Protein AF-A0A937WZ22-F1 (afdb_monomer)

Secondary structure (DSSP, 8-state):
------------S-EETTEETT-BGGGS-EEE-SSS-TTT-EEETT--SEETTEEEEEEEEEEETTEEEEEEEEEE-GGGHHHHHHHHHHHS--SSPPB-SSSSEEEEE-SSEEEEEE---STT-EEEEEEEE-S-SS-S--SS--------------SPP---EEEEEEPSS----SS---SHHHHHSPBPPPPEETTTTSSPPPSS-EEEEEEE-SSEEEEEEEEE-SS------STTS-GGGSS-EEEEEETT-SSSSEEEEEE-TT--EEEEEESS-TTTT--EETT---TT-EEEEEEES-TT--SS---EEEEEEEEEGGGHHHH-TT--SS--TT-EEEEEEEEEE--EE-SSSS-EEPTTPPPEEEESS--SSS-S--TTTSEEEEEEEEETTT---TTGGG--PPPPPPPPPSSPPPSEEEE-SEEEEES-SSS-TTT-S-EEEEE--EEEESSPPBHHHHHHHHHTT---TT--GGGG-HHHHSEEEEETTEEEEPTT-TTSBP-S--HHHHHHHHHHTT-BPPPHHHHHHHHHTTTT-SBTTBSSPP-TTT---TTTTSS---TT--GGGS-TT----SSSSSEEEEEEE--PPTTPPPPS-S----TT--S-PPPEEEES--TTS-GGG-STT--B---STTEE---EEE-

Mean predicted aligned error: 10.42 Å

Sequence (663 aa):
MSAEIDTSHTTAREGFRGVFWGTRQRDIPWQRSKAGFGAPCYLRADETYDVFGIHSRQIVYTFRNSVLYGVCIDYAEREHNAKLFRTLLQTYPPVGAIEHPTTYDRAWRTQDTSVWVRLAQERGASGTVYLWGRHRMFPEDARCPLYLALPPEKNTFLGPYTPRTCVCYRASGPIVVDGRLDEKAWRDANWTQLFEDHQAPYTPPPWKTTRVKMLYDDEYLYFGAELQEENVYGTLWERDCIIYMDNDFEIFLNPTADGVGYYEFEINPLNTGWDMFHETDYHRASALHSDYDVTGLRHAVQVQGTLNYHHDEDTGWTVEVAWPLRSLLERNPRVSLPVRRGDVWRVNFSRVQYLHIYDRLYPSKLPDSPCEDWVWQSTDTGDLHNPEMWGKVIFSDLVSGTVLDTQLEKGFPVWPAPPAPSERLADMVYFPPCSFVMGPDPTDALRSPAHRVELEGYWMDRYPVTVAEFAAFLNAGGSDEYYLTCMRLPERCGIVCEGPGVYRVVPGRENHPVVYVGFEAAAAYAQSLGNTLPTEAQWERAAHGLEGRAYPWGDAPIDPSYANYDFHYGGTTPVGSFPKGATPEGLFDMTGNVKEHTVSWFEPYPGGEPMIYLGMREPFIREPARFRVVRGGAWTKQPACMAAAYRDAHGSLNLGFRCVKSG

Nearest PDB structures (foldseek):
  4x8e-assembly2_B  TM=8.082E-01  e=7.523E-18  Mycolicibacterium thermoresistibile ATCC 19527
  7spq-assembly1_A-2  TM=8.082E-01  e=3.216E-17  Burkholderia glumae BGR1
  6vqp-assembly1_A  TM=7.357E-01  e=1.170E-16  Micromonospora echinospora
  6qki-assembly1_C  TM=6.790E-01  e=2.744E-12  Chloracidobacterium thermophilum B
  4jpq-assembly2_B  TM=7.714E-01  e=3.335E-09  Bacteroides uniformis ATCC 8492

Radius of gyration: 26.24 Å; Cα contacts (8 Å, |Δi|>4): 1580; chains: 1; bounding box: 62×68×75 Å

Structure (mmCIF, N/CA/C/O backbone):
data_AF-A0A937WZ22-F1
#
_entry.id   AF-A0A937WZ22-F1
#
loop_
_atom_site.group_PDB
_atom_site.id
_atom_site.type_symbol
_atom_site.label_atom_id
_atom_site.label_alt_id
_atom_site.label_comp_id
_atom_site.label_asym_id
_atom_site.label_entity_id
_atom_site.label_seq_id
_atom_site.pdbx_PDB_ins_code
_atom_site.Cartn_x
_atom_site.Cartn_y
_atom_site.Cartn_z
_atom_site.occupancy
_atom_site.B_iso_or_equiv
_atom_site.auth_seq_id
_atom_site.auth_comp_id
_atom_site.auth_asym_id
_atom_site.auth_atom_id
_atom_site.pdbx_PDB_model_num
ATOM 1 N N . MET A 1 1 ? -15.005 43.411 23.103 1.00 31.12 1 MET A N 1
ATOM 2 C CA . MET A 1 1 ? -13.581 43.346 23.481 1.00 31.12 1 MET A CA 1
ATOM 3 C C . MET A 1 1 ? -13.045 42.079 22.852 1.00 31.12 1 MET A C 1
ATOM 5 O O . MET A 1 1 ? -13.521 41.011 23.208 1.00 31.12 1 MET A O 1
ATOM 9 N N . SER A 1 2 ? -12.208 42.205 21.825 1.00 25.88 2 SER A N 1
ATOM 10 C CA . SER A 1 2 ? -11.534 41.073 21.190 1.00 25.88 2 SER A CA 1
ATOM 11 C C . SER A 1 2 ? -10.556 40.489 22.201 1.00 25.88 2 SER A C 1
ATOM 13 O O . SER A 1 2 ? -9.604 41.168 22.581 1.00 25.88 2 SER A O 1
ATOM 15 N N . ALA A 1 3 ? -10.814 39.277 22.681 1.00 28.66 3 ALA A N 1
ATOM 16 C CA . ALA A 1 3 ? -9.772 38.513 23.341 1.00 28.66 3 ALA A CA 1
ATOM 17 C C . ALA A 1 3 ? -8.725 38.202 22.265 1.00 28.66 3 ALA A C 1
ATOM 19 O O . ALA A 1 3 ? -9.023 37.493 21.304 1.00 28.66 3 ALA A O 1
ATOM 20 N N . GLU A 1 4 ? -7.543 38.807 22.373 1.00 25.33 4 GLU A N 1
ATOM 21 C CA . GLU A 1 4 ? -6.363 38.300 21.682 1.00 25.33 4 GLU A CA 1
ATOM 22 C C . GLU A 1 4 ? -6.201 36.844 22.121 1.00 25.33 4 GLU A C 1
ATOM 24 O O . GLU A 1 4 ? -6.056 36.554 23.309 1.00 25.33 4 GLU A O 1
ATOM 29 N N . ILE A 1 5 ? -6.336 35.921 21.170 1.00 32.41 5 ILE A N 1
ATOM 30 C CA . ILE A 1 5 ? -6.005 34.518 21.386 1.00 32.41 5 ILE A CA 1
ATOM 31 C C . ILE A 1 5 ? -4.491 34.500 21.570 1.00 32.41 5 ILE A C 1
ATOM 33 O O . ILE A 1 5 ? -3.753 34.775 20.626 1.00 32.41 5 ILE A O 1
ATOM 37 N N . ASP A 1 6 ? -4.042 34.243 22.793 1.00 33.25 6 ASP A N 1
ATOM 38 C CA . ASP A 1 6 ? -2.638 34.003 23.087 1.00 33.25 6 ASP A CA 1
ATOM 39 C C . ASP A 1 6 ? -2.180 32.769 22.294 1.00 33.25 6 ASP A C 1
ATOM 41 O O . ASP A 1 6 ? -2.559 31.637 22.588 1.00 33.25 6 ASP A O 1
ATOM 45 N N . THR A 1 7 ? -1.415 32.998 21.226 1.00 36.06 7 THR A N 1
ATOM 46 C CA . THR A 1 7 ? -0.823 31.944 20.393 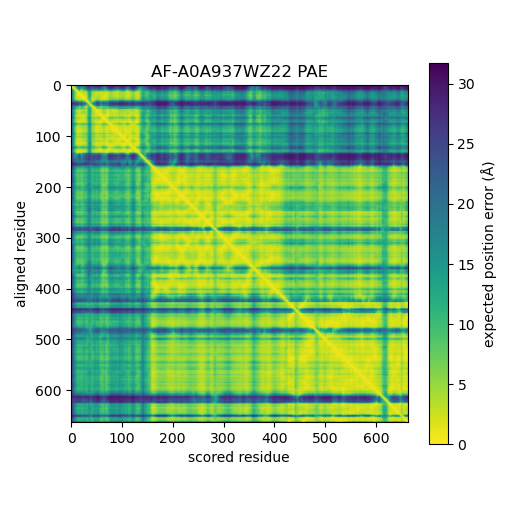1.00 36.06 7 THR A CA 1
ATOM 47 C C . THR A 1 7 ? 0.521 31.458 20.946 1.00 36.06 7 THR A C 1
ATOM 49 O O . THR A 1 7 ? 1.265 30.787 20.225 1.00 36.06 7 THR A O 1
ATOM 52 N N . SER A 1 8 ? 0.893 31.814 22.186 1.00 41.00 8 SER A N 1
ATOM 53 C CA . SER A 1 8 ? 2.107 31.312 22.838 1.00 41.00 8 SER A CA 1
ATOM 54 C C . SER A 1 8 ? 1.914 29.865 23.303 1.00 41.00 8 SER A C 1
ATOM 56 O O . SER A 1 8 ? 1.708 29.518 24.458 1.00 41.00 8 SER A O 1
ATOM 58 N N . HIS A 1 9 ? 1.969 28.970 22.331 1.00 49.56 9 HIS A N 1
ATOM 59 C CA . HIS A 1 9 ? 2.025 27.537 22.545 1.00 49.56 9 HIS A CA 1
ATOM 60 C C . HIS A 1 9 ? 3.274 27.167 23.375 1.00 49.56 9 HIS A C 1
ATOM 62 O O . HIS A 1 9 ? 4.405 27.381 22.936 1.00 49.56 9 HIS A O 1
ATOM 68 N N . THR A 1 10 ? 3.089 26.630 24.585 1.00 51.56 10 THR A N 1
ATOM 69 C CA . THR A 1 10 ? 4.176 26.293 25.521 1.00 51.56 10 THR A CA 1
ATOM 70 C C . THR A 1 10 ? 4.863 24.979 25.143 1.00 51.56 10 THR A C 1
ATOM 72 O O . THR A 1 10 ? 4.339 23.891 25.365 1.00 51.56 10 THR A O 1
ATOM 75 N N . THR A 1 11 ? 6.058 25.048 24.553 1.00 56.88 11 THR A N 1
ATOM 76 C CA . THR A 1 11 ? 6.872 23.852 24.271 1.00 56.88 11 THR A CA 1
ATOM 77 C C . THR A 1 11 ? 7.246 23.105 25.559 1.00 56.88 11 THR A C 1
ATOM 79 O O . THR A 1 11 ? 7.316 23.718 26.627 1.00 56.88 11 THR A O 1
ATOM 82 N N . ALA A 1 12 ? 7.534 21.799 25.469 1.00 65.44 12 ALA A N 1
ATOM 83 C CA . ALA A 1 12 ? 7.991 21.006 26.617 1.00 65.44 12 ALA A CA 1
ATOM 84 C C . ALA A 1 12 ? 9.228 21.625 27.303 1.00 65.44 12 ALA A C 1
ATOM 86 O O . ALA A 1 12 ? 9.957 22.409 26.695 1.00 65.44 12 ALA A O 1
ATOM 87 N N . ARG A 1 13 ? 9.503 21.266 28.566 1.00 74.06 13 ARG A N 1
ATOM 88 C CA . ARG A 1 13 ? 10.692 21.775 29.282 1.00 74.06 13 ARG A CA 1
ATOM 89 C C . ARG A 1 13 ? 11.962 21.014 28.914 1.00 74.06 13 ARG A C 1
ATOM 91 O O . ARG A 1 13 ? 13.062 21.522 29.120 1.00 74.06 13 ARG A O 1
ATOM 98 N N . GLU A 1 14 ? 11.814 19.815 28.361 1.00 83.00 14 GLU A N 1
ATOM 99 C CA . GLU A 1 14 ? 12.897 19.031 27.773 1.00 83.00 14 GLU A CA 1
ATOM 100 C C . GLU A 1 14 ? 12.777 18.941 26.245 1.00 83.00 14 GLU A C 1
ATOM 102 O O . GLU A 1 14 ? 11.752 19.250 25.636 1.00 83.00 14 GLU A O 1
ATOM 107 N N . GLY A 1 15 ? 13.864 18.518 25.608 1.00 84.44 15 GLY A N 1
ATOM 108 C CA . GLY A 1 15 ? 13.952 18.404 24.163 1.00 84.44 15 GLY A CA 1
ATOM 109 C C . GLY A 1 15 ? 15.276 17.808 23.724 1.00 84.44 15 GLY A C 1
ATOM 110 O O . GLY A 1 15 ? 16.004 17.211 24.522 1.00 84.44 15 GLY A O 1
ATOM 111 N N . PHE A 1 16 ? 15.628 18.017 22.461 1.00 88.12 16 PHE A N 1
ATOM 112 C CA . PHE A 1 16 ? 16.908 17.598 21.911 1.00 88.12 16 PHE A CA 1
ATOM 113 C C . PHE A 1 16 ? 17.740 18.806 21.481 1.00 88.12 16 PHE A C 1
ATOM 115 O O . PHE A 1 16 ? 17.356 19.589 20.608 1.00 88.12 16 PHE A O 1
ATOM 122 N N . ARG A 1 17 ? 18.917 18.950 22.107 1.00 87.06 17 ARG A N 1
ATOM 123 C CA . ARG A 1 17 ? 19.895 20.015 21.831 1.00 87.06 17 ARG A CA 1
ATOM 124 C C . ARG A 1 17 ? 19.259 21.418 21.777 1.00 87.06 17 ARG A C 1
ATOM 126 O O . ARG A 1 17 ? 19.362 22.107 20.767 1.00 87.06 17 ARG A O 1
ATOM 133 N N . GLY A 1 18 ? 18.548 21.809 22.832 1.00 82.75 18 GLY A N 1
ATOM 134 C CA . GLY A 1 18 ? 17.954 23.149 22.949 1.00 82.75 18 GLY A CA 1
ATOM 135 C C . GLY A 1 18 ? 16.719 23.411 22.080 1.00 82.75 18 GLY A C 1
ATOM 136 O O . GLY A 1 18 ? 16.197 24.517 22.119 1.00 82.75 18 GLY A O 1
ATOM 137 N N . VAL A 1 19 ? 16.235 22.414 21.330 1.00 84.06 19 VAL A N 1
ATOM 138 C CA . VAL A 1 19 ? 14.922 22.458 20.674 1.00 84.06 19 VAL A CA 1
ATOM 139 C C . VAL A 1 19 ? 13.979 21.572 21.467 1.00 84.06 19 VAL A C 1
ATOM 141 O O . VAL A 1 19 ? 14.226 20.375 21.619 1.00 84.06 19 VAL A O 1
ATOM 144 N N . PHE A 1 20 ? 12.919 22.174 21.986 1.00 84.31 20 PHE A N 1
ATOM 145 C CA . PHE A 1 20 ? 11.958 21.517 22.858 1.00 84.31 20 PHE A CA 1
ATOM 146 C C . PHE A 1 20 ? 10.963 20.673 22.066 1.00 84.31 20 PHE A C 1
ATOM 148 O O . PHE A 1 20 ? 10.652 20.979 20.907 1.00 84.31 20 PHE A O 1
ATOM 155 N N . TRP A 1 21 ? 10.439 19.622 22.695 1.00 77.12 21 TRP A N 1
ATOM 156 C CA . TRP A 1 21 ? 9.354 18.854 22.090 1.00 77.12 21 TRP A CA 1
ATOM 157 C C . TRP A 1 21 ? 8.153 19.765 21.845 1.00 77.12 21 TRP A C 1
ATOM 159 O O . TRP A 1 21 ? 7.817 20.613 22.677 1.00 77.12 21 TRP A O 1
ATOM 169 N N . GLY A 1 22 ? 7.556 19.622 20.667 1.00 68.12 22 GLY A N 1
ATOM 170 C CA . GLY A 1 22 ? 6.461 20.464 20.221 1.00 68.12 22 GLY A CA 1
ATOM 171 C C . GLY A 1 22 ? 6.845 21.731 19.454 1.00 68.12 22 GLY A C 1
ATOM 172 O O . GLY A 1 22 ? 5.976 22.470 18.993 1.00 68.12 22 GLY A O 1
ATOM 173 N N . THR A 1 23 ? 8.141 21.991 19.266 1.00 71.31 23 THR A N 1
ATOM 174 C CA . THR A 1 23 ? 8.594 23.111 18.428 1.00 71.31 23 THR A CA 1
ATOM 175 C C . THR A 1 23 ? 8.156 22.891 16.977 1.00 71.31 23 THR A C 1
ATOM 177 O O . THR A 1 23 ? 8.364 21.802 16.426 1.00 71.31 23 THR A O 1
ATOM 180 N N . ARG A 1 24 ? 7.581 23.914 16.324 1.00 67.12 24 ARG A N 1
ATOM 181 C CA . ARG A 1 24 ? 7.226 23.800 14.904 1.00 67.12 24 ARG A CA 1
ATOM 182 C C . ARG A 1 24 ? 8.492 23.744 14.047 1.00 67.12 24 ARG A C 1
ATOM 184 O O . ARG A 1 24 ? 9.431 24.500 14.260 1.00 67.12 24 ARG A O 1
ATOM 191 N N . GLN A 1 25 ? 8.489 22.903 13.020 1.00 65.88 25 GLN A N 1
ATOM 192 C CA . GLN A 1 25 ? 9.563 22.712 12.055 1.00 65.88 25 GLN A CA 1
ATOM 193 C C . GLN A 1 25 ? 10.023 24.054 11.492 1.00 65.88 25 GLN A C 1
ATOM 195 O O . GLN A 1 25 ? 11.211 24.319 11.496 1.00 65.88 25 GLN A O 1
ATOM 200 N N . ARG A 1 26 ? 9.113 24.943 11.082 1.00 65.62 26 ARG A N 1
ATOM 201 C CA . ARG A 1 26 ? 9.484 26.269 10.552 1.00 65.62 26 ARG A CA 1
ATOM 202 C C . ARG A 1 26 ? 10.249 27.164 11.544 1.00 65.62 26 ARG A C 1
ATOM 204 O O . ARG A 1 26 ? 10.946 28.068 11.101 1.00 65.62 26 ARG A O 1
ATOM 211 N N . ASP A 1 27 ? 10.106 26.911 12.845 1.00 72.88 27 ASP A N 1
ATOM 212 C CA . ASP A 1 27 ? 10.706 27.697 13.929 1.00 72.88 27 ASP A CA 1
ATOM 213 C C . ASP A 1 27 ? 12.042 27.090 14.408 1.00 72.88 27 ASP A C 1
ATOM 215 O O . ASP A 1 27 ? 12.754 27.684 15.217 1.00 72.88 27 ASP A O 1
ATOM 219 N N . ILE A 1 28 ? 12.418 25.911 13.896 1.00 75.75 28 ILE A N 1
ATOM 220 C CA . ILE A 1 28 ? 13.729 25.304 14.138 1.00 75.75 28 ILE A CA 1
ATOM 221 C C . ILE A 1 28 ? 14.769 26.022 13.265 1.00 75.75 28 ILE A C 1
ATOM 223 O O . ILE A 1 28 ? 14.512 26.267 12.084 1.00 75.75 28 ILE A O 1
ATOM 227 N N . PRO A 1 29 ? 15.959 26.356 13.806 1.00 76.94 29 PRO A N 1
ATOM 228 C CA . PRO A 1 29 ? 16.995 27.070 13.070 1.00 76.94 29 PRO A CA 1
ATOM 229 C C . PRO A 1 29 ? 17.648 26.143 12.047 1.00 76.94 29 PRO A C 1
ATOM 231 O O . PRO A 1 29 ? 18.701 25.557 12.281 1.00 76.94 29 PRO A O 1
ATOM 234 N N . TRP A 1 30 ? 17.002 25.978 10.909 1.00 73.88 30 TRP A N 1
ATOM 235 C CA . TRP A 1 30 ? 17.493 25.161 9.822 1.00 73.88 30 TRP A CA 1
ATOM 236 C C . TRP A 1 30 ? 18.553 25.877 8.976 1.00 73.88 30 TRP A C 1
ATOM 238 O O . TRP A 1 30 ? 18.448 27.066 8.682 1.00 73.88 30 TRP A O 1
ATOM 248 N N . GLN A 1 31 ? 19.542 25.129 8.500 1.00 61.72 31 GLN A N 1
ATOM 249 C CA . GLN A 1 31 ? 20.474 25.509 7.448 1.00 61.72 31 GLN A CA 1
ATOM 250 C C . GLN A 1 31 ? 20.145 24.748 6.169 1.00 61.72 31 GLN A C 1
ATOM 252 O O . GLN A 1 31 ? 20.011 23.525 6.150 1.00 61.72 31 GLN A O 1
ATOM 257 N N . ARG A 1 32 ? 20.048 25.484 5.060 1.00 48.16 32 ARG A N 1
ATOM 258 C CA . ARG A 1 32 ? 19.898 24.887 3.735 1.00 48.16 32 ARG A CA 1
ATOM 259 C C . ARG A 1 32 ? 21.224 24.239 3.339 1.00 48.16 32 ARG A C 1
ATOM 261 O O . ARG A 1 32 ? 22.164 24.940 2.964 1.00 48.16 32 ARG A O 1
ATOM 268 N N . SER A 1 33 ? 21.298 22.915 3.413 1.00 45.88 33 SER A N 1
ATOM 269 C CA . SER A 1 33 ? 22.428 22.176 2.859 1.00 45.88 33 SER A CA 1
ATOM 270 C C . SER A 1 33 ? 22.375 22.225 1.330 1.00 45.88 33 SER A C 1
ATOM 272 O O . SER A 1 33 ? 21.331 21.979 0.734 1.00 45.88 33 SER A O 1
ATOM 274 N N . LYS A 1 34 ? 23.500 22.547 0.681 1.00 40.50 34 LYS A N 1
ATOM 275 C CA . LYS A 1 34 ? 23.703 22.314 -0.765 1.00 40.50 34 LYS A CA 1
ATOM 276 C C . LYS A 1 34 ? 24.287 20.922 -1.051 1.00 40.50 34 LYS A C 1
ATOM 278 O O . LYS A 1 34 ? 24.604 20.623 -2.194 1.00 40.50 34 LYS A O 1
ATOM 283 N N . ALA A 1 35 ? 24.476 20.108 -0.013 1.00 38.03 35 ALA A N 1
ATOM 284 C CA . ALA A 1 35 ? 25.214 18.852 -0.058 1.00 38.03 35 ALA A CA 1
ATOM 285 C C . ALA A 1 35 ? 24.321 17.617 0.184 1.00 38.03 35 ALA A C 1
ATOM 287 O O . ALA A 1 35 ? 24.827 16.573 0.576 1.00 38.03 35 ALA A O 1
ATOM 288 N N . GLY A 1 36 ? 23.003 17.691 -0.014 1.00 32.91 36 GLY A N 1
ATOM 289 C CA . GLY A 1 36 ? 22.141 16.529 0.210 1.00 32.91 36 GLY A CA 1
ATOM 290 C C . GLY A 1 36 ? 20.688 16.709 -0.221 1.00 32.91 36 GLY A C 1
ATOM 291 O O . GLY A 1 36 ? 20.222 17.831 -0.388 1.00 32.91 36 GLY A O 1
ATOM 292 N N . PHE A 1 37 ? 20.050 15.553 -0.396 1.00 30.86 37 PHE A N 1
ATOM 293 C CA . PHE A 1 37 ? 18.751 15.204 -0.979 1.00 30.86 37 PHE A CA 1
ATOM 294 C C . PHE A 1 37 ? 17.491 16.031 -0.685 1.00 30.86 37 PHE A C 1
ATOM 296 O O . PHE A 1 37 ? 17.415 16.784 0.277 1.00 30.86 37 PHE A O 1
ATOM 303 N N . GLY A 1 38 ? 16.500 15.761 -1.543 1.00 32.53 38 GLY A N 1
ATOM 304 C CA . GLY A 1 38 ? 15.150 16.298 -1.704 1.00 32.53 38 GLY A CA 1
ATOM 305 C C . GLY A 1 38 ? 14.210 16.473 -0.522 1.00 32.53 38 GLY A C 1
ATOM 306 O O . GLY A 1 38 ? 14.280 15.766 0.479 1.00 32.53 38 GLY A O 1
ATOM 307 N N . ALA A 1 39 ? 13.293 17.435 -0.711 1.00 28.62 39 ALA A N 1
ATOM 308 C CA . ALA A 1 39 ? 12.898 18.465 0.262 1.00 28.62 39 ALA A CA 1
ATOM 309 C C . ALA A 1 39 ? 14.134 19.255 0.729 1.00 28.62 39 ALA A C 1
ATOM 311 O O . ALA A 1 39 ? 15.240 18.740 0.644 1.00 28.62 39 ALA A O 1
ATOM 312 N N . PRO A 1 40 ? 14.052 20.515 1.184 1.00 31.92 40 PRO A N 1
ATOM 313 C CA . PRO A 1 40 ? 15.188 21.078 1.897 1.00 31.92 40 PRO A CA 1
ATOM 314 C C . PRO A 1 40 ? 15.532 20.111 3.042 1.00 31.92 40 PRO A C 1
ATOM 316 O O . PRO A 1 40 ? 14.836 20.083 4.056 1.00 31.92 40 PRO A O 1
ATOM 319 N N . CYS A 1 41 ? 16.580 19.290 2.867 1.00 39.62 41 CYS A N 1
ATOM 320 C CA . CYS A 1 41 ? 17.321 18.666 3.951 1.00 39.62 41 CYS A CA 1
ATOM 321 C C . CYS A 1 41 ? 17.939 19.829 4.704 1.00 39.62 41 CYS A C 1
ATOM 323 O O . CYS A 1 41 ? 19.075 20.262 4.499 1.00 39.62 41 CYS A O 1
ATOM 325 N N . TYR A 1 42 ? 17.073 20.436 5.488 1.00 45.38 42 TYR A N 1
ATOM 326 C CA . TYR A 1 42 ? 17.405 21.366 6.501 1.00 45.38 42 TYR A CA 1
ATOM 327 C C . TYR A 1 42 ? 18.253 20.579 7.496 1.00 45.38 42 TYR A C 1
ATOM 329 O O . TYR A 1 42 ? 17.734 19.791 8.280 1.00 45.38 42 TYR A O 1
ATOM 337 N N . LEU A 1 43 ? 19.570 20.740 7.409 1.00 54.50 43 LEU A N 1
ATOM 338 C CA . LEU A 1 43 ? 20.426 20.373 8.525 1.00 54.50 43 LEU A CA 1
ATOM 339 C C . LEU A 1 43 ? 20.152 21.394 9.614 1.00 54.50 43 LEU A C 1
ATOM 341 O O . LEU A 1 43 ? 19.906 22.567 9.316 1.00 54.50 43 LEU A O 1
ATOM 345 N N . ARG A 1 44 ? 20.152 20.996 10.877 1.00 66.50 44 ARG A N 1
ATOM 346 C CA . ARG A 1 44 ? 20.015 22.004 11.930 1.00 66.50 44 ARG A CA 1
ATOM 347 C C . ARG A 1 44 ? 21.259 22.894 11.921 1.00 66.50 44 ARG A C 1
ATOM 349 O O . ARG A 1 44 ? 22.360 22.427 11.654 1.00 66.50 44 ARG A O 1
ATOM 356 N N . ALA A 1 45 ? 21.105 24.188 12.186 1.00 63.59 45 ALA A N 1
ATOM 357 C CA . ALA A 1 45 ? 22.192 25.155 12.033 1.00 63.59 45 ALA A CA 1
ATOM 358 C C . ALA A 1 45 ? 23.422 24.878 12.917 1.00 63.59 45 ALA A C 1
ATOM 360 O O . ALA A 1 45 ? 24.510 25.392 12.668 1.00 63.59 45 ALA A O 1
ATOM 361 N N . ASP A 1 46 ? 23.236 24.073 13.952 1.00 66.69 46 ASP A N 1
ATOM 362 C CA . ASP A 1 46 ? 24.230 23.636 14.920 1.00 66.69 46 ASP A CA 1
ATOM 363 C C . ASP A 1 46 ? 24.458 22.112 14.875 1.00 66.69 46 ASP A C 1
ATOM 365 O O . ASP A 1 46 ? 24.918 21.514 15.850 1.00 66.69 46 ASP A O 1
ATOM 369 N N . GLU A 1 47 ? 24.105 21.460 13.764 1.00 69.88 47 GLU A N 1
ATOM 370 C CA . GLU A 1 47 ? 24.166 20.010 13.627 1.00 69.88 47 GLU A CA 1
ATOM 371 C C . GLU A 1 47 ? 25.610 19.508 13.538 1.00 69.88 47 GLU A C 1
ATOM 373 O O . GLU A 1 47 ? 26.238 19.458 12.483 1.00 69.88 47 GLU A O 1
ATOM 378 N N . THR A 1 48 ? 26.140 19.101 14.688 1.00 77.00 48 THR A N 1
ATOM 379 C CA . THR A 1 48 ? 27.299 18.212 14.766 1.00 77.00 48 THR A CA 1
ATOM 380 C C . THR A 1 48 ? 26.809 16.765 14.801 1.00 77.00 48 THR A C 1
ATOM 382 O O . THR A 1 48 ? 25.766 16.477 15.386 1.00 77.00 48 THR A O 1
ATOM 385 N N . TYR A 1 49 ? 27.556 15.818 14.239 1.00 77.12 49 TYR A N 1
ATOM 386 C CA . TYR A 1 49 ? 27.250 14.393 14.433 1.00 77.12 49 TYR A CA 1
ATOM 387 C C . TYR A 1 49 ? 27.716 13.892 15.809 1.00 77.12 49 TYR A C 1
ATOM 389 O O . TYR A 1 49 ? 27.389 12.779 16.204 1.00 77.12 49 TYR A O 1
ATOM 397 N N . ASP A 1 50 ? 28.411 14.716 16.595 1.00 85.56 50 ASP A N 1
ATOM 398 C CA . ASP A 1 50 ? 28.826 14.365 17.951 1.00 85.56 50 ASP A CA 1
ATOM 399 C C . ASP A 1 50 ? 27.697 14.613 18.965 1.00 85.56 50 ASP A C 1
ATOM 401 O O . ASP A 1 50 ? 27.379 15.743 19.349 1.00 85.56 50 ASP A O 1
ATOM 405 N N . VAL A 1 51 ? 27.077 13.530 19.418 1.00 85.44 51 VAL A N 1
ATOM 406 C CA . VAL A 1 51 ? 25.949 13.497 20.359 1.00 85.44 51 VAL A CA 1
ATOM 407 C C . VAL A 1 51 ? 26.307 12.612 21.537 1.00 85.44 51 VAL A C 1
ATOM 409 O O . VAL A 1 51 ? 26.916 11.562 21.373 1.00 85.44 51 VAL A O 1
ATOM 412 N N . PHE A 1 52 ? 25.958 13.033 22.752 1.00 90.25 52 PHE A N 1
ATOM 413 C CA . PHE A 1 52 ? 26.209 12.249 23.972 1.00 90.25 52 PHE A CA 1
ATOM 414 C C . PHE A 1 52 ? 27.670 11.784 24.135 1.00 90.25 52 PHE A C 1
ATOM 416 O O . PHE A 1 52 ? 27.960 10.724 24.688 1.00 90.25 52 PHE A O 1
ATOM 423 N N . GLY A 1 53 ? 28.609 12.595 23.635 1.00 84.25 53 GLY A N 1
ATOM 424 C CA . GLY A 1 53 ? 30.040 12.314 23.680 1.00 84.25 53 GLY A CA 1
ATOM 425 C C . GLY A 1 53 ? 30.516 11.235 22.703 1.00 84.25 53 GLY A C 1
ATOM 426 O O . GLY A 1 53 ? 31.628 10.736 22.886 1.00 84.25 53 GLY A O 1
ATOM 427 N N . ILE A 1 54 ? 29.719 10.859 21.706 1.00 85.94 54 ILE A N 1
ATOM 428 C CA . ILE A 1 54 ? 30.081 9.894 20.663 1.00 85.94 54 ILE A CA 1
ATOM 429 C C . ILE A 1 54 ? 29.733 10.449 19.281 1.00 85.94 54 ILE A C 1
ATOM 431 O O . ILE A 1 54 ? 28.857 11.302 19.161 1.00 85.94 54 ILE A O 1
ATOM 435 N N . HIS A 1 55 ? 30.391 9.939 18.244 1.00 83.19 55 HIS A N 1
ATOM 436 C CA . HIS A 1 55 ? 30.060 10.284 16.867 1.00 83.19 55 HIS A CA 1
ATOM 437 C C . HIS A 1 55 ? 28.887 9.424 16.377 1.00 83.19 55 HIS A C 1
ATOM 439 O O . HIS A 1 55 ? 28.969 8.191 16.367 1.00 83.19 55 HIS A O 1
ATOM 445 N N . SER A 1 56 ? 27.784 10.064 16.002 1.00 78.06 56 SER A N 1
ATOM 446 C CA . SER A 1 56 ? 26.641 9.416 15.357 1.00 78.06 56 SER A CA 1
ATOM 447 C C . SER A 1 56 ? 26.918 9.180 13.875 1.00 78.06 56 SER A C 1
ATOM 449 O O . SER A 1 56 ? 27.611 9.956 13.227 1.00 78.06 56 SER A O 1
ATOM 451 N N . ARG A 1 57 ? 26.369 8.090 13.338 1.00 69.25 57 ARG A N 1
ATOM 452 C CA . ARG A 1 57 ? 26.305 7.832 11.894 1.00 69.25 57 ARG A CA 1
ATOM 453 C C . ARG A 1 57 ? 25.186 8.639 11.245 1.00 69.25 57 ARG A C 1
ATOM 455 O O . ARG A 1 57 ? 25.335 9.101 10.123 1.00 69.25 57 ARG A O 1
ATOM 462 N N . GLN A 1 58 ? 24.065 8.781 11.950 1.00 68.19 58 GLN A N 1
ATOM 463 C CA . GLN A 1 58 ? 22.873 9.443 11.442 1.00 68.19 58 GLN A CA 1
ATOM 464 C C . GLN A 1 58 ? 22.057 10.023 12.596 1.00 68.19 58 GLN A C 1
ATOM 466 O O . GLN A 1 58 ? 21.950 9.405 13.658 1.00 68.19 58 GLN A O 1
ATOM 471 N N . ILE A 1 59 ? 21.452 11.186 12.359 1.00 71.25 59 ILE A N 1
ATOM 472 C CA . ILE A 1 59 ? 20.425 11.782 13.213 1.00 71.25 59 ILE A CA 1
ATOM 473 C C . ILE A 1 59 ? 19.182 11.973 12.345 1.00 71.25 59 ILE A C 1
ATOM 475 O O . ILE A 1 59 ? 19.255 12.537 11.256 1.00 71.25 59 ILE A O 1
ATOM 479 N N . VAL A 1 60 ? 18.040 11.475 12.807 1.00 67.06 60 VAL A N 1
ATOM 480 C CA . VAL A 1 60 ? 16.751 11.619 12.128 1.00 67.06 60 VAL A CA 1
ATOM 481 C C . VAL A 1 60 ? 15.802 12.339 13.064 1.00 67.06 60 VAL A C 1
ATOM 483 O O . VAL A 1 60 ? 15.480 11.844 14.142 1.00 67.06 60 VAL A O 1
ATOM 486 N N . TYR A 1 61 ? 15.353 13.514 12.641 1.00 69.62 61 TYR A N 1
ATOM 487 C CA . TYR A 1 61 ? 14.298 14.256 13.312 1.00 69.62 61 TYR A CA 1
ATOM 488 C C . TYR A 1 61 ? 12.945 13.789 12.790 1.00 69.62 61 TYR A C 1
ATOM 490 O O . TYR A 1 61 ? 12.750 13.655 11.580 1.00 69.62 61 TYR A O 1
ATOM 498 N N . THR A 1 62 ? 12.013 13.568 13.707 1.00 63.62 62 THR A N 1
ATOM 499 C CA . THR A 1 62 ? 10.682 13.059 13.391 1.00 63.62 62 THR A CA 1
ATOM 500 C C . THR A 1 62 ? 9.657 14.155 13.658 1.00 63.62 62 THR A C 1
ATOM 502 O O . THR A 1 62 ? 9.604 14.715 14.761 1.00 63.62 62 THR A O 1
ATOM 505 N N . PHE A 1 63 ? 8.898 14.497 12.615 1.00 60.81 63 PHE A N 1
ATOM 506 C CA . PHE A 1 63 ? 7.945 15.605 12.598 1.00 60.81 63 PHE A CA 1
ATOM 507 C C . PHE A 1 63 ? 6.539 15.119 12.275 1.00 60.81 63 PHE A C 1
ATOM 509 O O . PHE A 1 63 ? 6.382 14.279 11.393 1.00 60.81 63 PHE A O 1
ATOM 516 N N . ARG A 1 64 ? 5.519 15.656 12.961 1.00 56.38 64 ARG A N 1
ATOM 517 C CA . ARG A 1 64 ? 4.093 15.403 12.669 1.00 56.38 64 ARG A CA 1
ATOM 518 C C . ARG A 1 64 ? 3.458 16.729 12.318 1.00 56.38 64 ARG A C 1
ATOM 520 O O . ARG A 1 64 ? 3.514 17.635 13.139 1.00 56.38 64 ARG A O 1
ATOM 527 N N . ASN A 1 65 ? 2.947 16.879 11.100 1.00 51.28 65 ASN A N 1
ATOM 528 C CA . ASN A 1 65 ? 2.429 18.141 10.545 1.00 51.28 65 ASN A CA 1
ATOM 529 C C . ASN A 1 65 ? 3.273 19.357 10.947 1.00 51.28 65 ASN A C 1
ATOM 531 O O . ASN A 1 65 ? 2.783 20.355 11.469 1.00 51.28 65 ASN A O 1
ATOM 535 N N . SER A 1 66 ? 4.581 19.256 10.694 1.00 54.53 66 SER A N 1
ATOM 536 C CA . SER A 1 66 ? 5.570 20.279 11.038 1.00 54.53 66 SER A CA 1
ATOM 537 C C . SER A 1 66 ? 5.786 20.495 12.541 1.00 54.53 66 SER A C 1
ATOM 539 O O . SER A 1 66 ? 6.161 21.593 12.922 1.00 54.53 66 SER A O 1
ATOM 541 N N . VAL A 1 67 ? 5.587 19.507 13.413 1.00 59.62 67 VAL A N 1
ATOM 542 C CA . VAL A 1 67 ? 5.861 19.600 14.861 1.00 59.62 67 VAL A CA 1
ATOM 543 C C . VAL A 1 67 ? 6.879 18.544 15.268 1.00 59.62 67 VAL A C 1
ATOM 545 O O . VAL A 1 67 ? 6.690 17.370 14.966 1.00 59.62 67 VAL A O 1
ATOM 548 N N . LEU A 1 68 ? 7.950 18.941 15.960 1.00 69.81 68 LEU A N 1
ATOM 549 C CA . LEU A 1 68 ? 8.982 18.015 16.429 1.00 69.81 68 LEU A CA 1
ATOM 550 C C . LEU A 1 68 ? 8.474 17.151 17.589 1.00 69.81 68 LEU A C 1
ATOM 552 O O . LEU A 1 68 ? 8.159 17.680 18.656 1.00 69.81 68 LEU A O 1
ATOM 556 N N . TYR A 1 69 ? 8.509 15.830 17.423 1.00 69.38 69 TYR A N 1
ATOM 557 C CA . TYR A 1 69 ? 8.116 14.886 18.476 1.00 69.38 69 TYR A CA 1
ATOM 558 C C . TYR A 1 69 ? 9.164 13.817 18.773 1.00 69.38 69 TYR A C 1
ATOM 560 O O . TYR A 1 69 ? 9.050 13.119 19.779 1.00 69.38 69 TYR A O 1
ATOM 568 N N . GLY A 1 70 ? 10.195 13.673 17.941 1.00 75.19 70 GLY A N 1
ATOM 569 C CA . GLY A 1 70 ? 11.220 12.688 18.232 1.00 75.19 70 GLY A CA 1
ATOM 570 C C . GLY A 1 70 ? 12.511 12.833 17.470 1.00 75.19 70 GLY A C 1
ATOM 571 O O . GLY A 1 70 ? 12.595 13.525 16.455 1.00 75.19 70 GLY A O 1
ATOM 572 N N . VAL A 1 71 ? 13.525 12.154 17.988 1.00 76.31 71 VAL A N 1
ATOM 573 C CA . VAL A 1 71 ? 14.854 12.078 17.396 1.00 76.31 71 VAL A CA 1
ATOM 574 C C . VAL A 1 71 ? 15.367 10.645 17.501 1.00 76.31 71 VAL A C 1
ATOM 576 O O . VAL A 1 71 ? 15.418 10.074 18.590 1.00 76.31 71 VAL A O 1
ATOM 579 N N . CYS A 1 72 ? 15.772 10.084 16.365 1.00 74.81 72 CYS A N 1
ATOM 580 C CA . CYS A 1 72 ? 16.497 8.823 16.268 1.00 74.81 72 CYS A CA 1
ATOM 581 C C . CYS A 1 72 ? 17.970 9.108 15.979 1.00 74.81 72 CYS A C 1
ATOM 583 O O . CYS A 1 72 ? 18.295 9.928 15.124 1.00 74.81 72 CYS A O 1
ATOM 585 N N . ILE A 1 73 ? 18.864 8.424 16.681 1.00 79.44 73 ILE A N 1
ATOM 586 C CA . ILE A 1 73 ? 20.308 8.599 16.555 1.00 79.44 73 ILE A CA 1
ATOM 587 C C . ILE A 1 73 ? 20.939 7.228 16.408 1.00 79.44 73 ILE A C 1
ATOM 589 O O . ILE A 1 73 ? 20.888 6.419 17.335 1.00 79.44 73 ILE A O 1
ATOM 593 N N . ASP A 1 74 ? 21.593 6.999 15.278 1.00 74.56 74 ASP A N 1
ATOM 594 C CA . ASP A 1 74 ? 22.405 5.810 15.071 1.00 74.56 74 ASP A CA 1
ATOM 595 C C . ASP A 1 74 ? 23.859 6.103 15.380 1.00 74.56 74 ASP A C 1
ATOM 597 O O . ASP A 1 74 ? 24.400 7.137 14.996 1.00 74.56 74 ASP A O 1
ATOM 601 N N . TYR A 1 75 ? 24.521 5.167 16.043 1.00 81.88 75 TYR A N 1
ATOM 602 C CA . TYR A 1 75 ? 25.938 5.265 16.353 1.00 81.88 75 TYR A CA 1
ATOM 603 C C . TYR A 1 75 ? 26.647 3.945 16.088 1.00 81.88 75 TYR A C 1
ATOM 605 O O . TYR A 1 75 ? 26.016 2.896 15.961 1.00 81.88 75 TYR A O 1
ATOM 613 N N . ALA A 1 76 ? 27.970 4.005 15.976 1.00 78.19 76 ALA A N 1
ATOM 614 C CA . ALA A 1 76 ? 28.816 2.846 15.740 1.00 78.19 76 ALA A CA 1
ATOM 615 C C . ALA A 1 76 ? 29.542 2.406 17.015 1.00 78.19 76 ALA A C 1
ATOM 617 O O . ALA A 1 76 ? 29.868 3.237 17.865 1.00 78.19 76 ALA A O 1
ATOM 618 N N . GLU A 1 77 ? 29.899 1.120 17.042 1.00 79.56 77 GLU A N 1
ATOM 619 C CA . GLU A 1 77 ? 30.862 0.504 17.965 1.00 79.56 77 GLU A CA 1
ATOM 620 C C . GLU A 1 77 ? 30.334 0.242 19.383 1.00 79.56 77 GLU A C 1
ATOM 622 O O . GLU A 1 77 ? 29.933 1.135 20.132 1.00 79.56 77 GLU A O 1
ATOM 627 N N . ARG A 1 78 ? 30.402 -1.029 19.793 1.00 82.69 78 ARG A N 1
ATOM 628 C CA . ARG A 1 78 ? 29.995 -1.499 21.123 1.00 82.69 78 ARG A CA 1
ATOM 629 C C . ARG A 1 78 ? 30.758 -0.812 22.254 1.00 82.69 78 ARG A C 1
ATOM 631 O O . ARG A 1 78 ? 30.211 -0.624 23.340 1.00 82.69 78 ARG A O 1
ATOM 638 N N . GLU A 1 79 ? 32.006 -0.434 22.018 1.00 84.50 79 GLU A N 1
ATOM 639 C CA . GLU A 1 79 ? 32.882 0.248 22.966 1.00 84.50 79 GLU A CA 1
ATOM 640 C C . GLU A 1 79 ? 32.291 1.593 23.431 1.00 84.50 79 GLU A C 1
ATOM 642 O O . GLU A 1 79 ? 32.515 2.017 24.568 1.00 84.50 79 GLU A O 1
ATOM 647 N N . HIS A 1 80 ? 31.455 2.223 22.601 1.00 86.62 80 HIS A N 1
ATOM 648 C CA . HIS A 1 80 ? 30.777 3.476 22.917 1.00 86.62 80 HIS A CA 1
ATOM 649 C C . HIS A 1 80 ? 29.532 3.315 23.798 1.00 86.62 80 HIS A C 1
ATOM 651 O O . HIS A 1 80 ? 29.131 4.284 24.447 1.00 86.62 80 HIS A O 1
ATOM 657 N N . ASN A 1 81 ? 28.964 2.106 23.908 1.00 90.06 81 ASN A N 1
ATOM 658 C CA . ASN A 1 81 ? 27.724 1.837 24.649 1.00 90.06 81 ASN A CA 1
ATOM 659 C C . ASN A 1 81 ? 27.754 2.384 26.083 1.00 90.06 81 ASN A C 1
ATOM 661 O O . ASN A 1 81 ? 26.816 3.043 26.523 1.00 90.06 81 ASN A O 1
ATOM 665 N N . ALA A 1 82 ? 28.839 2.130 26.820 1.00 89.56 82 ALA A N 1
ATOM 666 C CA . ALA A 1 82 ? 28.941 2.531 28.223 1.00 89.56 82 ALA A CA 1
ATOM 667 C C . ALA A 1 82 ? 29.032 4.056 28.395 1.00 89.56 82 ALA A C 1
ATOM 669 O O . ALA A 1 82 ? 28.482 4.606 29.350 1.00 89.56 82 ALA A O 1
ATOM 670 N N . LYS A 1 83 ? 29.729 4.737 27.476 1.00 90.56 83 LYS A N 1
ATOM 671 C CA . LYS A 1 83 ? 29.863 6.198 27.481 1.00 90.56 83 LYS A CA 1
ATOM 672 C C . LYS A 1 83 ? 28.530 6.851 27.129 1.00 90.56 83 LYS A C 1
ATOM 674 O O . LYS A 1 83 ? 28.045 7.665 27.907 1.00 90.56 83 LYS A O 1
ATOM 679 N N . LEU A 1 84 ? 27.926 6.414 26.025 1.00 91.62 84 LEU A N 1
ATOM 680 C CA . LEU A 1 84 ? 26.617 6.861 25.563 1.00 91.62 84 LEU A CA 1
ATOM 681 C C . LEU A 1 84 ? 25.562 6.728 26.656 1.00 91.62 84 LEU A C 1
ATOM 683 O O . LEU A 1 84 ? 24.917 7.706 27.013 1.00 91.62 84 LEU A O 1
ATOM 687 N N . PHE A 1 85 ? 25.417 5.525 27.217 1.00 90.81 85 PHE A N 1
ATOM 688 C CA . PHE A 1 85 ? 24.397 5.245 28.220 1.00 90.81 85 PHE A CA 1
ATOM 689 C C . PHE A 1 85 ? 24.585 6.101 29.478 1.00 90.81 85 PHE A C 1
ATOM 691 O O . PHE A 1 85 ? 23.620 6.647 30.007 1.00 90.81 85 PHE A O 1
ATOM 698 N N . ARG A 1 86 ? 25.834 6.302 29.923 1.00 92.50 86 ARG A N 1
ATOM 699 C CA . ARG A 1 86 ? 26.141 7.200 31.046 1.00 92.50 86 ARG A CA 1
ATOM 700 C C . ARG A 1 86 ? 25.734 8.641 30.748 1.00 92.50 86 ARG A C 1
ATOM 702 O O . ARG A 1 86 ? 25.134 9.282 31.604 1.00 92.50 86 ARG A O 1
ATOM 709 N N . THR A 1 87 ? 26.065 9.153 29.565 1.00 94.31 87 THR A N 1
ATOM 710 C CA . THR A 1 87 ? 25.723 10.527 29.186 1.00 94.31 87 THR A CA 1
ATOM 711 C C . THR A 1 87 ? 24.217 10.698 29.007 1.00 94.31 87 THR A C 1
ATOM 713 O O . THR A 1 87 ? 23.674 11.693 29.472 1.00 94.31 87 THR A O 1
ATOM 716 N N . LEU A 1 88 ? 23.521 9.708 28.444 1.00 93.94 88 LEU A N 1
ATOM 717 C CA . LEU A 1 88 ? 22.062 9.718 28.342 1.00 93.94 88 LEU A CA 1
ATOM 718 C C . LEU A 1 88 ? 21.385 9.770 29.710 1.00 93.94 88 LEU A C 1
ATOM 720 O O . LEU A 1 88 ? 20.488 10.580 29.884 1.00 93.94 88 LEU A O 1
ATOM 724 N N . LEU A 1 89 ? 21.838 8.990 30.694 1.00 94.44 89 LEU A N 1
ATOM 725 C CA . LEU A 1 89 ? 21.288 9.055 32.055 1.00 94.44 89 LEU A CA 1
ATOM 726 C C . LEU A 1 89 ? 21.539 10.403 32.745 1.00 94.44 89 LEU A C 1
ATOM 728 O O . LEU A 1 89 ? 20.773 10.794 33.620 1.00 94.44 89 LEU A O 1
ATOM 732 N N . GLN A 1 90 ? 22.605 11.112 32.366 1.00 93.88 90 GLN A N 1
ATOM 733 C CA . GLN A 1 90 ? 22.879 12.464 32.860 1.00 93.88 90 GLN A CA 1
ATOM 734 C C . GLN A 1 90 ? 22.021 13.518 32.154 1.00 93.88 90 GLN A C 1
ATOM 736 O O . GLN A 1 90 ? 21.582 14.467 32.794 1.00 93.88 90 GLN A O 1
ATOM 741 N N . THR A 1 91 ? 21.809 13.375 30.842 1.00 92.69 91 THR A N 1
ATOM 742 C CA . THR A 1 91 ? 21.019 14.326 30.042 1.00 92.69 91 THR A CA 1
ATOM 743 C C . THR A 1 91 ? 19.513 14.136 30.237 1.00 92.69 91 THR A C 1
ATOM 745 O O . THR A 1 91 ? 18.783 15.117 30.290 1.00 92.69 91 THR A O 1
ATOM 748 N N . TYR A 1 92 ? 19.063 12.891 30.384 1.00 92.12 92 TYR A N 1
ATOM 749 C CA . TYR A 1 92 ? 17.667 12.484 30.529 1.00 92.12 92 TYR A CA 1
ATOM 750 C C . TYR A 1 92 ? 17.521 11.590 31.772 1.00 92.12 92 TYR A C 1
ATOM 752 O O . TYR A 1 92 ? 17.464 10.365 31.647 1.00 92.12 92 TYR A O 1
ATOM 760 N N . PRO A 1 93 ? 17.515 12.156 32.989 1.00 92.62 93 PRO A N 1
ATOM 761 C CA . PRO A 1 93 ? 17.474 11.371 34.220 1.00 92.62 93 PRO A CA 1
ATOM 762 C C . PRO A 1 93 ? 16.117 10.662 34.405 1.00 92.62 93 PRO A C 1
ATOM 764 O O . PRO A 1 93 ? 15.068 11.289 34.240 1.00 92.62 93 PRO A O 1
ATOM 767 N N . PRO A 1 94 ? 16.097 9.365 34.766 1.00 90.44 94 PRO A N 1
ATOM 768 C CA . PRO A 1 94 ? 14.855 8.611 34.894 1.00 90.44 94 PRO A CA 1
ATOM 769 C C . PRO A 1 94 ? 14.008 9.057 36.098 1.00 90.44 94 PRO A C 1
ATOM 771 O O . PRO A 1 94 ? 14.521 9.231 37.200 1.00 90.44 94 PRO A O 1
ATOM 774 N N . VAL A 1 95 ? 12.689 9.151 35.903 1.00 87.00 95 VAL A N 1
ATOM 775 C CA . VAL A 1 95 ? 11.668 9.382 36.953 1.00 87.00 95 VAL A CA 1
ATOM 776 C C . VAL A 1 95 ? 11.165 8.047 37.555 1.00 87.00 95 VAL A C 1
ATOM 778 O O . VAL A 1 95 ? 10.303 8.022 38.428 1.00 87.00 95 VAL A O 1
ATOM 781 N N . GLY A 1 96 ? 11.731 6.910 37.133 1.00 83.38 96 GLY A N 1
ATOM 782 C CA . GLY A 1 96 ? 11.378 5.567 37.605 1.00 83.38 96 GLY A CA 1
ATOM 783 C C . GLY A 1 96 ? 12.467 4.527 37.329 1.00 83.38 96 GLY A C 1
ATOM 784 O O . GLY A 1 96 ? 13.629 4.868 37.111 1.00 83.38 96 GLY A O 1
ATOM 785 N N . ALA A 1 97 ? 12.099 3.244 37.347 1.00 85.19 97 ALA A N 1
ATOM 786 C CA . ALA A 1 97 ? 13.024 2.165 37.007 1.00 85.19 97 ALA A CA 1
ATOM 787 C C . ALA A 1 97 ? 13.391 2.192 35.514 1.00 85.19 97 ALA A C 1
ATOM 789 O O . ALA A 1 97 ? 12.575 2.553 34.667 1.00 85.19 97 ALA A O 1
ATOM 790 N N . ILE A 1 98 ? 14.620 1.778 35.204 1.00 89.06 98 ILE A N 1
ATOM 791 C CA . ILE A 1 98 ? 15.036 1.509 33.827 1.00 89.06 98 ILE A CA 1
ATOM 792 C C . ILE A 1 98 ? 14.532 0.112 33.466 1.00 89.06 98 ILE A C 1
ATOM 794 O O . ILE A 1 98 ? 14.834 -0.867 34.148 1.00 89.06 98 ILE A O 1
ATOM 798 N N . GLU A 1 99 ? 13.753 0.032 32.400 1.00 84.06 99 GLU A N 1
ATOM 799 C CA . GLU A 1 99 ? 13.232 -1.200 31.833 1.00 84.06 99 GLU A CA 1
ATOM 800 C C . GLU A 1 99 ? 14.284 -1.855 30.924 1.00 84.06 99 GLU A C 1
ATOM 802 O O . GLU A 1 99 ? 15.090 -1.186 30.265 1.00 84.06 99 GLU A O 1
ATOM 807 N N . HIS A 1 100 ? 14.256 -3.187 30.865 1.00 85.62 100 HIS A N 1
ATOM 808 C CA . HIS A 1 100 ? 15.160 -4.007 30.057 1.00 85.62 100 HIS A CA 1
ATOM 809 C C . HIS A 1 100 ? 14.346 -4.963 29.173 1.00 85.62 100 HIS A C 1
ATOM 811 O O . HIS A 1 100 ? 14.272 -6.151 29.488 1.00 85.62 100 HIS A O 1
ATOM 817 N N . PRO A 1 101 ? 13.700 -4.465 28.098 1.00 72.31 101 PRO A N 1
ATOM 818 C CA . PRO A 1 101 ? 12.817 -5.288 27.266 1.00 72.31 101 PRO A CA 1
ATOM 819 C C . PRO A 1 101 ? 13.531 -6.503 26.663 1.00 72.31 101 PRO A C 1
ATOM 821 O O . PRO A 1 101 ? 12.958 -7.582 26.544 1.00 72.31 101 PRO A O 1
ATOM 824 N N . THR A 1 102 ? 14.810 -6.333 26.326 1.00 79.88 102 THR A N 1
ATOM 825 C CA . THR A 1 102 ? 15.696 -7.393 25.844 1.00 79.88 102 THR A CA 1
ATOM 826 C C . THR A 1 102 ? 17.073 -7.267 26.499 1.00 79.88 102 THR A C 1
ATOM 828 O O . THR A 1 102 ? 17.378 -6.297 27.201 1.00 79.88 102 THR A O 1
ATOM 831 N N . THR A 1 103 ? 17.965 -8.223 26.227 1.00 83.62 103 THR A N 1
ATOM 832 C CA . THR A 1 103 ? 19.367 -8.179 26.673 1.00 83.62 103 THR A CA 1
ATOM 833 C C . THR A 1 103 ? 20.078 -6.882 26.254 1.00 83.62 103 THR A C 1
ATOM 835 O O . THR A 1 103 ? 20.885 -6.338 27.021 1.00 83.62 103 THR A O 1
ATOM 838 N N . TYR A 1 104 ? 19.751 -6.351 25.072 1.00 84.31 104 TYR A N 1
ATOM 839 C CA . TYR A 1 104 ? 20.431 -5.207 24.456 1.00 84.31 104 TYR A CA 1
ATOM 840 C C . TYR A 1 104 ? 19.648 -3.900 24.530 1.00 84.31 104 TYR A C 1
ATOM 842 O O . TYR A 1 104 ? 20.232 -2.850 24.273 1.00 84.31 104 TYR A O 1
ATOM 850 N N . ASP A 1 105 ? 18.381 -3.948 24.932 1.00 84.50 105 ASP A N 1
ATOM 851 C CA . ASP A 1 105 ? 17.530 -2.766 24.972 1.00 84.50 105 ASP A CA 1
ATOM 852 C C . ASP A 1 105 ? 17.420 -2.207 26.395 1.00 84.50 105 ASP A C 1
ATOM 854 O O . ASP A 1 105 ? 17.394 -2.937 27.392 1.00 84.50 105 ASP A O 1
ATOM 858 N N . ARG A 1 106 ? 17.404 -0.881 26.497 1.00 87.62 106 ARG A N 1
ATOM 859 C CA . ARG A 1 106 ? 17.178 -0.122 27.730 1.00 87.62 106 ARG A CA 1
ATOM 860 C C . ARG A 1 106 ? 16.100 0.903 27.450 1.00 87.62 106 ARG A C 1
ATOM 862 O O . ARG A 1 106 ? 16.190 1.597 26.443 1.00 87.62 106 ARG A O 1
ATOM 869 N N . ALA A 1 107 ? 15.130 1.036 28.340 1.00 85.94 107 ALA A N 1
ATOM 870 C CA . ALA A 1 107 ? 14.085 2.039 28.198 1.00 85.94 107 ALA A CA 1
ATOM 871 C C . ALA A 1 107 ? 13.807 2.719 29.534 1.00 85.94 107 ALA A C 1
ATOM 873 O O . ALA A 1 107 ? 13.832 2.078 30.580 1.00 85.94 107 ALA A O 1
ATOM 874 N N . TRP A 1 108 ? 13.576 4.024 29.523 1.00 87.12 108 TRP A N 1
ATOM 875 C CA . TRP A 1 108 ? 13.146 4.758 30.709 1.00 87.12 108 TRP A CA 1
ATOM 876 C C . TRP A 1 108 ? 12.439 6.048 30.312 1.00 87.12 108 TRP A C 1
ATOM 878 O O . TRP A 1 108 ? 12.313 6.388 29.135 1.00 87.12 108 TRP A O 1
ATOM 888 N N . ARG A 1 109 ? 11.949 6.769 31.319 1.00 82.12 109 ARG A N 1
ATOM 889 C CA . ARG A 1 109 ? 11.149 7.975 31.130 1.00 82.12 109 ARG A CA 1
ATOM 890 C C . ARG A 1 109 ? 11.661 9.091 32.022 1.00 82.12 109 ARG A C 1
ATOM 892 O O . ARG A 1 109 ? 11.991 8.836 33.180 1.00 82.12 109 ARG A O 1
ATOM 899 N N . THR A 1 110 ? 11.687 10.303 31.495 1.00 83.56 110 THR A N 1
ATOM 900 C CA . THR A 1 110 ? 11.833 11.549 32.255 1.00 83.56 110 THR A CA 1
ATOM 901 C C . THR A 1 110 ? 10.452 12.189 32.447 1.00 83.56 110 THR A C 1
ATOM 903 O O . THR A 1 110 ? 9.429 11.552 32.171 1.00 83.56 110 THR A O 1
ATOM 906 N N . GLN A 1 111 ? 10.395 13.444 32.902 1.00 75.94 111 GLN A N 1
ATOM 907 C CA . GLN A 1 111 ? 9.138 14.191 32.954 1.00 75.94 111 GLN A CA 1
ATOM 908 C C . GLN A 1 111 ? 8.518 14.334 31.552 1.00 75.94 111 GLN A C 1
ATOM 910 O O . GLN A 1 111 ? 7.344 14.019 31.369 1.00 75.94 111 GLN A O 1
ATOM 915 N N . ASP A 1 112 ? 9.336 14.704 30.562 1.00 75.12 112 ASP A N 1
ATOM 916 C CA . ASP A 1 112 ? 8.879 15.146 29.237 1.00 75.12 112 ASP A CA 1
ATOM 917 C C . ASP A 1 112 ? 9.427 14.304 28.070 1.00 75.12 112 ASP A C 1
ATOM 919 O O . ASP A 1 112 ? 9.039 14.537 26.928 1.00 75.12 112 ASP A O 1
ATOM 923 N N . THR A 1 113 ? 10.299 13.321 28.320 1.00 81.88 113 THR A N 1
ATOM 924 C CA . THR A 1 113 ? 10.980 12.517 27.288 1.00 81.88 113 THR A CA 1
ATOM 925 C C . THR A 1 113 ? 10.913 11.019 27.602 1.00 81.88 113 THR A C 1
ATOM 927 O O . THR A 1 113 ? 11.225 10.580 28.710 1.00 81.88 113 THR A O 1
ATOM 930 N N . SER A 1 114 ? 10.531 10.205 26.621 1.00 80.06 114 SER A N 1
ATOM 931 C CA . SER A 1 114 ? 10.717 8.752 26.647 1.00 80.06 114 SER A CA 1
ATOM 932 C C . SER A 1 114 ? 12.028 8.424 25.939 1.00 80.06 114 SER A C 1
ATOM 934 O O . SER A 1 114 ? 12.257 8.869 24.814 1.00 80.06 114 SER A O 1
ATOM 936 N N . VAL A 1 115 ? 12.898 7.664 26.603 1.00 84.62 115 VAL A N 1
ATOM 937 C CA . VAL A 1 115 ? 14.212 7.288 26.076 1.00 84.62 115 VAL A CA 1
ATOM 938 C C . VAL A 1 115 ? 14.263 5.787 25.875 1.00 84.62 115 VAL A C 1
ATOM 940 O O . VAL A 1 115 ? 13.961 5.017 26.787 1.00 84.62 115 VAL A O 1
ATOM 943 N N . TRP A 1 116 ? 14.705 5.375 24.694 1.00 84.31 116 TRP A N 1
ATOM 944 C CA . TRP A 1 116 ? 14.996 3.984 24.391 1.00 84.31 116 TRP A CA 1
ATOM 945 C C . TRP A 1 116 ? 16.367 3.870 23.744 1.00 84.31 116 TRP A C 1
ATOM 947 O O . TRP A 1 116 ? 16.748 4.686 22.907 1.00 84.31 116 TRP A O 1
ATOM 957 N N . VAL A 1 117 ? 17.120 2.851 24.133 1.00 88.00 117 VAL A N 1
ATOM 958 C CA . VAL A 1 117 ? 18.477 2.615 23.656 1.00 88.00 117 VAL A CA 1
ATOM 959 C C . VAL A 1 117 ? 18.630 1.148 23.302 1.00 88.00 117 VAL A C 1
ATOM 961 O O . VAL A 1 117 ? 18.551 0.298 24.187 1.00 88.00 117 VAL A O 1
ATOM 964 N N . ARG A 1 118 ? 18.944 0.869 22.037 1.00 86.50 118 ARG A N 1
ATOM 965 C CA . ARG A 1 118 ? 19.471 -0.417 21.581 1.00 86.50 118 ARG A CA 1
ATOM 966 C C . ARG A 1 118 ? 20.975 -0.342 21.512 1.00 86.50 118 ARG A C 1
ATOM 968 O O . ARG A 1 118 ? 21.547 0.404 20.720 1.00 86.50 118 ARG A O 1
ATOM 975 N N . LEU A 1 119 ? 21.614 -1.131 22.359 1.00 87.25 119 LEU A N 1
ATOM 976 C CA . LEU A 1 119 ? 23.061 -1.190 22.450 1.00 87.25 119 LEU A CA 1
ATOM 977 C C . LEU A 1 119 ? 23.649 -1.908 21.228 1.00 87.25 119 LEU A C 1
ATOM 979 O O . LEU A 1 119 ? 23.162 -2.966 20.830 1.00 87.25 119 LEU A O 1
ATOM 983 N N . ALA A 1 120 ? 24.746 -1.378 20.678 1.00 84.12 120 ALA A N 1
ATOM 984 C CA . ALA A 1 120 ? 25.505 -2.061 19.632 1.00 84.12 120 ALA A CA 1
ATOM 985 C C . ALA A 1 120 ? 26.009 -3.418 20.158 1.00 84.12 120 ALA A C 1
ATOM 987 O O . ALA A 1 120 ? 26.652 -3.482 21.212 1.00 84.12 120 ALA A O 1
ATOM 988 N N . GLN A 1 121 ? 25.694 -4.503 19.448 1.00 82.75 121 GLN A N 1
ATOM 989 C CA . GLN A 1 121 ? 25.920 -5.868 19.944 1.00 82.75 121 GLN A CA 1
ATOM 990 C C . GLN A 1 121 ? 27.385 -6.311 19.820 1.00 82.75 121 GLN A C 1
ATOM 992 O O . GLN A 1 121 ? 27.919 -6.992 20.702 1.00 82.75 121 GLN A O 1
ATOM 997 N N . GLU A 1 122 ? 28.054 -5.873 18.755 1.00 78.50 122 GLU A N 1
ATOM 998 C CA . GLU A 1 122 ? 29.434 -6.215 18.419 1.00 78.50 122 GLU A CA 1
ATOM 999 C C . GLU A 1 122 ? 30.181 -5.030 17.795 1.00 78.50 122 GLU A C 1
ATOM 1001 O O . GLU A 1 122 ? 29.614 -3.968 17.526 1.00 78.50 122 GLU A O 1
ATOM 1006 N N . ARG A 1 123 ? 31.493 -5.185 17.616 1.00 70.94 123 ARG A N 1
ATOM 1007 C CA . ARG A 1 123 ? 32.338 -4.139 17.040 1.00 70.94 123 ARG A CA 1
ATOM 1008 C C . ARG A 1 123 ? 31.976 -3.947 15.565 1.00 70.94 123 ARG A C 1
ATOM 1010 O O . ARG A 1 123 ? 31.942 -4.910 14.811 1.00 70.94 123 ARG A O 1
ATOM 1017 N N . GLY A 1 124 ? 31.698 -2.708 15.163 1.00 65.31 124 GLY A N 1
ATOM 1018 C CA . GLY A 1 124 ? 31.223 -2.368 13.815 1.00 65.31 124 GLY A CA 1
ATOM 1019 C C . GLY A 1 124 ? 29.696 -2.370 13.651 1.00 65.31 124 GLY A C 1
ATOM 1020 O O . GLY A 1 124 ? 29.192 -1.633 12.794 1.00 65.31 124 GLY A O 1
ATOM 1021 N N . ALA A 1 125 ? 28.960 -3.091 14.509 1.00 69.38 125 ALA A N 1
ATOM 1022 C CA . ALA A 1 125 ? 27.502 -3.024 14.557 1.00 69.38 125 ALA A CA 1
ATOM 1023 C C . ALA A 1 125 ? 27.023 -1.644 15.033 1.00 69.38 125 ALA A C 1
ATOM 1025 O O . ALA A 1 125 ? 27.710 -0.948 15.791 1.00 69.38 125 ALA A O 1
ATOM 1026 N N . SER A 1 126 ? 25.834 -1.256 14.574 1.00 73.44 126 SER A N 1
ATOM 1027 C CA . SER A 1 126 ? 25.179 -0.026 15.009 1.00 73.44 126 SER A CA 1
ATOM 1028 C C . SER A 1 126 ? 24.365 -0.244 16.278 1.00 73.44 126 SER A C 1
ATOM 1030 O O . SER A 1 126 ? 23.723 -1.280 16.444 1.00 73.44 126 SER A O 1
ATOM 1032 N N . GLY A 1 127 ? 24.382 0.751 17.159 1.00 81.75 127 GLY A N 1
ATOM 1033 C CA . GLY A 1 127 ? 23.356 0.933 18.180 1.00 81.75 127 GLY A CA 1
ATOM 1034 C C . GLY A 1 127 ? 22.461 2.113 17.811 1.00 81.75 127 GLY A C 1
ATOM 1035 O O . GLY A 1 127 ? 22.816 2.915 16.942 1.00 81.75 127 GLY A O 1
ATOM 1036 N N . THR A 1 128 ? 21.320 2.227 18.485 1.00 83.31 128 THR A N 1
ATOM 1037 C CA . THR A 1 128 ? 20.322 3.266 18.206 1.00 83.31 128 THR A CA 1
ATOM 1038 C C . THR A 1 128 ? 19.777 3.855 19.499 1.00 83.31 128 THR A C 1
ATOM 1040 O O . THR A 1 128 ? 19.492 3.128 20.450 1.00 83.31 128 THR A O 1
ATOM 1043 N N . VAL A 1 129 ? 19.607 5.173 19.527 1.00 85.88 129 VAL A N 1
ATOM 1044 C CA . VAL A 1 129 ? 18.895 5.904 20.578 1.00 85.88 129 VAL A CA 1
ATOM 1045 C C . VAL A 1 129 ? 17.640 6.513 19.976 1.00 85.88 129 VAL A C 1
ATOM 1047 O O . VAL A 1 129 ? 17.726 7.195 18.959 1.00 85.88 129 VAL A O 1
ATOM 1050 N N . TYR A 1 130 ? 16.506 6.325 20.638 1.00 82.00 130 TYR A N 1
ATOM 1051 C CA . TYR A 1 130 ? 15.285 7.072 20.373 1.00 82.00 130 TYR A CA 1
ATOM 1052 C C . TYR A 1 130 ? 14.954 7.970 21.553 1.00 82.00 130 TYR A C 1
ATOM 1054 O O . TYR A 1 130 ? 14.979 7.540 22.709 1.00 82.00 130 TYR A O 1
ATOM 1062 N N . LEU A 1 131 ? 14.619 9.213 21.232 1.00 82.50 131 LEU A N 1
ATOM 1063 C CA . LEU A 1 131 ? 14.115 10.213 22.158 1.00 82.50 131 LEU A CA 1
ATOM 1064 C C . LEU A 1 131 ? 12.753 10.658 21.643 1.00 82.50 131 LEU A C 1
ATOM 1066 O O . LEU A 1 131 ? 12.676 11.187 20.537 1.00 82.50 131 LEU A O 1
ATOM 1070 N N . TRP A 1 132 ? 11.705 10.449 22.432 1.00 76.94 132 TRP A N 1
ATOM 1071 C CA . TRP A 1 132 ? 10.338 10.830 22.083 1.00 76.94 132 TRP A CA 1
ATOM 1072 C C . TRP A 1 132 ? 9.807 11.849 23.082 1.00 76.94 132 TRP A C 1
ATOM 1074 O O . TRP A 1 132 ? 9.906 11.637 24.291 1.00 76.94 132 TRP A O 1
ATOM 1084 N N . GLY A 1 133 ? 9.224 12.938 22.591 1.00 72.19 133 GLY A N 1
ATOM 1085 C CA . GLY A 1 133 ? 8.519 13.894 23.431 1.00 72.19 133 GLY A CA 1
ATOM 1086 C C . GLY A 1 133 ? 7.261 13.273 24.028 1.00 72.19 133 GLY A C 1
ATOM 1087 O O . GLY A 1 133 ? 6.420 12.751 23.308 1.00 72.19 133 GLY A O 1
ATOM 1088 N N . ARG A 1 134 ? 7.127 13.330 25.354 1.00 60.34 134 ARG A N 1
ATOM 1089 C CA . ARG A 1 134 ? 5.948 12.853 26.098 1.00 60.34 134 ARG A CA 1
ATOM 1090 C C . ARG A 1 134 ? 4.851 13.898 26.184 1.00 60.34 134 ARG A C 1
ATOM 1092 O O . ARG A 1 134 ? 3.703 13.553 26.457 1.00 60.34 134 ARG A O 1
ATOM 1099 N N . HIS A 1 135 ? 5.225 15.167 26.046 1.00 53.59 135 HIS A N 1
ATOM 1100 C CA . HIS A 1 135 ? 4.309 16.263 26.281 1.00 53.59 135 HIS A CA 1
ATOM 1101 C C . HIS A 1 135 ? 3.276 16.301 25.153 1.00 53.59 135 HIS A C 1
ATOM 1103 O O . HIS A 1 135 ? 3.625 16.441 23.979 1.00 53.59 135 HIS A O 1
ATOM 1109 N N . ARG A 1 136 ? 1.998 16.188 25.546 1.00 51.94 136 ARG A N 1
ATOM 1110 C CA . ARG A 1 136 ? 0.850 16.627 24.747 1.00 51.94 136 ARG A CA 1
ATOM 1111 C C . ARG A 1 136 ? 1.223 17.988 24.178 1.00 51.94 136 ARG A C 1
ATOM 1113 O O . ARG A 1 136 ? 1.722 18.826 24.927 1.00 51.94 136 ARG A O 1
ATOM 1120 N N . MET A 1 137 ? 1.011 18.245 22.902 1.00 44.22 137 MET A N 1
ATOM 1121 C CA . MET A 1 137 ? 1.059 19.620 22.416 1.00 44.22 137 MET A CA 1
ATOM 1122 C C . MET A 1 137 ? -0.099 20.408 23.074 1.00 44.22 137 MET A C 1
ATOM 1124 O O . MET A 1 137 ? -1.130 20.589 22.450 1.00 44.22 137 MET A O 1
ATOM 1128 N N . PHE A 1 138 ? 0.107 20.845 24.333 1.00 45.62 138 PHE A N 1
ATOM 1129 C CA . PHE A 1 138 ? -0.665 21.744 25.226 1.00 45.62 138 PHE A CA 1
ATOM 1130 C C . PHE A 1 138 ? -1.949 21.173 25.900 1.00 45.62 138 PHE A C 1
ATOM 1132 O O . PHE A 1 138 ? -2.692 20.448 25.250 1.00 45.62 138 PHE A O 1
ATOM 1139 N N . PRO A 1 139 ? -2.325 21.560 27.147 1.00 40.25 139 PRO A N 1
ATOM 1140 C CA . PRO A 1 139 ? -1.523 21.684 28.377 1.00 40.25 139 PRO A CA 1
ATOM 1141 C C . PRO A 1 139 ? -2.184 21.068 29.660 1.00 40.25 139 PRO A C 1
ATOM 1143 O O . PRO A 1 139 ? -3.349 20.690 29.690 1.00 40.25 139 PRO A O 1
ATOM 1146 N N . GLU A 1 140 ? -1.370 20.961 30.719 1.00 37.00 140 GLU A N 1
ATOM 1147 C CA . GLU A 1 140 ? -1.661 20.957 32.178 1.00 37.00 140 GLU A CA 1
ATOM 1148 C C . GLU A 1 140 ? -2.489 19.852 32.889 1.00 37.00 140 GLU A C 1
ATOM 1150 O O . GLU A 1 140 ? -2.156 19.570 34.040 1.00 37.00 140 GLU A O 1
ATOM 1155 N N . ASP A 1 141 ? -3.413 19.113 32.258 1.00 36.78 141 ASP A N 1
ATOM 1156 C CA . ASP A 1 141 ? -4.301 18.170 33.002 1.00 36.78 141 ASP A CA 1
ATOM 1157 C C . ASP A 1 141 ? -4.062 16.657 32.783 1.00 36.78 141 ASP A C 1
ATOM 1159 O O . ASP A 1 141 ? -4.824 15.799 33.238 1.00 36.78 141 ASP A O 1
ATOM 1163 N N . ALA A 1 142 ? -2.972 16.266 32.122 1.00 36.94 142 ALA A N 1
ATOM 1164 C CA . ALA A 1 142 ? -2.674 14.853 31.873 1.00 36.94 142 ALA A CA 1
ATOM 1165 C C . ALA A 1 142 ? -2.148 14.133 33.134 1.00 36.94 142 ALA A C 1
ATOM 1167 O O . ALA A 1 142 ? -0.938 14.032 33.336 1.00 36.94 142 ALA A O 1
ATOM 1168 N N . ARG A 1 143 ? -3.032 13.581 33.978 1.00 36.84 143 ARG A N 1
ATOM 1169 C CA . ARG A 1 143 ? -2.626 12.773 35.152 1.00 36.84 143 ARG A CA 1
ATOM 1170 C C . ARG A 1 143 ? -1.830 11.510 34.789 1.00 36.84 143 ARG A C 1
ATOM 1172 O O . ARG A 1 143 ? -1.133 10.980 35.654 1.00 36.84 143 ARG A O 1
ATOM 1179 N N . CYS A 1 144 ? -1.886 11.054 33.532 1.00 35.97 144 CYS A N 1
ATOM 1180 C CA . CYS A 1 144 ? -1.086 9.941 33.030 1.00 35.97 144 CYS A CA 1
ATOM 1181 C C . CYS A 1 144 ? -0.411 10.268 31.673 1.00 35.97 144 CYS A C 1
ATOM 1183 O O . CYS A 1 144 ? -1.088 10.647 30.716 1.00 35.97 144 CYS A O 1
ATOM 1185 N N . PRO A 1 145 ? 0.922 10.139 31.559 1.00 36.34 145 PRO A N 1
ATOM 1186 C CA . PRO A 1 145 ? 1.668 10.370 30.317 1.00 36.34 145 PRO A CA 1
ATOM 1187 C C . PRO A 1 145 ? 1.602 9.169 29.350 1.00 36.34 145 PRO A C 1
ATOM 1189 O O . PRO A 1 145 ? 2.029 8.072 29.710 1.00 36.34 145 PRO A O 1
ATOM 1192 N N . LEU A 1 146 ? 1.145 9.388 28.110 1.00 43.66 146 LEU A N 1
ATOM 1193 C CA . LEU A 1 146 ? 0.716 8.314 27.193 1.00 43.66 146 LEU A CA 1
ATOM 1194 C C . LEU A 1 146 ? 1.671 7.935 26.048 1.00 43.66 146 LEU A C 1
ATOM 1196 O O . LEU A 1 146 ? 1.362 7.013 25.309 1.00 43.66 146 LEU A O 1
ATOM 1200 N N . TYR A 1 147 ? 2.883 8.489 25.939 1.00 43.81 147 TYR A N 1
ATOM 1201 C CA . TYR A 1 147 ? 3.920 7.802 25.147 1.00 43.81 147 TYR A CA 1
ATOM 1202 C C . TYR A 1 147 ? 4.532 6.664 25.975 1.00 43.81 147 TYR A C 1
ATOM 1204 O O . TYR A 1 147 ? 5.599 6.804 26.581 1.00 43.81 147 TYR A O 1
ATOM 1212 N N . LEU A 1 148 ? 3.792 5.555 26.048 1.00 39.00 148 LEU A N 1
ATOM 1213 C CA . LEU A 1 148 ? 4.237 4.265 26.591 1.00 39.00 148 LEU A CA 1
ATOM 1214 C C . LEU A 1 148 ? 4.662 3.283 25.507 1.00 39.00 148 LEU A C 1
ATOM 1216 O O . LEU A 1 148 ? 5.172 2.208 25.821 1.00 39.00 148 LEU A O 1
ATOM 1220 N N . ALA A 1 149 ? 4.463 3.637 24.245 1.00 39.41 149 ALA A N 1
ATOM 1221 C CA . ALA A 1 149 ? 4.874 2.780 23.168 1.00 39.41 149 ALA A CA 1
ATOM 1222 C C . ALA A 1 149 ? 6.405 2.712 23.137 1.00 39.41 149 ALA A C 1
ATOM 1224 O O . ALA A 1 149 ? 7.098 3.729 23.015 1.00 39.41 149 ALA A O 1
ATOM 1225 N N . LEU A 1 150 ? 6.931 1.491 23.263 1.00 41.19 150 LEU A N 1
ATOM 1226 C CA . LEU A 1 150 ? 8.267 1.181 22.776 1.00 41.19 150 LEU A CA 1
ATOM 1227 C C . LEU A 1 150 ? 8.357 1.790 21.367 1.00 41.19 150 LEU A C 1
ATOM 1229 O O . LEU A 1 150 ? 7.399 1.616 20.605 1.00 41.19 150 LEU A O 1
ATOM 1233 N N . PRO A 1 151 ? 9.449 2.485 20.981 1.00 40.06 151 PRO A N 1
ATOM 1234 C CA . PRO A 1 151 ? 9.691 2.634 19.555 1.00 40.06 151 PRO A CA 1
ATOM 1235 C C . PRO A 1 151 ? 9.517 1.241 18.955 1.00 40.06 151 PRO A C 1
ATOM 1237 O O . PRO A 1 151 ? 9.922 0.269 19.621 1.00 40.06 151 PRO A O 1
ATOM 1240 N N . PRO A 1 152 ? 8.905 1.120 17.760 1.00 40.47 152 PRO A N 1
ATOM 1241 C CA . PRO A 1 152 ? 8.921 -0.162 17.087 1.00 40.47 152 PRO A CA 1
ATOM 1242 C C . PRO A 1 152 ? 10.368 -0.619 17.181 1.00 40.47 152 PRO A C 1
ATOM 1244 O O . PRO A 1 152 ? 11.284 0.214 17.048 1.00 40.47 152 PRO A O 1
ATOM 1247 N N . GLU A 1 153 ? 10.609 -1.896 17.493 1.00 37.12 153 GLU A N 1
ATOM 1248 C CA . GLU A 1 153 ? 11.948 -2.397 17.239 1.00 37.12 153 GLU A CA 1
ATOM 1249 C C . GLU A 1 153 ? 12.315 -1.855 15.861 1.00 37.12 153 GLU A C 1
ATOM 1251 O O . GLU A 1 153 ? 11.476 -1.866 14.951 1.00 37.12 153 GLU A O 1
ATOM 1256 N N . LYS A 1 154 ? 13.526 -1.311 15.711 1.00 36.75 154 LYS A N 1
ATOM 1257 C CA . LYS A 1 154 ? 14.134 -1.272 14.388 1.00 36.75 154 LYS A CA 1
ATOM 1258 C C . LYS A 1 154 ? 14.185 -2.740 13.988 1.00 36.75 154 LYS A C 1
ATOM 1260 O O . LYS A 1 154 ? 15.157 -3.426 14.287 1.00 36.75 154 LYS A O 1
ATOM 1265 N N . ASN A 1 155 ? 13.064 -3.255 13.509 1.00 38.34 155 ASN A N 1
ATOM 1266 C CA . ASN A 1 155 ? 12.918 -4.571 12.986 1.00 38.34 155 ASN A CA 1
ATOM 1267 C C . ASN A 1 155 ? 13.207 -4.325 11.528 1.00 38.34 155 ASN A C 1
ATOM 1269 O O . ASN A 1 155 ? 12.399 -3.760 10.804 1.00 38.34 155 ASN A O 1
ATOM 1273 N N . THR A 1 156 ? 14.463 -4.502 11.124 1.00 40.16 156 THR A N 1
ATOM 1274 C CA . THR A 1 156 ? 15.033 -5.841 10.866 1.00 40.16 156 THR A CA 1
ATOM 1275 C C . THR A 1 156 ? 14.228 -6.630 9.838 1.00 40.16 156 THR A C 1
ATOM 1277 O O . THR A 1 156 ? 14.560 -7.778 9.559 1.00 40.16 156 THR A O 1
ATOM 1280 N N . PHE A 1 157 ? 13.263 -6.013 9.152 1.00 43.22 157 PHE A N 1
ATOM 1281 C CA . PHE A 1 157 ? 12.742 -6.549 7.906 1.00 43.22 157 PHE A CA 1
ATOM 1282 C C . PHE A 1 157 ? 13.726 -6.252 6.766 1.00 43.22 157 PHE A C 1
ATOM 1284 O O . PHE A 1 157 ? 13.405 -5.611 5.778 1.00 43.22 157 PHE A O 1
ATOM 1291 N N . LEU A 1 158 ? 14.940 -6.800 6.898 1.00 47.59 158 LEU A N 1
ATOM 1292 C CA . LEU A 1 158 ? 15.686 -7.296 5.738 1.00 47.59 158 LEU A CA 1
ATOM 1293 C C . LEU A 1 158 ? 14.978 -8.523 5.127 1.00 47.59 158 LEU A C 1
ATOM 1295 O O . LEU A 1 158 ? 15.389 -9.020 4.083 1.00 47.59 158 LEU A O 1
ATOM 1299 N N . GLY A 1 159 ? 13.948 -9.041 5.809 1.00 55.03 159 GLY A N 1
ATOM 1300 C CA . GLY A 1 159 ? 13.088 -10.108 5.333 1.00 55.03 159 GLY A CA 1
ATOM 1301 C C . GLY A 1 159 ? 11.921 -9.611 4.468 1.00 55.03 159 GLY A C 1
ATOM 1302 O O . GLY A 1 159 ? 11.568 -8.433 4.512 1.00 55.03 159 GLY A O 1
ATOM 1303 N N . PRO A 1 160 ? 11.294 -10.521 3.710 1.00 67.44 160 PRO A N 1
ATOM 1304 C CA . PRO A 1 160 ? 10.154 -10.213 2.859 1.00 67.44 160 PRO A CA 1
ATOM 1305 C C . PRO A 1 160 ? 8.983 -9.607 3.646 1.00 67.44 160 PRO A C 1
ATOM 1307 O O . PRO A 1 160 ? 8.547 -10.155 4.659 1.00 67.44 160 PRO A O 1
ATOM 1310 N N . TYR A 1 161 ? 8.455 -8.489 3.162 1.00 76.88 161 TYR A N 1
ATOM 1311 C CA . TYR A 1 161 ? 7.273 -7.827 3.696 1.00 76.88 161 TYR A CA 1
ATOM 1312 C C . TYR A 1 161 ? 5.994 -8.594 3.343 1.00 76.88 161 TYR A C 1
ATOM 1314 O O . TYR A 1 161 ? 5.792 -9.007 2.203 1.00 76.88 161 TYR A O 1
ATOM 1322 N N . THR A 1 162 ? 5.094 -8.734 4.314 1.00 80.00 162 THR A N 1
ATOM 1323 C CA . THR A 1 162 ? 3.765 -9.324 4.115 1.00 80.00 162 THR A CA 1
ATOM 1324 C C . THR A 1 162 ? 2.688 -8.382 4.628 1.00 80.00 162 THR A C 1
ATOM 1326 O O . THR A 1 162 ? 2.797 -7.917 5.764 1.00 80.00 162 THR A O 1
ATOM 1329 N N . PRO A 1 163 ? 1.633 -8.115 3.840 1.00 87.12 163 PRO A N 1
ATOM 1330 C CA . PRO A 1 163 ? 0.444 -7.460 4.361 1.00 87.12 163 PRO A CA 1
ATOM 1331 C C . PRO A 1 163 ? -0.160 -8.282 5.502 1.00 87.12 163 PRO A C 1
ATOM 1333 O O . PRO A 1 163 ? -0.197 -9.519 5.431 1.00 87.12 163 PRO A O 1
ATOM 1336 N N . ARG A 1 164 ? -0.675 -7.610 6.538 1.00 90.94 164 ARG A N 1
ATOM 1337 C CA . ARG A 1 164 ? -1.429 -8.279 7.603 1.00 90.94 164 ARG A CA 1
ATOM 1338 C C . ARG A 1 164 ? -2.581 -9.070 6.993 1.00 90.94 164 ARG A C 1
ATOM 1340 O O . ARG A 1 164 ? -3.223 -8.647 6.031 1.00 90.94 164 ARG A O 1
ATOM 1347 N N . THR A 1 165 ? -2.813 -10.252 7.547 1.00 91.81 165 THR A N 1
ATOM 1348 C CA . THR A 1 165 ? -3.867 -11.166 7.108 1.00 91.81 165 THR A CA 1
ATOM 1349 C C . THR A 1 165 ? -4.805 -11.448 8.274 1.00 91.81 165 THR A C 1
ATOM 1351 O O . THR A 1 165 ? -4.351 -11.575 9.413 1.00 91.81 165 THR A O 1
ATOM 1354 N N . CYS A 1 166 ? -6.101 -11.551 7.991 1.00 93.38 166 CYS A N 1
ATOM 1355 C CA . CYS A 1 166 ? -7.119 -11.970 8.948 1.00 93.38 166 CYS A CA 1
ATOM 1356 C C . CYS A 1 166 ? -8.087 -12.957 8.285 1.00 93.38 166 CYS A C 1
ATOM 1358 O O . CYS A 1 166 ? -8.439 -12.786 7.117 1.00 93.38 166 CYS A O 1
ATOM 1360 N N . VAL A 1 167 ? -8.526 -13.980 9.019 1.00 96.81 167 VAL A N 1
ATOM 1361 C CA . VAL A 1 167 ? -9.585 -14.886 8.564 1.00 96.81 167 VAL A CA 1
ATOM 1362 C C . VAL A 1 167 ? -10.929 -14.400 9.107 1.00 96.81 167 VAL A C 1
ATOM 1364 O O . VAL A 1 167 ? -11.117 -14.316 10.320 1.00 96.81 167 VAL A O 1
ATOM 1367 N N . CYS A 1 168 ? -11.865 -14.084 8.212 1.00 97.94 168 CYS A N 1
ATOM 1368 C CA . CYS A 1 168 ? -13.232 -13.705 8.557 1.00 97.94 168 CYS A CA 1
ATOM 1369 C C . CYS A 1 168 ? -14.120 -14.955 8.580 1.00 97.94 168 CYS A C 1
ATOM 1371 O O . CYS A 1 168 ? -14.267 -15.649 7.571 1.00 97.94 168 CYS A O 1
ATOM 1373 N N . TYR A 1 169 ? -14.686 -15.257 9.746 1.00 98.56 169 TYR A N 1
ATOM 1374 C CA . TYR A 1 169 ? -15.501 -16.448 9.987 1.00 98.56 169 TYR A CA 1
ATOM 1375 C C . TYR A 1 169 ? -16.991 -16.135 9.903 1.00 98.56 169 TYR A C 1
ATOM 1377 O O . TYR A 1 169 ? -17.419 -14.989 10.064 1.00 98.56 169 TYR A O 1
ATOM 1385 N N . ARG A 1 170 ? -17.803 -17.181 9.736 1.00 98.44 170 ARG A N 1
ATOM 1386 C CA . ARG A 1 170 ? -19.252 -17.039 9.853 1.00 98.44 170 ARG A CA 1
ATOM 1387 C C . ARG A 1 170 ? -19.653 -16.694 11.285 1.00 98.44 170 ARG A C 1
ATOM 1389 O O . ARG A 1 170 ? -19.111 -17.266 12.237 1.00 98.44 170 ARG A O 1
ATOM 1396 N N . ALA A 1 171 ? -20.617 -15.790 11.444 1.00 98.31 171 ALA A N 1
ATOM 1397 C CA . ALA A 1 171 ? -21.156 -15.431 12.752 1.00 98.31 171 ALA A CA 1
ATOM 1398 C C . ALA A 1 171 ? -21.734 -16.668 13.470 1.00 98.31 171 ALA A C 1
ATOM 1400 O O . ALA A 1 171 ? -22.420 -17.495 12.869 1.00 98.31 171 ALA A O 1
ATOM 1401 N N . SER A 1 172 ? -21.452 -16.811 14.770 1.00 97.94 172 SER A N 1
ATOM 1402 C CA . SER A 1 172 ? -21.891 -17.968 15.572 1.00 97.94 172 SER A CA 1
ATOM 1403 C C . SER A 1 172 ? -23.301 -17.834 16.157 1.00 97.94 172 SER A C 1
ATOM 1405 O O . SER A 1 172 ? -23.782 -18.735 16.851 1.00 97.94 172 SER A O 1
ATOM 1407 N N . GLY A 1 173 ? -23.958 -16.711 15.879 1.00 96.50 173 GLY A N 1
ATOM 1408 C CA . GLY A 1 173 ? -25.295 -16.349 16.321 1.00 96.50 173 GLY A CA 1
ATOM 1409 C C . GLY A 1 173 ? -25.682 -14.965 15.786 1.00 96.50 173 GLY A C 1
ATOM 1410 O O . GLY A 1 173 ? -24.873 -14.340 15.099 1.00 96.50 173 GLY A O 1
ATOM 1411 N N . PRO A 1 174 ? -26.900 -14.490 16.090 1.00 96.38 174 PRO A N 1
ATOM 1412 C CA . PRO A 1 174 ? -27.345 -13.160 15.687 1.00 96.38 174 PRO A CA 1
ATOM 1413 C C . PRO A 1 174 ? -26.512 -12.062 16.362 1.00 96.38 174 PRO A C 1
ATOM 1415 O O . PRO A 1 174 ? -26.058 -12.236 17.495 1.00 96.38 174 PRO A O 1
ATOM 1418 N N . ILE A 1 175 ? -26.371 -10.936 15.665 1.00 97.94 175 ILE A N 1
ATOM 1419 C CA . ILE A 1 175 ? -25.734 -9.703 16.145 1.00 97.94 175 ILE A CA 1
ATOM 1420 C C . ILE A 1 175 ? -26.802 -8.608 16.167 1.00 97.94 175 ILE A C 1
ATOM 1422 O O . ILE A 1 175 ? -27.519 -8.425 15.174 1.00 97.94 175 ILE A O 1
ATOM 1426 N N . VAL A 1 176 ? -26.937 -7.910 17.295 1.00 97.69 176 VAL A N 1
ATOM 1427 C CA . VAL A 1 176 ? -27.839 -6.768 17.438 1.00 97.69 176 VAL A CA 1
ATOM 1428 C C . VAL A 1 176 ? -26.978 -5.518 17.421 1.00 97.69 176 VAL A C 1
ATOM 1430 O O . VAL A 1 176 ? -26.274 -5.256 18.373 1.00 97.69 176 VAL A O 1
ATOM 1433 N N . VAL A 1 177 ? -27.067 -4.731 16.349 1.00 98.44 177 VAL A N 1
ATOM 1434 C CA . VAL A 1 177 ? -26.257 -3.514 16.194 1.00 98.44 177 VAL A CA 1
ATOM 1435 C C . VAL A 1 177 ? -26.729 -2.444 17.188 1.00 98.44 177 VAL A C 1
ATOM 1437 O O . VAL A 1 177 ? -27.638 -1.670 16.881 1.00 98.44 177 VAL A O 1
ATOM 1440 N N . ASP A 1 178 ? -26.156 -2.437 18.390 1.00 98.12 178 ASP A N 1
ATOM 1441 C CA . ASP A 1 178 ? -26.468 -1.514 19.491 1.00 98.12 178 ASP A CA 1
ATOM 1442 C C . ASP A 1 178 ? -25.224 -0.798 20.056 1.00 98.12 178 ASP A C 1
ATOM 1444 O O . ASP A 1 178 ? -25.329 0.026 20.969 1.00 98.12 178 ASP A O 1
ATOM 1448 N N . GLY A 1 179 ? -24.064 -1.069 19.460 1.00 97.62 179 GLY A N 1
ATOM 1449 C CA . GLY A 1 179 ? -22.764 -0.508 19.783 1.00 97.62 179 GLY A CA 1
ATOM 1450 C C . GLY A 1 179 ? -22.000 -1.351 20.798 1.00 97.62 179 GLY A C 1
ATOM 1451 O O . GLY A 1 179 ? -20.891 -0.964 21.163 1.00 97.62 179 GLY A O 1
ATOM 1452 N N . ARG A 1 180 ? -22.548 -2.470 21.289 1.00 97.62 180 ARG A N 1
ATOM 1453 C CA . ARG A 1 180 ? -21.916 -3.334 22.295 1.00 97.62 180 ARG A CA 1
ATOM 1454 C C . ARG A 1 180 ? -21.342 -4.583 21.643 1.00 97.62 180 ARG A C 1
ATOM 1456 O O . ARG A 1 180 ? -21.899 -5.159 20.731 1.00 97.62 180 ARG A O 1
ATOM 1463 N N . LEU A 1 181 ? -20.201 -5.038 22.154 1.00 97.69 181 LEU A N 1
ATOM 1464 C CA . LEU A 1 181 ? -19.516 -6.230 21.643 1.00 97.69 181 LEU A CA 1
ATOM 1465 C C . LEU A 1 181 ? -19.667 -7.424 22.601 1.00 97.69 181 LEU A C 1
ATOM 1467 O O . LEU A 1 181 ? -18.685 -8.110 22.907 1.00 97.69 181 LEU A O 1
ATOM 1471 N N . ASP A 1 182 ? -20.871 -7.642 23.140 1.00 96.69 182 ASP A N 1
ATOM 1472 C CA . ASP A 1 182 ? -21.121 -8.577 24.250 1.00 96.69 182 ASP A CA 1
ATOM 1473 C C . ASP A 1 182 ? -21.865 -9.869 23.850 1.00 96.69 182 ASP A C 1
ATOM 1475 O O . ASP A 1 182 ? -21.870 -10.869 24.596 1.00 96.69 182 ASP A O 1
ATOM 1479 N N . GLU A 1 183 ? -22.402 -9.924 22.633 1.00 97.75 183 GLU A N 1
ATOM 1480 C CA . GLU A 1 183 ? -23.042 -11.111 22.096 1.00 97.75 183 GLU A CA 1
ATOM 1481 C C . GLU A 1 183 ? -22.064 -12.275 21.982 1.00 97.75 183 GLU A C 1
ATOM 1483 O O . GLU A 1 183 ? -20.839 -12.139 21.916 1.00 97.75 183 GLU A O 1
ATOM 1488 N N . LYS A 1 184 ? -22.628 -13.485 21.943 1.00 96.88 184 LYS A N 1
ATOM 1489 C CA . LYS A 1 184 ? -21.838 -14.701 21.746 1.00 96.88 184 LYS A CA 1
ATOM 1490 C C . LYS A 1 184 ? -21.006 -14.623 20.458 1.00 96.88 184 LYS A C 1
ATOM 1492 O O . LYS A 1 184 ? -19.841 -15.002 20.488 1.00 96.88 184 LYS A O 1
ATOM 1497 N N . ALA A 1 185 ? -21.585 -14.107 19.370 1.00 98.06 185 ALA A N 1
ATOM 1498 C CA . ALA A 1 185 ? -20.893 -13.957 18.091 1.00 98.06 185 ALA A CA 1
ATOM 1499 C C . ALA A 1 185 ? -19.622 -13.109 18.236 1.00 98.06 185 ALA A C 1
ATOM 1501 O O . ALA A 1 185 ? -18.541 -13.563 17.855 1.00 98.06 185 ALA A O 1
ATOM 1502 N N . TRP A 1 186 ? -19.715 -11.944 18.887 1.00 98.38 186 TRP A N 1
ATOM 1503 C CA . TRP A 1 186 ? -18.545 -11.114 19.155 1.00 98.38 186 TRP A CA 1
ATOM 1504 C C . TRP A 1 186 ? -17.558 -11.771 20.100 1.00 98.38 186 TRP A C 1
ATOM 1506 O O . TRP A 1 186 ? -16.361 -11.735 19.830 1.00 98.38 186 TRP A O 1
ATOM 1516 N N . ARG A 1 187 ? -18.010 -12.412 21.180 1.00 97.25 187 ARG A N 1
ATOM 1517 C CA . ARG A 1 187 ? -17.112 -13.117 22.111 1.00 97.25 187 ARG A CA 1
ATOM 1518 C C . ARG A 1 187 ? -16.317 -14.245 21.454 1.00 97.25 187 ARG A C 1
ATOM 1520 O O . ARG A 1 187 ? -15.173 -14.457 21.843 1.00 97.25 187 ARG A O 1
ATOM 1527 N N . ASP A 1 188 ? -16.897 -14.913 20.464 1.00 97.44 188 ASP A N 1
ATOM 1528 C CA . ASP A 1 188 ? -16.246 -15.985 19.710 1.00 97.44 188 ASP A CA 1
ATOM 1529 C C . ASP A 1 188 ? -15.265 -15.469 18.644 1.00 97.44 188 ASP A C 1
ATOM 1531 O O . ASP A 1 188 ? -14.340 -16.185 18.263 1.00 97.44 188 ASP A O 1
ATOM 1535 N N . ALA A 1 189 ? -15.474 -14.251 18.137 1.00 97.12 189 ALA A N 1
ATOM 1536 C CA . ALA A 1 189 ? -14.646 -13.654 17.096 1.00 97.12 189 ALA A CA 1
ATOM 1537 C C . ALA A 1 189 ? -13.267 -13.207 17.601 1.00 97.12 189 ALA A C 1
ATOM 1539 O O . ALA A 1 189 ? -13.123 -12.590 18.663 1.00 97.12 189 ALA A O 1
ATOM 1540 N N . ASN A 1 190 ? -12.253 -13.477 16.777 1.00 94.44 190 ASN A N 1
ATOM 1541 C CA . ASN A 1 190 ? -10.877 -13.066 17.017 1.00 94.44 190 ASN A CA 1
ATOM 1542 C C . ASN A 1 190 ? -10.697 -11.566 16.759 1.00 94.44 190 ASN A C 1
ATOM 1544 O O . ASN A 1 190 ? -11.273 -11.006 15.827 1.00 94.44 190 ASN A O 1
ATOM 1548 N N . TRP A 1 191 ? -9.854 -10.935 17.571 1.00 96.38 191 TRP A N 1
ATOM 1549 C CA . TRP A 1 191 ? -9.387 -9.574 17.326 1.00 96.38 191 TRP A CA 1
ATOM 1550 C C . TRP A 1 191 ? -8.321 -9.550 16.229 1.00 96.38 191 TRP A C 1
ATOM 1552 O O . TRP A 1 191 ? -7.470 -10.440 16.162 1.00 96.38 191 TRP A O 1
ATOM 1562 N N . THR A 1 192 ? -8.309 -8.484 15.432 1.00 95.88 192 THR A N 1
ATOM 1563 C CA . THR A 1 192 ? -7.138 -8.096 14.644 1.00 95.88 192 THR A CA 1
ATOM 1564 C C . THR A 1 192 ? -5.953 -7.758 15.554 1.00 95.88 192 THR A C 1
ATOM 1566 O O . THR A 1 192 ? -6.092 -7.533 16.761 1.00 95.88 192 THR A O 1
ATOM 1569 N N . GLN A 1 193 ? -4.763 -7.646 14.962 1.00 92.12 193 GLN A N 1
ATOM 1570 C CA . GLN A 1 193 ? -3.656 -6.929 15.590 1.00 92.12 193 GLN A CA 1
ATOM 1571 C C . GLN A 1 193 ? -4.063 -5.474 15.895 1.00 92.12 193 GLN A C 1
ATOM 1573 O O . GLN A 1 193 ? -4.949 -4.915 15.240 1.00 92.12 193 GLN A O 1
ATOM 1578 N N . LEU A 1 194 ? -3.390 -4.865 16.876 1.00 91.88 194 LEU A N 1
ATOM 1579 C CA . LEU A 1 194 ? -3.554 -3.446 17.197 1.00 91.88 194 LEU A CA 1
ATOM 1580 C C . LEU A 1 194 ? -3.168 -2.568 16.008 1.00 91.88 194 LEU A C 1
ATOM 1582 O O . LEU A 1 194 ? -2.275 -2.926 15.230 1.00 91.88 194 LEU A O 1
ATOM 1586 N N . PHE A 1 195 ? -3.816 -1.413 15.901 1.00 92.44 195 PHE A N 1
ATOM 1587 C CA . PHE A 1 195 ? -3.480 -0.432 14.878 1.00 92.44 195 PHE A CA 1
ATOM 1588 C C . PHE A 1 195 ? -2.041 0.058 15.052 1.00 92.44 195 PHE A C 1
ATOM 1590 O O . PHE A 1 195 ? -1.493 0.098 16.156 1.00 92.44 195 PHE A O 1
ATOM 1597 N N . GLU A 1 196 ? -1.427 0.399 13.932 1.00 84.44 196 GLU A N 1
ATOM 1598 C CA . GLU A 1 196 ? -0.137 1.061 13.830 1.00 84.44 196 GLU A CA 1
ATOM 1599 C C . GLU A 1 196 ? -0.330 2.426 13.175 1.00 84.44 196 GLU A C 1
ATOM 1601 O O . GLU A 1 196 ? -1.376 2.706 12.603 1.00 84.44 196 GLU A O 1
ATOM 1606 N N . ASP A 1 197 ? 0.650 3.308 13.273 1.00 83.25 197 ASP A N 1
ATOM 1607 C CA . ASP A 1 197 ? 0.574 4.571 12.551 1.00 83.25 197 ASP A CA 1
ATOM 1608 C C . ASP A 1 197 ? 0.673 4.293 11.039 1.00 83.25 197 ASP A C 1
ATOM 1610 O O . ASP A 1 197 ? 1.389 3.386 10.609 1.00 83.25 197 ASP A O 1
ATOM 1614 N N . HIS A 1 198 ? -0.059 5.039 10.217 1.00 79.69 198 HIS A N 1
ATOM 1615 C CA . HIS A 1 198 ? -0.093 4.832 8.765 1.00 79.69 198 HIS A CA 1
ATOM 1616 C C . HIS A 1 198 ? 1.261 5.012 8.055 1.00 79.69 198 HIS A C 1
ATOM 1618 O O . HIS A 1 198 ? 1.444 4.559 6.923 1.00 79.69 198 HIS A O 1
ATOM 1624 N N . GLN A 1 199 ? 2.226 5.644 8.728 1.00 75.00 199 GLN A N 1
ATOM 1625 C CA . GLN A 1 199 ? 3.618 5.770 8.300 1.00 75.00 199 GLN A CA 1
ATOM 1626 C C . GLN A 1 199 ? 4.544 4.809 9.061 1.00 75.00 199 GLN A C 1
ATOM 1628 O O . GLN A 1 199 ? 5.765 4.973 9.048 1.00 75.00 199 GLN A O 1
ATOM 1633 N N . ALA A 1 200 ? 4.020 3.793 9.746 1.00 73.50 200 ALA A N 1
ATOM 1634 C CA . ALA A 1 200 ? 4.857 2.786 10.379 1.00 73.50 200 ALA A CA 1
ATOM 1635 C C . ALA A 1 200 ? 5.728 2.074 9.318 1.00 73.50 200 ALA A C 1
ATOM 1637 O O . ALA A 1 200 ? 5.263 1.835 8.198 1.00 73.50 200 ALA A O 1
ATOM 1638 N N . PRO A 1 201 ? 6.984 1.713 9.649 1.00 63.38 201 PRO A N 1
ATOM 1639 C CA . PRO A 1 201 ? 7.593 1.754 10.985 1.00 63.38 201 PRO A CA 1
ATOM 1640 C C . PRO A 1 201 ? 8.348 3.060 11.309 1.00 63.38 201 PRO A C 1
ATOM 1642 O O . PRO A 1 201 ? 9.104 3.098 12.278 1.00 63.38 201 PRO A O 1
ATOM 1645 N N . TYR A 1 202 ? 8.214 4.117 10.501 1.00 58.19 202 TYR A N 1
ATOM 1646 C CA . TYR A 1 202 ? 8.990 5.357 10.670 1.00 58.19 202 TYR A CA 1
ATOM 1647 C C . TYR A 1 202 ? 8.472 6.262 11.784 1.00 58.19 202 TYR A C 1
ATOM 1649 O O . TYR A 1 202 ? 9.151 7.207 12.194 1.00 58.19 202 TYR A O 1
ATOM 1657 N N . THR A 1 203 ? 7.264 5.981 12.246 1.00 63.88 203 THR A N 1
ATOM 1658 C CA . THR A 1 203 ? 6.545 6.739 13.253 1.00 63.88 203 THR A CA 1
ATOM 1659 C C . THR A 1 203 ? 6.370 5.900 14.523 1.00 63.88 203 THR A C 1
ATOM 1661 O O . THR A 1 203 ? 6.371 4.663 14.473 1.00 63.88 203 THR A O 1
ATOM 1664 N N . PRO A 1 204 ? 6.278 6.546 15.698 1.00 62.78 204 PRO A N 1
ATOM 1665 C CA . PRO A 1 204 ? 5.943 5.869 16.940 1.00 62.78 204 PRO A CA 1
ATOM 1666 C C . PRO A 1 204 ? 4.625 5.103 16.807 1.00 62.78 204 PRO A C 1
ATOM 1668 O O . PRO A 1 204 ? 3.736 5.550 16.080 1.00 62.78 204 PRO A O 1
ATOM 1671 N N . PRO A 1 205 ? 4.454 3.988 17.534 1.00 68.38 205 PRO A N 1
ATOM 1672 C CA . PRO A 1 205 ? 3.174 3.305 17.558 1.00 68.38 205 PRO A CA 1
ATOM 1673 C C . PRO A 1 205 ? 2.092 4.222 18.143 1.00 68.38 205 PRO A C 1
ATOM 1675 O O . PRO A 1 205 ? 2.410 5.090 18.968 1.00 68.38 205 PRO A O 1
ATOM 1678 N N . PRO A 1 206 ? 0.821 3.982 17.788 1.00 76.62 206 PRO A N 1
ATOM 1679 C CA . PRO A 1 206 ? -0.317 4.628 18.417 1.00 76.62 206 PRO A CA 1
ATOM 1680 C C . PRO A 1 206 ? -0.226 4.566 19.937 1.00 76.62 206 PRO A C 1
ATOM 1682 O O . PRO A 1 206 ? 0.084 3.528 20.528 1.00 76.62 206 PRO A O 1
ATOM 1685 N N . TRP A 1 207 ? -0.501 5.694 20.582 1.00 69.06 207 TRP A N 1
ATOM 1686 C CA . TRP A 1 207 ? -0.484 5.789 22.038 1.00 69.06 207 TRP A CA 1
ATOM 1687 C C . TRP A 1 207 ? -1.806 5.354 22.671 1.00 69.06 207 TRP A C 1
ATOM 1689 O O . TRP A 1 207 ? -1.861 5.157 23.881 1.00 69.06 207 TRP A O 1
ATOM 1699 N N . LYS A 1 208 ? -2.847 5.134 21.864 1.00 79.81 208 LYS A N 1
ATOM 1700 C CA . LYS A 1 208 ? -4.069 4.454 22.287 1.00 79.81 208 LYS A CA 1
ATOM 1701 C C . LYS A 1 208 ? -4.264 3.203 21.459 1.00 79.81 208 LYS A C 1
ATOM 1703 O O . LYS A 1 208 ? -3.930 3.149 20.276 1.00 79.81 208 LYS A O 1
ATOM 1708 N N . THR A 1 209 ? -4.835 2.196 22.095 1.00 87.75 209 THR A N 1
ATOM 1709 C CA . THR A 1 209 ? -5.139 0.945 21.415 1.00 87.75 209 THR A CA 1
ATOM 1710 C C . THR A 1 209 ? -6.413 1.070 20.587 1.00 87.75 209 THR A C 1
ATOM 1712 O O . THR A 1 209 ? -7.390 1.693 20.999 1.00 87.75 209 THR A O 1
ATOM 1715 N N . THR A 1 210 ? -6.373 0.489 19.390 1.00 95.50 210 THR A N 1
ATOM 1716 C CA . THR A 1 210 ? -7.539 0.296 18.524 1.00 95.50 210 THR A CA 1
ATOM 1717 C C . THR A 1 210 ? -7.428 -1.074 17.865 1.00 95.50 210 THR A C 1
ATOM 1719 O O . THR A 1 210 ? -6.327 -1.479 17.472 1.00 95.50 210 THR A O 1
ATOM 1722 N N . ARG A 1 211 ? -8.536 -1.814 17.799 1.00 97.06 211 ARG A N 1
ATOM 1723 C CA . ARG A 1 211 ? -8.615 -3.157 17.199 1.00 97.06 211 ARG A CA 1
ATOM 1724 C C . ARG A 1 211 ? -10.033 -3.475 16.737 1.00 97.06 211 ARG A C 1
ATOM 1726 O O . ARG A 1 211 ? -10.992 -2.906 17.249 1.00 97.06 211 ARG A O 1
ATOM 1733 N N . VAL A 1 212 ? -10.152 -4.414 15.799 1.00 98.75 212 VAL A N 1
ATOM 1734 C CA . VAL A 1 212 ? -11.413 -4.742 15.120 1.00 98.75 212 VAL A CA 1
ATOM 1735 C C . VAL A 1 212 ? -11.680 -6.249 15.156 1.00 98.75 212 VAL A C 1
ATOM 1737 O O . VAL A 1 212 ? -10.755 -7.061 15.198 1.00 98.75 212 VAL A O 1
ATOM 1740 N N . LYS A 1 213 ? -12.954 -6.634 15.151 1.00 98.50 213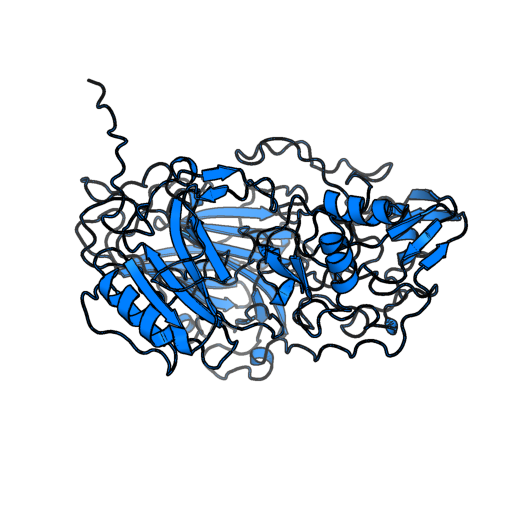 LYS A N 1
ATOM 1741 C CA . LYS A 1 213 ? -13.466 -7.979 14.873 1.00 98.50 213 LYS A CA 1
ATOM 1742 C C . LYS A 1 213 ? -14.236 -7.961 13.566 1.00 98.50 213 LYS A C 1
ATOM 1744 O O . LYS A 1 213 ? -14.942 -6.997 13.281 1.00 98.50 213 LYS A O 1
ATOM 1749 N N . MET A 1 214 ? -14.138 -9.051 12.814 1.00 98.62 214 MET A N 1
ATOM 1750 C CA . MET A 1 214 ? -14.863 -9.241 11.560 1.00 98.62 214 MET A CA 1
ATOM 1751 C C . MET A 1 214 ? -15.601 -10.575 11.576 1.00 98.62 214 MET A C 1
ATOM 1753 O O . MET A 1 214 ? -15.032 -11.601 11.954 1.00 98.62 214 MET A O 1
ATOM 1757 N N . LEU A 1 215 ? -16.861 -10.551 11.155 1.00 98.69 215 LEU A N 1
ATOM 1758 C CA . LEU A 1 215 ? -17.711 -11.725 10.965 1.00 98.69 215 LEU A CA 1
ATOM 1759 C C . LEU A 1 215 ? -18.580 -11.523 9.730 1.00 98.69 215 LEU A C 1
ATOM 1761 O O . LEU A 1 215 ? -18.788 -10.393 9.308 1.00 98.69 215 LEU A O 1
ATOM 1765 N N . TYR A 1 216 ? -19.144 -12.588 9.176 1.00 98.69 216 TYR A N 1
ATOM 1766 C CA . TYR A 1 216 ? -20.139 -12.455 8.110 1.00 98.69 216 TYR A CA 1
ATOM 1767 C C . TYR A 1 216 ? -21.240 -13.510 8.208 1.00 98.69 216 TYR A C 1
ATOM 1769 O O . TYR A 1 216 ? -21.086 -14.547 8.863 1.00 98.69 216 TYR A O 1
ATOM 1777 N N . ASP A 1 217 ? -22.358 -13.252 7.546 1.00 98.19 217 ASP A N 1
ATOM 1778 C CA . ASP A 1 217 ? -23.374 -14.252 7.245 1.00 98.19 217 ASP A CA 1
ATOM 1779 C C . ASP A 1 217 ? -23.836 -14.156 5.778 1.00 98.19 217 ASP A C 1
ATOM 1781 O O . ASP A 1 217 ? -23.073 -13.728 4.913 1.00 98.19 217 ASP A O 1
ATOM 1785 N N . ASP A 1 218 ? -25.036 -14.649 5.457 1.00 97.56 218 ASP A N 1
ATOM 1786 C CA . ASP A 1 218 ? -25.539 -14.646 4.077 1.00 97.56 218 ASP A CA 1
ATOM 1787 C C . ASP A 1 218 ? -26.045 -13.265 3.630 1.00 97.56 218 ASP A C 1
ATOM 1789 O O . ASP A 1 218 ? -26.239 -13.039 2.433 1.00 97.56 218 ASP A O 1
ATOM 1793 N N . GLU A 1 219 ? -26.267 -12.347 4.570 1.00 98.00 219 GLU A N 1
ATOM 1794 C CA . GLU A 1 219 ? -26.864 -11.036 4.333 1.00 98.00 219 GLU A CA 1
ATOM 1795 C C . GLU A 1 219 ? -25.886 -9.892 4.611 1.00 98.00 219 GLU A C 1
ATOM 1797 O O . GLU A 1 219 ? -25.874 -8.914 3.859 1.00 98.00 219 GLU A O 1
ATOM 1802 N N . TYR A 1 220 ? -25.047 -10.015 5.642 1.00 98.69 220 TYR A N 1
ATOM 1803 C CA . TYR A 1 220 ? -24.212 -8.932 6.148 1.00 98.69 220 TYR A CA 1
ATOM 1804 C C . TYR A 1 220 ? -22.747 -9.338 6.330 1.00 98.69 220 TYR A C 1
ATOM 1806 O O . TYR A 1 220 ? -22.410 -10.459 6.715 1.00 98.69 220 TYR A O 1
ATOM 1814 N N . LEU A 1 221 ? -21.875 -8.357 6.119 1.00 98.62 221 LEU A N 1
ATOM 1815 C CA . LEU A 1 221 ? -20.535 -8.306 6.684 1.00 98.62 221 LEU A CA 1
ATOM 1816 C C . LEU A 1 221 ? -20.582 -7.449 7.955 1.00 98.62 221 LEU A C 1
ATOM 1818 O O . LEU A 1 221 ? -21.142 -6.356 7.944 1.00 98.62 221 LEU A O 1
ATOM 1822 N N . TYR A 1 222 ? -20.009 -7.942 9.044 1.00 98.81 222 TYR A N 1
ATOM 1823 C CA . TYR A 1 222 ? -20.056 -7.314 10.358 1.00 98.81 222 TYR A CA 1
ATOM 1824 C C . TYR A 1 222 ? -18.677 -6.845 10.805 1.00 98.81 222 TYR A C 1
ATOM 1826 O O . TYR A 1 222 ? -17.700 -7.594 10.709 1.00 98.81 222 TYR A O 1
ATOM 1834 N N . PHE A 1 223 ? -18.631 -5.649 11.387 1.00 98.81 223 PHE A N 1
ATOM 1835 C CA . PHE A 1 223 ? -17.446 -5.069 12.008 1.00 98.81 223 PHE A CA 1
ATOM 1836 C C . PHE A 1 223 ? -17.755 -4.655 13.442 1.00 98.81 223 PHE A C 1
ATOM 1838 O O . PHE A 1 223 ? -18.773 -4.016 13.693 1.00 98.81 223 PHE A O 1
ATOM 1845 N N . GLY A 1 224 ? -16.872 -5.020 14.367 1.00 98.69 224 GLY A N 1
ATOM 1846 C CA . GLY A 1 224 ? -16.930 -4.598 15.763 1.00 98.69 224 GLY A CA 1
ATOM 1847 C C . GLY A 1 224 ? -15.594 -3.996 16.173 1.00 98.69 224 GLY A C 1
ATOM 1848 O O . GLY A 1 224 ? -14.599 -4.718 16.195 1.00 98.69 224 GLY A O 1
ATOM 1849 N N . ALA A 1 225 ? -15.541 -2.703 16.473 1.00 98.69 225 ALA A N 1
ATOM 1850 C CA . ALA A 1 225 ? -14.304 -2.008 16.821 1.00 98.69 225 ALA A CA 1
ATOM 1851 C C . ALA A 1 225 ? -14.290 -1.568 18.285 1.00 98.69 225 ALA A C 1
ATOM 1853 O O . ALA A 1 225 ? -15.316 -1.181 18.842 1.00 98.69 225 ALA A O 1
ATOM 1854 N N . GLU A 1 226 ? -13.109 -1.615 18.895 1.00 98.38 226 GLU A N 1
ATOM 1855 C CA . GLU A 1 226 ? -12.840 -1.088 20.232 1.00 98.38 226 GLU A CA 1
ATOM 1856 C C . GLU A 1 226 ? -11.743 -0.031 20.126 1.00 98.38 226 GLU A C 1
ATOM 1858 O O . GLU A 1 226 ? -10.641 -0.320 19.644 1.00 98.38 226 GLU A O 1
ATOM 1863 N N . LEU A 1 227 ? -12.062 1.184 20.572 1.00 96.69 227 LEU A N 1
ATOM 1864 C CA . LEU A 1 227 ? -11.183 2.343 20.545 1.00 96.69 227 LEU A CA 1
ATOM 1865 C C . LEU A 1 227 ? -10.979 2.829 21.979 1.00 96.69 227 LEU A C 1
ATOM 1867 O O . LEU A 1 227 ? -11.884 3.407 22.580 1.00 96.69 227 LEU A O 1
ATOM 1871 N N . GLN A 1 228 ? -9.780 2.628 22.529 1.00 92.06 228 GLN A N 1
ATOM 1872 C CA . GLN A 1 228 ? -9.418 3.218 23.819 1.00 92.06 228 GLN A CA 1
ATOM 1873 C C . GLN A 1 228 ? -9.432 4.743 23.691 1.00 92.06 228 GLN A C 1
ATOM 1875 O O . GLN A 1 228 ? -8.840 5.284 22.754 1.00 92.06 228 GLN A O 1
ATOM 1880 N N . GLU A 1 229 ? -10.069 5.435 24.629 1.00 87.69 229 GLU A N 1
ATOM 1881 C CA . GLU A 1 229 ? -10.108 6.896 24.689 1.00 87.69 229 GLU A CA 1
ATOM 1882 C C . GLU A 1 229 ? -10.496 7.338 26.103 1.00 87.69 229 GLU A C 1
ATOM 1884 O O . GLU A 1 229 ? -11.552 6.964 26.598 1.00 87.69 229 GLU A O 1
ATOM 1889 N N . GLU A 1 230 ? -9.631 8.116 26.751 1.00 83.69 230 GLU A N 1
ATOM 1890 C CA . GLU A 1 230 ? -9.858 8.629 28.104 1.00 83.69 230 GLU A CA 1
ATOM 1891 C C . GLU A 1 230 ? -10.742 9.884 28.127 1.00 83.69 230 GLU A C 1
ATOM 1893 O O . GLU A 1 230 ? -11.184 10.293 29.196 1.00 83.69 230 GLU A O 1
ATOM 1898 N N . ASN A 1 231 ? -10.942 10.532 26.973 1.00 82.06 231 ASN A N 1
ATOM 1899 C CA . ASN A 1 231 ? -11.834 11.682 26.807 1.00 82.06 231 ASN A CA 1
ATOM 1900 C C . ASN A 1 231 ? -12.529 11.592 25.443 1.00 82.06 231 ASN A C 1
ATOM 1902 O O . ASN A 1 231 ? -11.997 12.050 24.425 1.00 82.06 231 ASN A O 1
ATOM 1906 N N . VAL A 1 232 ? -13.699 10.962 25.399 1.00 87.81 232 VAL A N 1
ATOM 1907 C CA . VAL A 1 232 ? -14.415 10.736 24.144 1.00 87.81 232 VAL A CA 1
ATOM 1908 C C . VAL A 1 232 ? -15.019 12.052 23.664 1.00 87.81 232 VAL A C 1
ATOM 1910 O O . VAL A 1 232 ? -15.762 12.724 24.382 1.00 87.81 232 VAL A O 1
ATOM 1913 N N . TYR A 1 233 ? -14.695 12.425 22.427 1.00 86.62 233 TYR A N 1
ATOM 1914 C CA . TYR A 1 233 ? -15.050 13.713 21.840 1.00 86.62 233 TYR A CA 1
ATOM 1915 C C . TYR A 1 233 ? -15.703 13.546 20.469 1.00 86.62 233 TYR A C 1
ATOM 1917 O O . TYR A 1 233 ? -15.194 12.805 19.631 1.00 86.62 233 TYR A O 1
ATOM 1925 N N . GLY A 1 234 ? -16.792 14.277 20.237 1.00 89.62 234 GLY A N 1
ATOM 1926 C CA . GLY A 1 234 ? -17.457 14.373 18.940 1.00 89.62 234 GLY A CA 1
ATOM 1927 C C . GLY A 1 234 ? -18.425 15.553 18.892 1.00 89.62 234 GLY A C 1
ATOM 1928 O O . GLY A 1 234 ? -19.183 15.790 19.832 1.00 89.62 234 GLY A O 1
ATOM 1929 N N . THR A 1 235 ? -18.411 16.313 17.805 1.00 90.19 235 THR A N 1
ATOM 1930 C CA . THR A 1 235 ? -19.221 17.522 17.602 1.00 90.19 235 THR A CA 1
ATOM 1931 C C . THR A 1 235 ? -20.057 17.497 16.329 1.00 90.19 235 THR A C 1
ATOM 1933 O O . THR A 1 235 ? -21.001 18.281 16.206 1.00 90.19 235 THR A O 1
ATOM 1936 N N . LEU A 1 236 ? -19.744 16.595 15.404 1.00 90.50 236 LEU A N 1
ATOM 1937 C CA . LEU A 1 236 ? -20.399 16.458 14.116 1.00 90.50 236 LEU A CA 1
ATOM 1938 C C . LEU A 1 236 ? -21.609 15.529 14.233 1.00 90.50 236 LEU A C 1
ATOM 1940 O O . LEU A 1 236 ? -21.489 14.352 14.568 1.00 90.50 236 LEU A O 1
ATOM 1944 N N . TRP A 1 237 ? -22.797 16.073 13.991 1.00 91.75 237 TRP A N 1
ATOM 1945 C CA . TRP A 1 237 ? -24.079 15.375 14.162 1.00 91.75 237 TRP A CA 1
ATOM 1946 C C . TRP A 1 237 ? -24.899 15.285 12.868 1.00 91.75 237 TRP A C 1
ATOM 1948 O O . TRP A 1 237 ? -25.922 14.604 12.834 1.00 91.75 237 TRP A O 1
ATOM 1958 N N . GLU A 1 238 ? -24.479 15.986 11.813 1.00 91.19 238 GLU A N 1
ATOM 1959 C CA . GLU A 1 238 ? -25.127 15.947 10.503 1.00 91.19 238 GLU A CA 1
ATOM 1960 C C . GLU A 1 238 ? -24.541 14.791 9.685 1.00 91.19 238 GLU A C 1
ATOM 1962 O O . GLU A 1 238 ? -23.324 14.681 9.549 1.00 91.19 238 GLU A O 1
ATOM 1967 N N . ARG A 1 239 ? -25.407 13.907 9.177 1.00 90.44 239 ARG A N 1
ATOM 1968 C CA . ARG A 1 239 ? -25.002 12.808 8.290 1.00 90.44 239 ARG A CA 1
ATOM 1969 C C . ARG A 1 239 ? -24.317 13.376 7.040 1.00 90.44 239 ARG A C 1
ATOM 1971 O O . ARG A 1 239 ? -24.717 14.436 6.566 1.00 90.44 239 ARG A O 1
ATOM 1978 N N . ASP A 1 240 ? -23.311 12.665 6.536 1.00 83.44 240 ASP A N 1
ATOM 1979 C CA . ASP A 1 240 ? -22.554 13.014 5.323 1.00 83.44 240 ASP A CA 1
ATOM 1980 C C . ASP A 1 240 ? -21.795 14.351 5.405 1.00 83.44 240 ASP A C 1
ATOM 1982 O O . ASP A 1 240 ? -21.489 14.990 4.395 1.00 83.44 240 ASP A O 1
ATOM 1986 N N . CYS A 1 241 ? -21.478 14.798 6.624 1.00 84.81 241 CYS A N 1
ATOM 1987 C CA . CYS A 1 241 ? -20.459 15.821 6.826 1.00 84.81 241 CYS A CA 1
ATOM 1988 C C . CYS A 1 241 ? -19.057 15.191 6.852 1.00 84.81 241 CYS A C 1
ATOM 1990 O O . CYS A 1 241 ? -18.910 13.979 6.946 1.00 84.81 241 CYS A O 1
ATOM 1992 N N . ILE A 1 242 ? -18.020 16.025 6.784 1.00 83.62 242 ILE A N 1
ATOM 1993 C CA . ILE A 1 242 ? -16.620 15.589 6.814 1.00 83.62 242 ILE A CA 1
ATOM 1994 C C . ILE A 1 242 ? -16.276 15.083 8.229 1.00 83.62 242 ILE A C 1
ATOM 1996 O O . ILE A 1 242 ? -15.889 15.882 9.090 1.00 83.62 242 ILE A O 1
ATOM 2000 N N . ILE A 1 243 ? -16.487 13.784 8.476 1.00 87.62 243 ILE A N 1
ATOM 2001 C CA . ILE A 1 243 ? -16.476 13.155 9.807 1.00 87.62 243 ILE A CA 1
ATOM 2002 C C . ILE A 1 243 ? -15.088 13.172 10.444 1.00 87.62 243 ILE A C 1
ATOM 2004 O O . ILE A 1 243 ? -14.995 13.496 11.634 1.00 87.62 243 ILE A O 1
ATOM 2008 N N . TYR A 1 244 ? -14.027 12.987 9.657 1.00 80.19 244 TYR A N 1
ATOM 2009 C CA . TYR A 1 244 ? -12.645 13.064 10.131 1.00 80.19 244 TYR A CA 1
ATOM 2010 C C . TYR A 1 244 ? -12.224 14.406 10.738 1.00 80.19 244 TYR A C 1
ATOM 2012 O O . TYR A 1 244 ? -11.069 14.606 11.092 1.00 80.19 244 TYR A O 1
ATOM 2020 N N . MET A 1 245 ? -13.111 15.392 10.877 1.00 82.81 245 MET A N 1
ATOM 2021 C CA . MET A 1 245 ? -12.825 16.590 11.667 1.00 82.81 245 MET A CA 1
ATOM 2022 C C . MET A 1 245 ? -13.073 16.411 13.175 1.00 82.81 245 MET A C 1
ATOM 2024 O O . MET A 1 245 ? -12.596 17.265 13.939 1.00 82.81 245 MET A O 1
ATOM 2028 N N . ASP A 1 246 ? -13.736 15.327 13.586 1.00 86.81 246 ASP A N 1
ATOM 2029 C CA . ASP A 1 246 ? -13.791 14.790 14.954 1.00 86.81 246 ASP A CA 1
ATOM 2030 C C . ASP A 1 246 ? -12.764 13.648 15.144 1.00 86.81 246 ASP A C 1
ATOM 2032 O O . ASP A 1 246 ? -11.988 13.345 14.244 1.00 86.81 246 ASP A O 1
ATOM 2036 N N . ASN A 1 247 ? -12.738 13.009 16.322 1.00 87.12 247 ASN A N 1
ATOM 2037 C CA . ASN A 1 247 ? -12.207 11.646 16.394 1.00 87.12 247 ASN A CA 1
ATOM 2038 C C . ASN A 1 247 ? -13.153 10.723 15.620 1.00 87.12 247 ASN A C 1
ATOM 2040 O O . ASN A 1 247 ? -14.369 10.799 15.819 1.00 87.12 247 ASN A O 1
ATOM 2044 N N . ASP A 1 248 ? -12.605 9.823 14.818 1.00 92.94 248 ASP A N 1
ATOM 2045 C CA . ASP A 1 248 ? -13.397 8.929 13.983 1.00 92.94 248 ASP A CA 1
ATOM 2046 C C . ASP A 1 248 ? -12.897 7.478 14.035 1.00 92.94 248 ASP A C 1
ATOM 2048 O O . ASP A 1 248 ? -11.892 7.125 14.668 1.00 92.94 248 ASP A O 1
ATOM 2052 N N . PHE A 1 249 ? -13.668 6.627 13.377 1.00 97.75 249 PHE A N 1
ATOM 2053 C CA . PHE A 1 249 ? -13.287 5.293 12.977 1.00 97.75 249 PHE A CA 1
ATOM 2054 C C . PHE A 1 249 ? -13.723 5.088 11.530 1.00 97.75 249 PHE A C 1
ATOM 2056 O O . PHE A 1 249 ? -14.867 5.381 11.183 1.00 97.75 249 PHE A O 1
ATOM 2063 N N . GLU A 1 250 ? -12.841 4.532 10.709 1.00 97.69 250 GLU A N 1
ATOM 2064 C CA . GLU A 1 250 ? -13.075 4.367 9.278 1.00 97.69 250 GLU A CA 1
ATOM 2065 C C . GLU A 1 250 ? -12.948 2.897 8.860 1.00 97.69 250 GLU A C 1
ATOM 2067 O O . GLU A 1 250 ? -12.090 2.151 9.352 1.00 97.69 250 GLU A O 1
ATOM 2072 N N . ILE A 1 251 ? -13.789 2.474 7.916 1.00 98.31 251 ILE A N 1
ATOM 2073 C CA . ILE A 1 251 ? -13.777 1.143 7.303 1.00 98.31 251 ILE A CA 1
ATOM 2074 C C . ILE A 1 251 ? -13.540 1.287 5.804 1.00 98.31 251 ILE A C 1
ATOM 2076 O O . ILE A 1 251 ? -14.346 1.893 5.107 1.00 98.31 251 ILE A O 1
ATOM 2080 N N . PHE A 1 252 ? -12.501 0.624 5.297 1.00 96.88 252 PHE A N 1
ATOM 2081 C CA . PHE A 1 252 ? -12.148 0.608 3.881 1.00 96.88 252 PHE A CA 1
ATOM 2082 C C . PHE A 1 252 ? -12.298 -0.790 3.286 1.00 96.88 252 PHE A C 1
ATOM 2084 O O . PHE A 1 252 ? -11.657 -1.734 3.758 1.00 96.88 252 PHE A O 1
ATOM 2091 N N . LEU A 1 253 ? -13.086 -0.937 2.216 1.00 96.56 253 LEU A N 1
ATOM 2092 C CA . LEU A 1 253 ? -13.353 -2.229 1.573 1.00 96.56 253 LEU A CA 1
ATOM 2093 C C . LEU A 1 253 ? -13.064 -2.188 0.073 1.00 96.56 253 LEU A C 1
ATOM 2095 O O . LEU A 1 253 ? -13.719 -1.470 -0.675 1.00 96.56 253 LEU A O 1
ATOM 2099 N N . ASN A 1 254 ? -12.171 -3.053 -0.406 1.00 94.50 254 ASN A N 1
ATOM 2100 C CA . ASN A 1 254 ? -12.022 -3.364 -1.828 1.00 94.50 254 ASN A CA 1
ATOM 2101 C C . ASN A 1 254 ? -12.298 -4.865 -2.067 1.00 94.50 254 ASN A C 1
ATOM 2103 O O . ASN A 1 254 ? -11.373 -5.687 -2.028 1.00 94.50 254 ASN A O 1
ATOM 2107 N N . PRO A 1 255 ? -13.574 -5.243 -2.305 1.00 95.19 255 PRO A N 1
ATOM 2108 C CA . PRO A 1 255 ? -13.987 -6.646 -2.409 1.00 95.19 255 PRO A CA 1
ATOM 2109 C C . PRO A 1 255 ? -13.456 -7.371 -3.651 1.00 95.19 255 PRO A C 1
ATOM 2111 O O . PRO A 1 255 ? -13.342 -8.593 -3.661 1.00 95.19 255 PRO A O 1
ATOM 2114 N N . THR A 1 256 ? -13.130 -6.629 -4.712 1.00 91.31 256 THR A N 1
ATOM 2115 C CA . THR A 1 256 ? -12.523 -7.164 -5.942 1.00 91.31 256 THR A CA 1
ATOM 2116 C C . THR A 1 256 ? -11.021 -7.411 -5.804 1.00 91.31 256 THR A C 1
ATOM 2118 O O . THR A 1 256 ? -10.446 -8.087 -6.655 1.00 91.31 256 THR A O 1
ATOM 2121 N N . ALA A 1 257 ? -10.394 -6.883 -4.743 1.00 89.19 257 ALA A N 1
ATOM 2122 C CA . ALA A 1 257 ? -8.966 -6.996 -4.455 1.00 89.19 257 ALA A CA 1
ATOM 2123 C C . ALA A 1 257 ? -8.061 -6.613 -5.643 1.00 89.19 257 ALA A C 1
ATOM 2125 O O . ALA A 1 257 ? -7.025 -7.232 -5.873 1.00 89.19 257 ALA A O 1
ATOM 2126 N N . ASP A 1 258 ? -8.446 -5.591 -6.403 1.00 82.12 258 ASP A N 1
ATOM 2127 C CA . ASP A 1 258 ? -7.761 -5.130 -7.615 1.00 82.12 258 ASP A CA 1
ATOM 2128 C C . ASP A 1 258 ? -7.305 -3.666 -7.545 1.00 82.12 258 ASP A C 1
ATOM 2130 O O . ASP A 1 258 ? -6.711 -3.156 -8.495 1.00 82.12 258 ASP A O 1
ATOM 2134 N N . GLY A 1 259 ? -7.549 -3.002 -6.414 1.00 80.12 259 GLY A N 1
ATOM 2135 C CA . GLY A 1 259 ? -7.083 -1.645 -6.159 1.00 80.12 259 GLY A CA 1
ATOM 2136 C C . GLY A 1 259 ? -8.023 -0.531 -6.619 1.00 80.12 259 GLY A C 1
ATOM 2137 O O . GLY A 1 259 ? -7.681 0.630 -6.434 1.00 80.12 259 GLY A O 1
ATOM 2138 N N . VAL A 1 260 ? -9.180 -0.851 -7.212 1.00 79.06 260 VAL A N 1
ATOM 2139 C CA . VAL A 1 260 ? -10.130 0.133 -7.767 1.00 79.06 260 VAL A CA 1
ATOM 2140 C C . VAL A 1 260 ? -11.576 -0.222 -7.414 1.00 79.06 260 VAL A C 1
ATOM 2142 O O . VAL A 1 260 ? -11.896 -1.396 -7.221 1.00 79.06 260 VAL A O 1
ATOM 2145 N N . GLY A 1 261 ? -12.484 0.757 -7.371 1.00 84.12 261 GLY A N 1
ATOM 2146 C CA . GLY A 1 261 ? -13.885 0.504 -7.022 1.00 84.12 261 GLY A CA 1
ATOM 2147 C C . GLY A 1 261 ? -14.038 0.072 -5.564 1.00 84.12 261 GLY A C 1
ATOM 2148 O O . GLY A 1 261 ? -14.537 -1.028 -5.302 1.00 84.12 261 GLY A O 1
ATOM 2149 N N . TYR A 1 262 ? -13.532 0.882 -4.634 1.00 90.38 262 TYR A N 1
ATOM 2150 C CA . TYR A 1 262 ? -13.539 0.590 -3.201 1.00 90.38 262 TYR A CA 1
ATOM 2151 C C . TYR A 1 262 ? -14.534 1.473 -2.439 1.00 90.38 262 TYR A C 1
ATOM 2153 O O . TYR A 1 262 ? -14.968 2.516 -2.922 1.00 90.38 262 TYR A O 1
ATOM 2161 N N . TYR A 1 263 ? -14.912 1.011 -1.255 1.00 94.69 263 TYR A N 1
ATOM 2162 C CA . TYR A 1 263 ? -15.893 1.630 -0.372 1.00 94.69 263 TYR A CA 1
ATOM 2163 C C . TYR A 1 263 ? -15.206 2.164 0.868 1.00 94.69 263 TYR A C 1
ATOM 2165 O O . TYR A 1 263 ? -14.242 1.558 1.346 1.00 94.69 263 TYR A O 1
ATOM 2173 N N . GLU A 1 264 ? -15.759 3.240 1.398 1.00 93.88 264 GLU A N 1
ATOM 2174 C CA . GLU A 1 264 ? -15.315 3.858 2.633 1.00 93.88 264 GLU A CA 1
ATOM 2175 C C . GLU A 1 264 ? -16.527 4.235 3.485 1.00 93.88 264 GLU A C 1
ATOM 2177 O O . GLU A 1 264 ? -17.578 4.602 2.958 1.00 93.88 264 GLU A O 1
ATOM 2182 N N . PHE A 1 265 ? -16.400 4.063 4.796 1.00 96.56 265 PHE A N 1
ATOM 2183 C CA . PHE A 1 265 ? -17.395 4.480 5.775 1.00 96.56 265 PHE A CA 1
ATOM 2184 C C . PHE A 1 265 ? -16.689 5.016 7.012 1.00 96.56 265 PHE A C 1
ATOM 2186 O O . PHE A 1 265 ? -15.959 4.269 7.665 1.00 96.56 265 PHE A O 1
ATOM 2193 N N . GLU A 1 266 ? -16.946 6.275 7.336 1.00 96.06 266 GLU A N 1
ATOM 2194 C CA . GLU A 1 266 ? -16.470 6.952 8.535 1.00 96.06 266 GLU A CA 1
ATOM 2195 C C . GLU A 1 266 ? -17.599 7.044 9.565 1.00 96.06 266 GLU A C 1
ATOM 2197 O O . GLU A 1 266 ? -18.772 7.232 9.224 1.00 96.06 266 GLU A O 1
ATOM 2202 N N . ILE A 1 267 ? -17.253 6.944 10.847 1.00 97.38 267 ILE A N 1
ATOM 2203 C CA . ILE A 1 267 ? -18.192 7.126 11.950 1.00 97.38 267 ILE A CA 1
ATOM 2204 C C . ILE A 1 267 ? -17.514 7.752 13.166 1.00 97.38 267 ILE A C 1
ATOM 2206 O O . ILE A 1 267 ? -16.427 7.341 13.565 1.00 97.38 267 ILE A O 1
ATOM 2210 N N . ASN A 1 268 ? -18.172 8.723 13.801 1.00 96.19 268 ASN A N 1
ATOM 2211 C CA . ASN A 1 268 ? -17.671 9.360 15.023 1.00 96.19 268 ASN A CA 1
ATOM 2212 C C . ASN A 1 268 ? -18.376 8.838 16.300 1.00 96.19 268 ASN A C 1
ATOM 2214 O O . ASN A 1 268 ? -19.368 8.103 16.222 1.00 96.19 268 ASN A O 1
ATOM 2218 N N . PRO A 1 269 ? -17.946 9.266 17.505 1.00 95.62 269 PRO A N 1
ATOM 2219 C CA . PRO A 1 269 ? -18.575 8.864 18.764 1.00 95.62 269 PRO A CA 1
ATOM 2220 C C . PRO A 1 269 ? -20.052 9.253 18.947 1.00 95.62 269 PRO A C 1
ATOM 2222 O O . PRO A 1 269 ? -20.708 8.736 19.852 1.00 95.62 269 PRO A O 1
ATOM 2225 N N . LEU A 1 270 ? -20.586 10.159 18.119 1.00 96.12 270 LEU A N 1
ATOM 2226 C CA . LEU A 1 270 ? -22.006 10.537 18.107 1.00 96.12 270 LEU A CA 1
ATOM 2227 C C . LEU A 1 270 ? -22.875 9.559 17.302 1.00 96.12 270 LEU A C 1
ATOM 2229 O O . LEU A 1 270 ? -24.087 9.760 17.228 1.00 96.12 270 LEU A O 1
ATOM 2233 N N . ASN A 1 271 ? -22.281 8.502 16.732 1.00 96.94 271 ASN A N 1
ATOM 2234 C CA . ASN A 1 271 ? -22.924 7.610 15.766 1.00 96.94 271 ASN A CA 1
ATOM 2235 C C . ASN A 1 271 ? -23.336 8.340 14.472 1.00 96.94 271 ASN A C 1
ATOM 2237 O O . ASN A 1 271 ? -24.294 7.938 13.811 1.00 96.94 271 ASN A O 1
ATOM 2241 N N . THR A 1 272 ? -22.638 9.422 14.121 1.00 96.56 272 THR A N 1
ATOM 2242 C CA . THR A 1 272 ? -22.819 10.129 12.850 1.00 96.56 272 THR A CA 1
ATOM 2243 C C . THR A 1 272 ? -21.931 9.468 11.811 1.00 96.56 272 THR A C 1
ATOM 2245 O O . THR A 1 272 ? -20.729 9.347 12.036 1.00 96.56 272 THR A O 1
ATOM 2248 N N . GLY A 1 273 ? -22.527 9.013 10.709 1.00 94.12 273 GLY A N 1
ATOM 2249 C CA . GLY A 1 273 ? -21.822 8.311 9.640 1.00 94.12 273 GLY A CA 1
ATOM 2250 C C . GLY A 1 273 ? -21.695 9.138 8.363 1.00 94.12 273 GLY A C 1
ATOM 2251 O O . GLY A 1 273 ? -22.560 9.977 8.087 1.00 94.12 273 GLY A O 1
ATOM 2252 N N . TRP A 1 274 ? -20.651 8.844 7.594 1.00 92.81 274 TRP A N 1
ATOM 2253 C CA . TRP A 1 274 ? -20.451 9.296 6.219 1.00 92.81 274 TRP A CA 1
ATOM 2254 C C . TRP A 1 274 ? -19.926 8.126 5.392 1.00 92.81 274 TRP A C 1
ATOM 2256 O O . TRP A 1 274 ? -18.937 7.498 5.764 1.00 92.81 274 TRP A O 1
ATOM 2266 N N . ASP A 1 275 ? -20.600 7.795 4.298 1.00 91.25 275 ASP A N 1
ATOM 2267 C CA . ASP A 1 275 ? -20.195 6.719 3.403 1.00 91.25 275 ASP A CA 1
ATOM 2268 C C . ASP A 1 275 ? -19.914 7.221 1.995 1.00 91.25 275 ASP A C 1
ATOM 2270 O O . ASP A 1 275 ? -20.466 8.204 1.506 1.00 91.25 275 ASP A O 1
ATOM 2274 N N . MET A 1 276 ? -18.958 6.552 1.364 1.00 90.69 276 MET A N 1
ATOM 2275 C CA . MET A 1 276 ? -18.326 7.020 0.148 1.00 90.69 276 MET A CA 1
ATOM 2276 C C . MET A 1 276 ? -17.974 5.843 -0.755 1.00 90.69 276 MET A C 1
ATOM 2278 O O . MET A 1 276 ? -17.724 4.713 -0.316 1.00 90.69 276 MET A O 1
ATOM 2282 N N . PHE A 1 277 ? -17.939 6.117 -2.057 1.00 89.06 277 PHE A N 1
ATOM 2283 C CA . PHE A 1 277 ? -17.443 5.179 -3.054 1.00 89.06 277 PHE A CA 1
ATOM 2284 C C . PHE A 1 277 ? -16.360 5.823 -3.913 1.00 89.06 277 PHE A C 1
ATOM 2286 O O . PHE A 1 277 ? -16.521 6.932 -4.420 1.00 89.06 277 PHE A O 1
ATOM 2293 N N . HIS A 1 278 ? -15.280 5.080 -4.127 1.00 82.69 278 HIS A N 1
ATOM 2294 C CA . HIS A 1 278 ? -14.155 5.478 -4.958 1.00 82.69 278 HIS A CA 1
ATOM 2295 C C . HIS A 1 278 ? -14.096 4.599 -6.197 1.00 82.69 278 HIS A C 1
ATOM 2297 O O . HIS A 1 278 ? -13.775 3.411 -6.132 1.00 82.69 278 HIS A O 1
ATOM 2303 N N . GLU A 1 279 ? -14.411 5.190 -7.346 1.00 72.69 279 GLU A N 1
ATOM 2304 C CA . GLU A 1 279 ? -14.493 4.465 -8.616 1.00 72.69 279 GLU A CA 1
ATOM 2305 C C . GLU A 1 279 ? -13.120 3.997 -9.121 1.00 72.69 279 GLU A C 1
ATOM 2307 O O . GLU A 1 279 ? -12.971 2.865 -9.590 1.00 72.69 279 GLU A O 1
ATOM 2312 N N . THR A 1 280 ? -12.096 4.834 -8.966 1.00 64.62 280 THR A N 1
ATOM 2313 C CA . THR A 1 280 ? -10.695 4.507 -9.265 1.00 64.62 280 THR A CA 1
ATOM 2314 C C . THR A 1 280 ? -9.873 4.483 -7.980 1.00 64.62 280 THR A C 1
ATOM 2316 O O . THR A 1 280 ? -10.397 4.748 -6.900 1.00 64.62 280 THR A O 1
ATOM 2319 N N . ASP A 1 281 ? -8.575 4.176 -8.070 1.00 58.53 281 ASP A N 1
ATOM 2320 C CA . ASP A 1 281 ? -7.699 4.490 -6.939 1.00 58.53 281 ASP A CA 1
ATOM 2321 C C . ASP A 1 281 ? -7.716 6.017 -6.686 1.00 58.53 281 ASP A C 1
ATOM 2323 O O . ASP A 1 281 ? -7.957 6.808 -7.612 1.00 58.53 281 ASP A O 1
ATOM 2327 N N . TYR A 1 282 ? -7.534 6.419 -5.424 1.00 47.50 282 TYR A N 1
ATOM 2328 C CA . TYR A 1 282 ? -7.712 7.799 -4.954 1.00 47.50 282 TYR A CA 1
ATOM 2329 C C . TYR A 1 282 ? -6.909 8.822 -5.776 1.00 47.50 282 TYR A C 1
ATOM 2331 O O . TYR A 1 282 ? -7.370 9.926 -6.066 1.00 47.50 282 TYR A O 1
ATOM 2339 N N . HIS A 1 283 ? -5.728 8.419 -6.249 1.00 51.94 283 HIS A N 1
ATOM 2340 C CA . HIS A 1 283 ? -4.764 9.294 -6.921 1.00 51.94 283 HIS A CA 1
ATOM 2341 C C . HIS A 1 283 ? -4.810 9.230 -8.454 1.00 51.94 283 HIS A C 1
ATOM 2343 O O . HIS A 1 283 ? -4.198 10.070 -9.116 1.00 51.94 283 HIS A O 1
ATOM 2349 N N . ARG A 1 284 ? -5.562 8.300 -9.055 1.00 49.72 284 ARG A N 1
ATOM 2350 C CA . ARG A 1 284 ? -5.864 8.247 -10.502 1.00 49.72 284 ARG A CA 1
ATOM 2351 C C . ARG A 1 284 ? -7.061 9.108 -10.883 1.00 49.72 284 ARG A C 1
ATOM 2353 O O . ARG A 1 284 ? -7.831 8.735 -11.763 1.00 49.72 284 ARG A O 1
ATOM 2360 N N . ALA A 1 285 ? -7.181 10.275 -10.255 1.00 47.97 285 ALA A N 1
ATOM 2361 C CA . ALA A 1 285 ? -8.339 11.146 -10.405 1.00 47.97 285 ALA A CA 1
ATOM 2362 C C . ALA A 1 285 ? -9.637 10.473 -9.929 1.00 47.97 285 ALA A C 1
ATOM 2364 O O . ALA A 1 285 ? -10.613 10.391 -10.675 1.00 47.97 285 ALA A O 1
ATOM 2365 N N . SER A 1 286 ? -9.632 9.996 -8.677 1.00 48.66 286 SER A N 1
ATOM 2366 C CA . SER A 1 286 ? -10.820 9.425 -8.046 1.00 48.66 286 SER A CA 1
ATOM 2367 C C . SER A 1 286 ? -12.005 10.362 -8.173 1.00 48.66 286 SER A C 1
ATOM 2369 O O . SER A 1 286 ? -12.007 11.459 -7.621 1.00 48.66 286 SER A O 1
ATOM 2371 N N . ALA A 1 287 ? -13.047 9.882 -8.847 1.00 57.28 287 ALA A N 1
ATOM 2372 C CA . ALA A 1 287 ? -14.396 10.321 -8.571 1.00 57.28 287 ALA A CA 1
ATOM 2373 C C . ALA A 1 287 ? -14.756 9.809 -7.171 1.00 57.28 287 ALA A C 1
ATOM 2375 O O . ALA A 1 287 ? -15.258 8.698 -7.031 1.00 57.28 287 ALA A O 1
ATOM 2376 N N . LEU A 1 288 ? -14.392 10.566 -6.131 1.00 71.56 288 LEU A N 1
ATOM 2377 C CA . LEU A 1 288 ? -15.019 10.405 -4.827 1.00 71.56 288 LEU A CA 1
ATOM 2378 C C . LEU A 1 288 ? -16.515 10.692 -5.010 1.00 71.56 288 LEU A C 1
ATOM 2380 O O . LEU A 1 288 ? -16.902 11.811 -5.350 1.00 71.56 288 LEU A O 1
ATOM 2384 N N . HIS A 1 289 ? -17.340 9.668 -4.824 1.00 78.06 289 HIS A N 1
ATOM 2385 C CA . HIS A 1 289 ? -18.796 9.764 -4.853 1.00 78.06 289 HIS A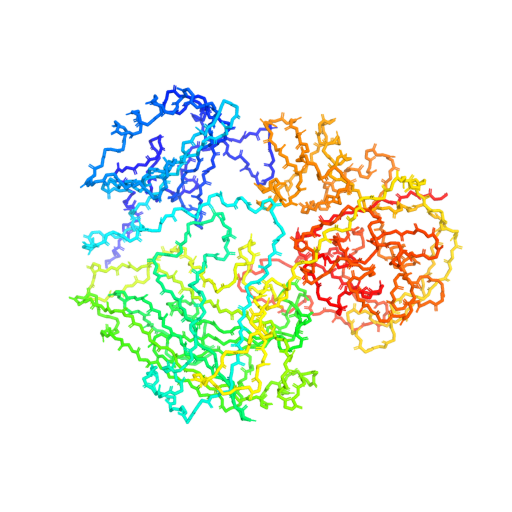 CA 1
ATOM 2386 C C . HIS A 1 289 ? -19.287 9.902 -3.412 1.00 78.06 289 HIS A C 1
ATOM 2388 O O . HIS A 1 289 ? -19.628 8.908 -2.773 1.00 78.06 289 HIS A O 1
ATOM 2394 N N . SER A 1 290 ? -19.270 11.131 -2.890 1.00 79.94 290 SER A N 1
ATOM 2395 C CA . SER A 1 290 ? -19.786 11.463 -1.552 1.00 79.94 290 SER A CA 1
ATOM 2396 C C . SER A 1 290 ? -21.315 11.565 -1.493 1.00 79.94 290 SER A C 1
ATOM 2398 O O . SER A 1 290 ? -21.877 11.756 -0.424 1.00 79.94 290 SER A O 1
ATOM 2400 N N . ASP A 1 291 ? -21.992 11.444 -2.640 1.00 79.12 291 ASP A N 1
ATOM 2401 C CA . ASP A 1 291 ? -23.445 11.284 -2.771 1.00 79.12 291 ASP A CA 1
ATOM 2402 C C . ASP A 1 291 ? -23.904 9.825 -2.606 1.00 79.12 291 ASP A C 1
ATOM 2404 O O . ASP A 1 291 ? -25.100 9.536 -2.682 1.00 79.12 291 ASP A O 1
ATOM 2408 N N . TYR A 1 292 ? -22.963 8.887 -2.484 1.00 84.19 292 TYR A N 1
ATOM 2409 C CA . TYR A 1 292 ? -23.267 7.478 -2.299 1.00 84.19 292 TYR A CA 1
ATOM 2410 C C . TYR A 1 292 ? -23.813 7.222 -0.891 1.00 84.19 292 TYR A C 1
ATOM 2412 O O . TYR A 1 292 ? -23.233 7.678 0.080 1.00 84.19 292 TYR A O 1
ATOM 2420 N N . ASP A 1 293 ? -24.913 6.470 -0.821 1.00 89.94 293 ASP A N 1
ATOM 2421 C CA . ASP A 1 293 ? -25.542 6.022 0.422 1.00 89.94 293 ASP A CA 1
ATOM 2422 C C . ASP A 1 293 ? -25.592 4.484 0.418 1.00 89.94 293 ASP A C 1
ATOM 2424 O O . ASP A 1 293 ? -26.158 3.876 -0.498 1.00 89.94 293 ASP A O 1
ATOM 2428 N N . VAL A 1 294 ? -24.990 3.826 1.407 1.00 93.38 294 VAL A N 1
ATOM 2429 C CA . VAL A 1 294 ? -24.960 2.368 1.531 1.00 93.38 294 VAL A CA 1
ATOM 2430 C C . VAL A 1 294 ? -26.348 1.889 1.942 1.00 93.38 294 VAL A C 1
ATOM 2432 O O . VAL A 1 294 ? -26.706 1.840 3.123 1.00 93.38 294 VAL A O 1
ATOM 2435 N N . THR A 1 295 ? -27.126 1.454 0.952 1.00 95.25 295 THR A N 1
ATOM 2436 C CA . THR A 1 295 ? -28.498 0.982 1.149 1.00 95.25 295 THR A CA 1
ATOM 2437 C C . THR A 1 295 ? -28.581 -0.084 2.247 1.00 95.25 295 THR A C 1
ATOM 2439 O O . THR A 1 295 ? -28.106 -1.208 2.085 1.00 95.25 295 THR A O 1
ATOM 2442 N N . GLY A 1 296 ? -29.253 0.247 3.355 1.00 96.06 296 GLY A N 1
ATOM 2443 C CA . GLY A 1 296 ? -29.531 -0.681 4.457 1.00 96.06 296 GLY A CA 1
ATOM 2444 C C . GLY A 1 296 ? -28.391 -0.873 5.461 1.00 96.06 296 GLY A C 1
ATOM 2445 O O . GLY A 1 296 ? -28.462 -1.814 6.261 1.00 96.06 296 GLY A O 1
ATOM 2446 N N . LEU A 1 297 ? -27.359 -0.022 5.431 1.00 97.69 297 LEU A N 1
ATOM 2447 C CA . LEU A 1 297 ? -26.304 0.004 6.442 1.00 97.69 297 LEU A CA 1
ATOM 2448 C C . LEU A 1 297 ? -26.903 0.181 7.842 1.00 97.69 297 LEU A C 1
ATOM 2450 O O . LEU A 1 297 ? -27.796 1.000 8.063 1.00 97.69 297 LEU A O 1
ATOM 2454 N N . ARG A 1 298 ? -26.415 -0.605 8.802 1.00 98.44 298 ARG A N 1
ATOM 2455 C CA . ARG A 1 298 ? -26.754 -0.440 10.220 1.00 98.44 298 ARG A CA 1
ATOM 2456 C C . ARG A 1 298 ? -25.473 -0.204 10.986 1.00 98.44 298 ARG A C 1
ATOM 2458 O O . ARG A 1 298 ? -24.544 -0.993 10.844 1.00 98.44 298 ARG A O 1
ATOM 2465 N N . HIS A 1 299 ? -25.448 0.828 11.814 1.00 98.38 299 HIS A N 1
ATOM 2466 C CA . HIS A 1 299 ? -24.318 1.112 12.681 1.00 98.38 299 HIS A CA 1
ATOM 2467 C C . HIS A 1 299 ? -24.783 1.673 14.025 1.00 98.38 299 HIS A C 1
ATOM 2469 O O . HIS A 1 299 ? -25.842 2.304 14.125 1.00 98.38 299 HIS A O 1
ATOM 2475 N N . ALA A 1 300 ? -23.997 1.406 15.058 1.00 98.62 300 ALA A N 1
ATOM 2476 C CA . ALA A 1 300 ? -24.235 1.899 16.401 1.00 98.62 300 ALA A CA 1
ATOM 2477 C C . ALA A 1 300 ? -22.911 2.134 17.128 1.00 98.62 300 ALA A C 1
ATOM 2479 O O . ALA A 1 300 ? -21.913 1.454 16.879 1.00 98.62 300 ALA A O 1
ATOM 2480 N N . VAL A 1 301 ? -22.933 3.087 18.059 1.00 98.50 301 VAL A N 1
ATOM 2481 C CA . VAL A 1 301 ? -21.802 3.429 18.917 1.00 98.50 301 VAL A CA 1
ATOM 2482 C C . VAL A 1 301 ? -22.225 3.365 20.374 1.00 98.50 301 VAL A C 1
ATOM 2484 O O . VAL A 1 301 ? -23.279 3.883 20.747 1.00 98.50 301 VAL A O 1
ATOM 2487 N N . GLN A 1 302 ? -21.369 2.789 21.213 1.00 98.12 302 GLN A N 1
ATOM 2488 C CA . GLN A 1 302 ? -21.489 2.872 22.663 1.00 98.12 302 GLN A CA 1
ATOM 2489 C C . GLN A 1 302 ? -20.247 3.556 23.237 1.00 98.12 302 GLN A C 1
ATOM 2491 O O . GLN A 1 302 ? -19.133 3.064 23.091 1.00 98.12 302 GLN A O 1
ATOM 2496 N N . VAL A 1 303 ? -20.450 4.665 23.948 1.00 97.19 303 VAL A N 1
ATOM 2497 C CA . VAL A 1 303 ? -19.406 5.319 24.750 1.00 97.19 303 VAL A CA 1
ATOM 2498 C C . VAL A 1 303 ? -19.337 4.647 26.123 1.00 97.19 303 VAL A C 1
ATOM 2500 O O . VAL A 1 303 ? -20.372 4.450 26.770 1.00 97.19 303 VAL A O 1
ATOM 2503 N N . GLN A 1 304 ? -18.136 4.275 26.569 1.00 95.62 304 GLN A N 1
ATOM 2504 C CA . GLN A 1 304 ? -17.871 3.772 27.919 1.00 95.62 304 GLN A CA 1
ATOM 2505 C C . GLN A 1 304 ? -17.322 4.904 28.794 1.00 95.62 304 GLN A C 1
ATOM 2507 O O . GLN A 1 304 ? -16.130 4.941 29.117 1.00 95.62 304 GLN A O 1
ATOM 2512 N N . GLY A 1 305 ? -18.220 5.827 29.144 1.00 91.69 305 GLY A N 1
ATOM 2513 C CA . GLY A 1 305 ? -17.882 7.098 29.774 1.00 91.69 305 GLY A CA 1
ATOM 2514 C C . GLY A 1 305 ? -18.923 8.185 29.491 1.00 91.69 305 GLY A C 1
ATOM 2515 O O . GLY A 1 305 ? -20.093 7.864 29.245 1.00 91.69 305 GLY A O 1
ATOM 2516 N N . THR A 1 306 ? -18.502 9.449 29.484 1.00 91.12 306 THR A N 1
ATOM 2517 C CA . THR A 1 306 ? -19.358 10.615 29.243 1.00 91.12 306 THR A CA 1
ATOM 2518 C C . THR A 1 306 ? -18.861 11.430 28.046 1.00 91.12 306 THR A C 1
ATOM 2520 O O . THR A 1 306 ? -17.912 12.202 28.128 1.00 91.12 306 THR A O 1
ATOM 2523 N N . LEU A 1 307 ? -19.573 11.330 26.920 1.00 90.56 307 LEU A N 1
ATOM 2524 C CA . LEU A 1 307 ? -19.233 12.054 25.692 1.00 90.56 307 LEU A CA 1
ATOM 2525 C C . LEU A 1 307 ? -19.100 13.574 25.921 1.00 90.56 307 LEU A C 1
ATOM 2527 O O . LEU A 1 307 ? -20.001 14.210 26.473 1.00 90.56 307 LEU A O 1
ATOM 2531 N N . ASN A 1 308 ? -18.014 14.161 25.407 1.00 87.44 308 ASN A N 1
ATOM 2532 C CA . ASN A 1 308 ? -17.683 15.588 25.491 1.00 87.44 308 ASN A CA 1
ATOM 2533 C C . ASN A 1 308 ? -17.536 16.133 26.923 1.00 87.44 308 ASN A C 1
ATOM 2535 O O . ASN A 1 308 ? -17.647 17.346 27.138 1.00 87.44 308 ASN A O 1
ATOM 2539 N N . TYR A 1 309 ? -17.262 15.273 27.902 1.00 85.56 309 TYR A N 1
ATOM 2540 C CA . TYR A 1 309 ? -17.032 15.660 29.288 1.00 85.56 309 TYR A CA 1
ATOM 2541 C C . TYR A 1 309 ? -15.643 15.180 29.711 1.00 85.56 309 TYR A C 1
ATOM 2543 O O . TYR A 1 309 ? -15.345 14.005 29.664 1.00 85.56 309 TYR A O 1
ATOM 2551 N N . HIS A 1 310 ? -14.760 16.112 30.067 1.00 79.44 310 HIS A N 1
ATOM 2552 C CA . HIS A 1 310 ? -13.345 15.825 30.359 1.00 79.44 310 HIS A CA 1
ATOM 2553 C C . HIS A 1 310 ? -13.032 15.876 31.865 1.00 79.44 310 HIS A C 1
ATOM 2555 O O . HIS A 1 310 ? -11.873 15.909 32.280 1.00 79.44 310 HIS A O 1
ATOM 2561 N N . HIS A 1 311 ? -14.069 15.996 32.701 1.00 79.88 311 HIS A N 1
ATOM 2562 C CA . HIS A 1 311 ? -13.930 16.039 34.159 1.00 79.88 311 HIS A CA 1
ATOM 2563 C C . HIS A 1 311 ? -14.050 14.650 34.805 1.00 79.88 311 HIS A C 1
ATOM 2565 O O . HIS A 1 311 ? -13.753 14.512 35.995 1.00 79.88 311 HIS A O 1
ATOM 2571 N N . ASP A 1 312 ? -14.480 13.640 34.052 1.00 82.06 312 ASP A N 1
ATOM 2572 C CA . ASP A 1 312 ? -14.304 12.225 34.358 1.00 82.06 312 ASP A CA 1
ATOM 2573 C C . ASP A 1 312 ? -13.220 11.608 33.456 1.00 82.06 312 ASP A C 1
ATOM 2575 O O . ASP A 1 312 ? -12.495 12.309 32.751 1.00 82.06 312 ASP A O 1
ATOM 2579 N N . GLU A 1 313 ? -13.023 10.301 33.597 1.00 78.88 313 GLU A N 1
ATOM 2580 C CA . GLU A 1 313 ? -12.085 9.529 32.789 1.00 78.88 313 GLU A CA 1
ATOM 2581 C C . GLU A 1 313 ? -12.879 8.419 32.112 1.00 78.88 313 GLU A C 1
ATOM 2583 O O . GLU A 1 313 ? -13.418 7.526 32.777 1.00 78.88 313 GLU A O 1
ATOM 2588 N N . ASP A 1 314 ? -12.964 8.509 30.790 1.00 87.75 314 ASP A N 1
ATOM 2589 C CA . ASP A 1 314 ? -13.582 7.491 29.958 1.00 87.75 314 ASP A CA 1
ATOM 2590 C C . ASP A 1 314 ? -12.623 6.307 29.786 1.00 87.75 314 ASP A C 1
ATOM 2592 O O . ASP A 1 314 ? -11.429 6.374 30.084 1.00 87.75 314 ASP A O 1
ATOM 2596 N N . THR A 1 315 ? -13.140 5.186 29.291 1.00 88.06 315 THR A N 1
ATOM 2597 C CA . THR A 1 315 ? -12.285 4.042 28.914 1.00 88.06 315 THR A CA 1
ATOM 2598 C C . THR A 1 315 ? -12.195 3.850 27.407 1.00 88.06 315 THR A C 1
ATOM 2600 O O . THR A 1 315 ? -11.234 3.253 26.913 1.00 88.06 315 THR A O 1
ATOM 2603 N N . GLY A 1 316 ? -13.165 4.384 26.670 1.00 94.12 316 GLY A N 1
ATOM 2604 C CA . GLY A 1 316 ? -13.208 4.316 25.226 1.00 94.12 316 GLY A CA 1
ATOM 2605 C C . GLY A 1 316 ? -14.619 4.354 24.674 1.00 94.12 316 GLY A C 1
ATOM 2606 O O . GLY A 1 316 ? -15.576 4.781 25.328 1.00 94.12 316 GLY A O 1
ATOM 2607 N N . TRP A 1 317 ? -14.716 3.900 23.437 1.00 97.56 317 TRP A N 1
ATOM 2608 C CA . TRP A 1 317 ? -15.964 3.719 22.725 1.00 97.56 317 TRP A CA 1
ATOM 2609 C C . TRP A 1 317 ? -15.857 2.508 21.805 1.00 97.56 317 TRP A C 1
ATOM 2611 O O . TRP A 1 317 ? -14.771 2.102 21.375 1.00 97.56 317 TRP A O 1
ATOM 2621 N N . THR A 1 318 ? -17.006 1.911 21.527 1.00 98.56 318 THR A N 1
ATOM 2622 C CA . THR A 1 318 ? -17.137 0.756 20.647 1.00 98.56 318 THR A CA 1
ATOM 2623 C C . THR A 1 318 ? -18.058 1.081 19.489 1.00 98.56 318 THR A C 1
ATOM 2625 O O . THR A 1 318 ? -19.044 1.801 19.652 1.00 98.56 318 THR A O 1
ATOM 2628 N N . VAL A 1 319 ? -17.723 0.532 18.327 1.00 98.69 319 VAL A N 1
ATOM 2629 C CA . VAL A 1 319 ? -18.482 0.673 17.085 1.00 98.69 319 VAL A CA 1
ATOM 2630 C C . VAL A 1 319 ? -18.963 -0.705 16.661 1.00 98.69 319 VAL A C 1
ATOM 2632 O O . VAL A 1 319 ? -18.181 -1.656 16.656 1.00 98.69 319 VAL A O 1
ATOM 2635 N N . GLU A 1 320 ? -20.218 -0.798 16.245 1.00 98.56 320 GLU A N 1
ATOM 2636 C CA . GLU A 1 320 ? -20.744 -1.938 15.503 1.00 98.56 320 GLU A CA 1
ATOM 2637 C C . GLU A 1 320 ? -21.272 -1.490 14.148 1.00 98.56 320 GLU A C 1
ATOM 2639 O O . GLU A 1 320 ? -21.997 -0.501 14.061 1.00 98.56 320 GLU A O 1
ATOM 2644 N N . VAL A 1 321 ? -20.960 -2.251 13.100 1.00 98.81 321 VAL A N 1
ATOM 2645 C CA . VAL A 1 321 ? -21.482 -2.044 11.747 1.00 98.81 321 VAL A CA 1
ATOM 2646 C C . VAL A 1 321 ? -21.942 -3.378 11.172 1.00 98.81 321 VAL A C 1
ATOM 2648 O O . VAL A 1 321 ? -21.197 -4.355 11.191 1.00 98.81 321 VAL A O 1
ATOM 2651 N N . ALA A 1 322 ? -23.152 -3.413 10.618 1.00 98.75 322 ALA A N 1
ATOM 2652 C CA . ALA A 1 322 ? -23.637 -4.485 9.758 1.00 98.75 322 ALA A CA 1
ATOM 2653 C C . ALA A 1 322 ? -23.836 -3.932 8.343 1.00 98.75 322 ALA A C 1
ATOM 2655 O O . ALA A 1 322 ? -24.802 -3.215 8.068 1.00 98.75 322 ALA A O 1
ATOM 2656 N N . TRP A 1 323 ? -22.918 -4.292 7.452 1.00 98.56 323 TRP A N 1
ATOM 2657 C CA . TRP A 1 323 ? -22.865 -3.872 6.058 1.00 98.56 323 TRP A CA 1
ATOM 2658 C C . TRP A 1 323 ? -23.580 -4.891 5.163 1.00 98.56 323 TRP A C 1
ATOM 2660 O O . TRP A 1 323 ? -23.104 -6.022 5.044 1.00 98.56 323 TRP A O 1
ATOM 2670 N N . PRO A 1 324 ? -24.709 -4.547 4.518 1.00 98.44 324 PRO A N 1
ATOM 2671 C CA . PRO A 1 324 ? -25.411 -5.474 3.634 1.00 98.44 324 PRO A CA 1
ATOM 2672 C C . PRO A 1 324 ? -24.527 -5.896 2.461 1.00 98.44 324 PRO A C 1
ATOM 2674 O O . PRO A 1 324 ? -24.122 -5.063 1.659 1.00 98.44 324 PRO A O 1
ATOM 2677 N N . LEU A 1 325 ? -24.268 -7.192 2.285 1.00 98.12 325 LEU A N 1
ATOM 2678 C CA . LEU A 1 325 ? -23.408 -7.673 1.196 1.00 98.12 325 LEU A CA 1
ATOM 2679 C C . LEU A 1 325 ? -23.926 -7.227 -0.177 1.00 98.12 325 LEU A C 1
ATOM 2681 O O . LEU A 1 325 ? -23.145 -6.889 -1.061 1.00 98.12 325 LEU A O 1
ATOM 2685 N N . ARG A 1 326 ? -25.252 -7.177 -0.355 1.00 97.06 326 ARG A N 1
ATOM 2686 C CA . ARG A 1 326 ? -25.874 -6.780 -1.625 1.00 97.06 326 ARG A CA 1
ATOM 2687 C C . ARG A 1 326 ? -25.627 -5.322 -2.015 1.00 97.06 326 ARG A C 1
ATOM 2689 O O . ARG A 1 326 ? -25.626 -5.063 -3.215 1.00 97.06 326 ARG A O 1
ATOM 2696 N N . SER A 1 327 ? -25.391 -4.409 -1.067 1.00 96.62 327 SER A N 1
ATOM 2697 C CA . SER A 1 327 ? -25.143 -2.996 -1.403 1.00 96.62 327 SER A CA 1
ATOM 2698 C C . SER A 1 327 ? -23.831 -2.816 -2.174 1.00 96.62 327 SER A C 1
ATOM 2700 O O . SER A 1 327 ? -23.720 -1.945 -3.031 1.00 96.62 327 SER A O 1
ATOM 2702 N N . LEU A 1 328 ? -22.866 -3.727 -1.992 1.00 95.31 328 LEU A N 1
ATOM 2703 C CA . LEU A 1 328 ? -21.602 -3.743 -2.739 1.00 95.31 328 LEU A CA 1
ATOM 2704 C C . LEU A 1 328 ? -21.796 -3.933 -4.257 1.00 95.31 328 LEU A C 1
ATOM 2706 O O . LEU A 1 328 ? -20.903 -3.627 -5.037 1.00 95.31 328 LEU A O 1
ATOM 2710 N N . LEU A 1 329 ? -22.951 -4.424 -4.714 1.00 94.62 329 LEU A N 1
ATOM 2711 C CA . LEU A 1 329 ? -23.232 -4.561 -6.148 1.00 94.62 329 LEU A CA 1
ATOM 2712 C C . LEU A 1 329 ? -23.751 -3.266 -6.787 1.00 94.62 329 LEU A C 1
ATOM 2714 O O . LEU A 1 329 ? -23.730 -3.157 -8.011 1.00 94.62 329 LEU A O 1
ATOM 2718 N N . GLU A 1 330 ? -24.214 -2.295 -5.992 1.00 91.88 330 GLU A N 1
ATOM 2719 C CA . GLU A 1 330 ? -24.893 -1.086 -6.486 1.00 91.88 330 GLU A CA 1
ATOM 2720 C C . GLU A 1 330 ? -23.943 -0.169 -7.261 1.00 91.88 330 GLU A C 1
ATOM 2722 O O . GLU A 1 330 ? -24.310 0.373 -8.303 1.00 91.88 330 GLU A O 1
ATOM 2727 N N . ARG A 1 331 ? -22.702 -0.041 -6.777 1.00 88.81 331 ARG A N 1
ATOM 2728 C CA . ARG A 1 331 ? -21.639 0.746 -7.425 1.00 88.81 331 ARG A CA 1
ATOM 2729 C C . ARG A 1 331 ? -20.545 -0.103 -8.075 1.00 88.81 331 ARG A C 1
ATOM 2731 O O . ARG A 1 331 ? -19.828 0.397 -8.935 1.00 88.81 331 ARG A O 1
ATOM 2738 N N . ASN A 1 332 ? -20.427 -1.385 -7.721 1.00 89.88 332 ASN A N 1
ATOM 2739 C CA . ASN A 1 332 ? -19.396 -2.264 -8.268 1.00 89.88 332 ASN A CA 1
ATOM 2740 C C . ASN A 1 332 ? -19.974 -3.641 -8.660 1.00 89.88 332 ASN A C 1
ATOM 2742 O O . ASN A 1 332 ? -19.854 -4.614 -7.914 1.00 89.88 332 ASN A O 1
ATOM 2746 N N . PRO A 1 333 ? -20.548 -3.786 -9.873 1.00 90.88 333 PRO A N 1
ATOM 2747 C CA . PRO A 1 333 ? -21.138 -5.051 -10.328 1.00 90.88 333 PRO A CA 1
ATOM 2748 C C . PRO A 1 333 ? -20.112 -6.183 -10.519 1.00 90.88 333 PRO A C 1
ATOM 2750 O O . PRO A 1 333 ? -20.492 -7.311 -10.824 1.00 90.88 333 PRO A O 1
ATOM 2753 N N . ARG A 1 334 ? -18.811 -5.895 -10.368 1.00 90.69 334 ARG A N 1
ATOM 2754 C CA . ARG A 1 334 ? -17.720 -6.877 -10.452 1.00 90.69 334 ARG A CA 1
ATOM 2755 C C . ARG A 1 334 ? -17.518 -7.640 -9.140 1.00 90.69 334 ARG A C 1
ATOM 2757 O O . ARG A 1 334 ? -16.810 -8.645 -9.140 1.00 90.69 334 ARG A O 1
ATOM 2764 N N . VAL A 1 335 ? -18.109 -7.180 -8.033 1.00 94.31 335 VAL A N 1
ATOM 2765 C CA . VAL A 1 335 ? -18.046 -7.879 -6.744 1.00 94.31 335 VAL A CA 1
ATOM 2766 C C . VAL A 1 335 ? -18.699 -9.258 -6.875 1.00 94.31 335 VAL A C 1
ATOM 2768 O O . VAL A 1 335 ? -19.821 -9.395 -7.358 1.00 94.31 335 VAL A O 1
ATOM 2771 N N . SER A 1 336 ? -17.988 -10.301 -6.444 1.00 94.44 336 SER A N 1
ATOM 2772 C CA . SER A 1 336 ? -18.478 -11.681 -6.496 1.00 94.44 336 SER A CA 1
ATOM 2773 C C . SER A 1 336 ? -19.265 -12.019 -5.231 1.00 94.44 336 SER A C 1
ATOM 2775 O O . SER A 1 336 ? -18.706 -12.021 -4.138 1.00 94.44 336 SER A O 1
ATOM 2777 N N . LEU A 1 337 ? -20.553 -12.346 -5.384 1.00 96.06 337 LEU A N 1
ATOM 2778 C CA . LEU A 1 337 ? -21.434 -12.806 -4.306 1.00 96.06 337 LEU A CA 1
ATOM 2779 C C . LEU A 1 337 ? -22.208 -14.080 -4.709 1.00 96.06 337 LEU A C 1
ATOM 2781 O O . LEU A 1 337 ? -22.469 -14.287 -5.898 1.00 96.06 337 LEU A O 1
ATOM 2785 N N . PRO A 1 338 ? -22.617 -14.935 -3.747 1.00 96.50 338 PRO A N 1
ATOM 2786 C CA . PRO A 1 338 ? -22.331 -14.847 -2.309 1.00 96.50 338 PRO A CA 1
ATOM 2787 C C . PRO A 1 338 ? -20.845 -15.075 -2.008 1.00 96.50 338 PRO A C 1
ATOM 2789 O O . PRO A 1 338 ? -20.157 -15.707 -2.811 1.00 96.50 338 PRO A O 1
ATOM 2792 N N . VAL A 1 339 ? -20.380 -14.576 -0.859 1.00 97.19 339 VAL A N 1
ATOM 2793 C CA . VAL A 1 339 ? -19.005 -14.781 -0.379 1.00 97.19 339 VAL A CA 1
ATOM 2794 C C . VAL A 1 339 ? -18.736 -16.274 -0.195 1.00 97.19 339 VAL A C 1
ATOM 2796 O O . VAL A 1 339 ? -19.565 -17.005 0.354 1.00 97.19 339 VAL A O 1
ATOM 2799 N N . ARG A 1 340 ? -17.582 -16.742 -0.670 1.00 96.88 340 ARG A N 1
ATOM 2800 C CA . ARG A 1 340 ? -17.169 -18.148 -0.642 1.00 96.88 340 ARG A CA 1
ATOM 2801 C C . ARG A 1 340 ? -15.913 -18.330 0.195 1.00 96.88 340 ARG A C 1
ATOM 2803 O O . ARG A 1 340 ? -15.090 -17.431 0.345 1.00 96.88 340 ARG A O 1
ATOM 2810 N N . ARG A 1 341 ? -15.738 -19.553 0.701 1.00 96.94 341 ARG A N 1
ATOM 2811 C CA . ARG A 1 341 ? -14.497 -19.975 1.355 1.00 96.94 341 ARG A CA 1
ATOM 2812 C C . ARG A 1 341 ? -13.303 -19.688 0.439 1.00 96.94 341 ARG A C 1
ATOM 2814 O O . ARG A 1 341 ? -13.263 -20.182 -0.686 1.00 96.94 341 ARG A O 1
ATOM 2821 N N . GLY A 1 342 ? -12.315 -18.970 0.958 1.00 95.50 342 GLY A N 1
ATOM 2822 C CA . GLY A 1 342 ? -11.091 -18.620 0.244 1.00 95.50 342 GLY A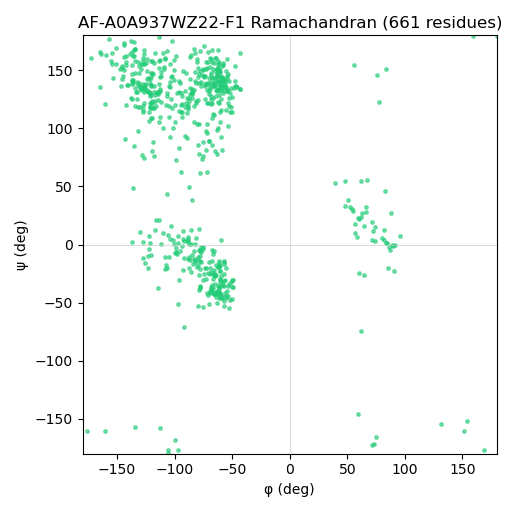 CA 1
ATOM 2823 C C . GLY A 1 342 ? -11.184 -17.353 -0.605 1.00 95.50 342 GLY A C 1
ATOM 2824 O O . GLY A 1 342 ? -10.159 -16.971 -1.165 1.00 95.50 342 GLY A O 1
ATOM 2825 N N . ASP A 1 343 ? -12.345 -16.688 -0.675 1.00 96.31 343 ASP A N 1
ATOM 2826 C CA . ASP A 1 343 ? -12.414 -15.330 -1.220 1.00 96.31 343 ASP A CA 1
ATOM 2827 C C . ASP A 1 343 ? -11.487 -14.414 -0.410 1.00 96.31 343 ASP A C 1
ATOM 2829 O O . ASP A 1 343 ? -11.340 -14.572 0.808 1.00 96.31 343 ASP A O 1
ATOM 2833 N N . VAL A 1 344 ? -10.841 -13.473 -1.100 1.00 94.88 344 VAL A N 1
ATOM 2834 C CA . VAL A 1 344 ? -9.839 -12.574 -0.519 1.00 94.88 344 VAL A CA 1
ATOM 2835 C C . VAL A 1 344 ? -10.217 -11.149 -0.844 1.00 94.88 344 VAL A C 1
ATOM 2837 O O . VAL A 1 344 ? -10.267 -10.781 -2.015 1.00 94.88 344 VAL A O 1
ATOM 2840 N N . TRP A 1 345 ? -10.461 -10.344 0.182 1.00 96.31 345 TRP A N 1
ATOM 2841 C CA . TRP A 1 345 ? -10.726 -8.916 0.031 1.00 96.31 345 TRP A CA 1
ATOM 2842 C C . TRP A 1 345 ? -9.547 -8.106 0.560 1.00 96.31 345 TRP A C 1
ATOM 2844 O O . TRP A 1 345 ? -8.839 -8.540 1.476 1.00 96.31 345 TRP A O 1
ATOM 2854 N N . ARG A 1 346 ? -9.341 -6.917 -0.010 1.00 94.69 346 ARG A N 1
ATOM 2855 C CA . ARG A 1 346 ? -8.432 -5.917 0.555 1.00 94.69 346 ARG A CA 1
ATOM 2856 C C . ARG A 1 346 ? -9.228 -5.039 1.509 1.00 94.69 346 ARG A C 1
ATOM 2858 O O . ARG A 1 346 ? -10.229 -4.455 1.103 1.00 94.69 346 ARG A O 1
ATOM 2865 N N . VAL A 1 347 ? -8.809 -4.995 2.769 1.00 97.50 347 VAL A N 1
ATOM 2866 C CA . VAL A 1 347 ? -9.511 -4.272 3.836 1.00 97.50 347 VAL A CA 1
ATOM 2867 C C . VAL A 1 347 ? -8.503 -3.508 4.669 1.00 97.50 347 VAL A C 1
ATOM 2869 O O . VAL A 1 347 ? -7.436 -4.031 5.005 1.00 97.50 347 VAL A O 1
ATOM 2872 N N . ASN A 1 348 ? -8.860 -2.285 5.031 1.00 97.38 348 ASN A N 1
ATOM 2873 C CA . ASN A 1 348 ? -8.178 -1.562 6.085 1.00 97.38 348 ASN A CA 1
ATOM 2874 C C . ASN A 1 348 ? -9.197 -0.893 6.995 1.00 97.38 348 ASN A C 1
ATOM 2876 O O . ASN A 1 348 ? -10.383 -0.804 6.688 1.00 97.38 348 ASN A O 1
ATOM 2880 N N . PHE A 1 349 ? -8.695 -0.437 8.123 1.00 98.19 349 PHE A N 1
ATOM 2881 C CA . PHE A 1 349 ? -9.442 0.361 9.070 1.00 98.19 349 PHE A CA 1
ATOM 2882 C C . PHE A 1 349 ? -8.557 1.518 9.469 1.00 98.19 349 PHE A C 1
ATOM 2884 O O . PHE A 1 349 ? -7.340 1.317 9.544 1.00 98.19 349 PHE A O 1
ATOM 2891 N N . SER A 1 350 ? -9.149 2.667 9.757 1.00 96.50 350 SER A N 1
ATOM 2892 C CA . SER A 1 350 ? -8.420 3.779 10.343 1.00 96.50 350 SER A CA 1
ATOM 2893 C C . SER A 1 350 ? -9.113 4.293 11.605 1.00 96.50 350 SER A C 1
ATOM 2895 O O . SER A 1 350 ? -10.266 3.978 11.902 1.00 96.50 350 SER A O 1
ATOM 2897 N N . ARG A 1 351 ? -8.331 5.009 12.398 1.00 93.94 351 ARG A N 1
ATOM 2898 C CA . ARG A 1 351 ? -8.765 5.924 13.433 1.00 93.94 351 ARG A CA 1
ATOM 2899 C C . ARG A 1 351 ? -8.005 7.207 13.183 1.00 93.94 351 ARG A C 1
ATOM 2901 O O . ARG A 1 351 ? -6.777 7.213 13.322 1.00 93.94 351 ARG A O 1
ATOM 2908 N N . VAL A 1 352 ? -8.732 8.272 12.920 1.00 89.69 352 VAL A N 1
ATOM 2909 C CA . VAL A 1 352 ? -8.244 9.631 12.998 1.00 89.69 352 VAL A CA 1
ATOM 2910 C C . VAL A 1 352 ? -8.370 10.102 14.433 1.00 89.69 352 VAL A C 1
ATOM 2912 O O . VAL A 1 352 ? -9.419 10.052 15.082 1.00 89.69 352 VAL A O 1
ATOM 2915 N N . GLN A 1 353 ? -7.244 10.561 14.956 1.00 84.50 353 GLN A N 1
ATOM 2916 C CA . GLN A 1 353 ? -7.149 11.103 16.293 1.00 84.50 353 GLN A CA 1
ATOM 2917 C C . GLN A 1 353 ? -6.641 12.541 16.233 1.00 84.50 353 GLN A C 1
ATOM 2919 O O . GLN A 1 353 ? -5.597 12.827 15.651 1.00 84.50 353 GLN A O 1
ATOM 2924 N N . TYR A 1 354 ? -7.335 13.447 16.924 1.00 77.44 354 TYR A N 1
ATOM 2925 C CA . TYR A 1 354 ? -6.831 14.799 17.163 1.00 77.44 354 TYR A CA 1
ATOM 2926 C C . TYR A 1 354 ? -6.426 15.015 18.612 1.00 77.44 354 TYR A C 1
ATOM 2928 O O . TYR A 1 354 ? -6.861 14.334 19.552 1.00 77.44 354 TYR A O 1
ATOM 2936 N N . LEU A 1 355 ? -5.597 16.040 18.792 1.00 71.00 355 LEU A N 1
ATOM 2937 C CA . LEU A 1 355 ? -5.305 16.587 20.103 1.00 71.00 355 LEU A CA 1
ATOM 2938 C C . LEU A 1 355 ? -6.414 17.554 20.505 1.00 71.00 355 LEU A C 1
ATOM 2940 O O . LEU A 1 355 ? -6.894 18.350 19.700 1.00 71.00 355 LEU A O 1
ATOM 2944 N N . HIS A 1 356 ? -6.782 17.504 21.778 1.00 70.81 356 HIS A N 1
ATOM 2945 C CA . HIS A 1 356 ? -7.839 18.320 22.355 1.00 70.81 356 HIS A CA 1
ATOM 2946 C C . HIS A 1 356 ? -7.301 19.112 23.547 1.00 70.81 356 HIS A C 1
ATOM 2948 O O . HIS A 1 356 ? -6.394 18.668 24.253 1.00 70.81 356 HIS A O 1
ATOM 2954 N N . ILE A 1 357 ? -7.880 20.290 23.752 1.00 65.81 357 ILE A N 1
ATOM 2955 C CA . ILE A 1 357 ? -7.685 21.146 24.916 1.00 65.81 357 ILE A CA 1
ATOM 2956 C C . ILE A 1 357 ? -8.797 20.838 25.924 1.00 65.81 357 ILE A C 1
ATOM 2958 O O . ILE A 1 357 ? -9.977 20.865 25.565 1.00 65.81 357 ILE A O 1
ATOM 2962 N N . TYR A 1 358 ? -8.407 20.603 27.179 1.00 64.69 358 TYR A N 1
ATOM 2963 C CA . TYR A 1 358 ? -9.287 20.184 28.277 1.00 64.69 358 TYR A CA 1
ATOM 2964 C C . TYR A 1 358 ? -9.358 21.201 29.43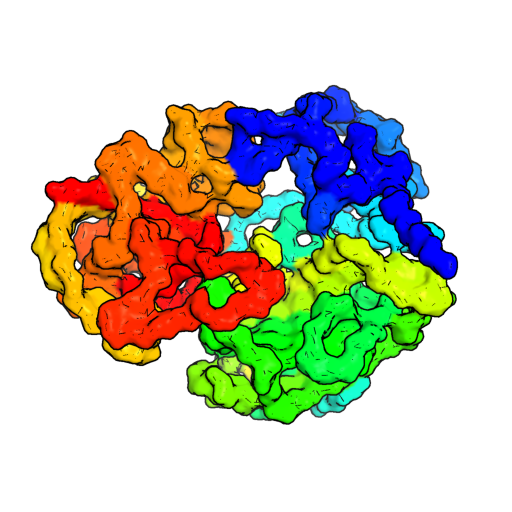6 1.00 64.69 358 TYR A C 1
ATOM 2966 O O . TYR A 1 358 ? -9.864 20.881 30.496 1.00 64.69 358 TYR A O 1
ATOM 2974 N N . ASP A 1 359 ? -8.862 22.430 29.267 1.00 59.84 359 ASP A N 1
ATOM 2975 C CA . ASP A 1 359 ? -8.805 23.453 30.333 1.00 59.84 359 ASP A CA 1
ATOM 2976 C C . ASP A 1 359 ? -10.074 24.334 30.435 1.00 59.84 359 ASP A C 1
ATOM 2978 O O . ASP A 1 359 ? -10.140 25.295 31.207 1.00 59.84 359 ASP A O 1
ATOM 2982 N N . ARG A 1 360 ? -11.102 24.029 29.635 1.00 61.78 360 ARG A N 1
ATOM 2983 C CA . ARG A 1 360 ? -12.358 24.786 29.510 1.00 61.78 360 ARG A CA 1
ATOM 2984 C C . ARG A 1 360 ? -13.540 23.912 29.872 1.00 61.78 360 ARG A C 1
ATOM 2986 O O . ARG A 1 360 ? -13.488 22.713 29.685 1.00 61.78 360 ARG A O 1
ATOM 2993 N N . LEU A 1 361 ? -14.663 24.539 30.237 1.00 66.19 361 LEU A N 1
ATOM 2994 C CA . LEU A 1 361 ? -15.929 23.847 30.532 1.00 66.19 361 LEU A CA 1
ATOM 2995 C C . LEU A 1 361 ? -16.357 22.840 29.443 1.00 66.19 361 LEU A C 1
ATOM 2997 O O . LEU A 1 361 ? -16.987 21.839 29.766 1.00 66.19 361 LEU A O 1
ATOM 3001 N N . TYR A 1 362 ? -16.000 23.097 28.181 1.00 65.56 362 TYR A N 1
ATOM 3002 C CA . TYR A 1 362 ? -16.186 22.166 27.070 1.00 65.56 362 TYR A CA 1
ATOM 3003 C C . TYR A 1 362 ? -14.838 21.887 26.396 1.00 65.56 362 TYR A C 1
ATOM 3005 O O . TYR A 1 362 ? -14.125 22.853 26.090 1.00 65.56 362 TYR A O 1
ATOM 3013 N N . PRO A 1 363 ? -14.498 20.609 26.139 1.00 67.31 363 PRO A N 1
ATOM 3014 C CA . PRO A 1 363 ? -13.298 20.268 25.392 1.00 67.31 363 PRO A CA 1
ATOM 3015 C C . PRO A 1 363 ? -13.378 20.842 23.974 1.00 67.31 363 PRO A C 1
ATOM 3017 O O . PRO A 1 363 ? -14.459 21.049 23.417 1.00 67.31 363 PRO A O 1
ATOM 3020 N N . SER A 1 364 ? -12.224 21.116 23.374 1.00 67.19 364 SER A N 1
ATOM 3021 C CA . SER A 1 364 ? -12.161 21.574 21.983 1.00 67.19 364 SER A CA 1
ATOM 3022 C C . SER A 1 364 ? -10.930 21.028 21.288 1.00 67.19 364 SER A C 1
ATOM 3024 O O . SER A 1 364 ? -9.877 20.914 21.914 1.00 67.19 364 SER A O 1
ATOM 3026 N N . LYS A 1 365 ? -11.048 20.717 19.995 1.00 72.81 365 LYS A N 1
ATOM 3027 C CA . LYS A 1 365 ? -9.894 20.375 19.163 1.00 72.81 365 LYS A CA 1
ATOM 3028 C C . LYS A 1 365 ? -8.832 21.473 19.259 1.00 72.81 365 LYS A C 1
ATOM 3030 O O . LYS A 1 365 ? -9.147 22.660 19.148 1.00 72.81 365 LYS A O 1
ATOM 3035 N N . LEU A 1 366 ? -7.577 21.083 19.467 1.00 68.69 366 LEU A N 1
ATOM 3036 C CA . LEU A 1 366 ? -6.447 22.003 19.442 1.00 68.69 366 LEU A CA 1
ATOM 3037 C C . LEU A 1 366 ? -6.344 22.610 18.029 1.00 68.69 366 LEU A C 1
ATOM 3039 O O . LEU A 1 366 ? -6.209 21.861 17.058 1.00 68.69 366 LEU A O 1
ATOM 3043 N N . PRO A 1 367 ? -6.391 23.946 17.879 1.00 64.00 367 PRO A N 1
ATOM 3044 C CA . PRO A 1 367 ? -6.258 24.573 16.570 1.00 64.00 367 PRO A CA 1
ATOM 3045 C C . PRO A 1 367 ? -4.952 24.169 15.879 1.00 64.00 367 PRO A C 1
ATOM 3047 O O . PRO A 1 367 ? -3.896 24.135 16.511 1.00 64.00 367 PRO A O 1
ATOM 3050 N N . ASP A 1 368 ? -5.036 23.872 14.583 1.00 58.16 368 ASP A N 1
ATOM 3051 C CA . ASP A 1 368 ? -3.929 23.377 13.755 1.00 58.16 368 ASP A CA 1
ATOM 3052 C C . ASP A 1 368 ? -3.261 22.081 14.264 1.00 58.16 368 ASP A C 1
ATOM 3054 O O . ASP A 1 368 ? -2.127 21.791 13.864 1.00 58.16 368 ASP A O 1
ATOM 3058 N N . SER A 1 369 ? -3.900 21.301 15.153 1.00 60.22 369 SER A N 1
ATOM 3059 C CA . SER A 1 369 ? -3.297 20.036 15.581 1.00 60.22 369 SER A CA 1
ATOM 3060 C C . SER A 1 369 ? -3.146 19.091 14.398 1.00 60.22 369 SER A C 1
ATOM 3062 O O . SER A 1 369 ? -4.006 19.066 13.511 1.00 60.22 369 SER A O 1
ATOM 3064 N N . PRO A 1 370 ? -2.079 18.277 14.382 1.00 61.78 370 PRO A N 1
ATOM 3065 C CA . PRO A 1 370 ? -1.997 17.220 13.406 1.00 61.78 370 PRO A CA 1
ATOM 3066 C C . PRO A 1 370 ? -3.187 16.272 13.508 1.00 61.78 370 PRO A C 1
ATOM 3068 O O . PRO A 1 370 ? -3.613 15.947 14.615 1.00 61.78 370 PRO A O 1
ATOM 3071 N N . CYS A 1 371 ? -3.658 15.845 12.340 1.00 73.81 371 CYS A N 1
ATOM 3072 C CA . CYS A 1 371 ? -4.408 14.613 12.153 1.00 73.81 371 CYS A CA 1
ATOM 3073 C C . CYS A 1 371 ? -3.469 13.449 12.495 1.00 73.81 371 CYS A C 1
ATOM 3075 O O . CYS A 1 371 ? -2.318 13.426 12.029 1.00 73.81 371 CYS A O 1
ATOM 3077 N N . GLU A 1 372 ? -3.893 12.550 13.378 1.00 78.69 372 GLU A N 1
ATOM 3078 C CA . GLU A 1 372 ? -3.149 11.339 13.693 1.00 78.69 372 GLU A CA 1
ATOM 3079 C C . GLU A 1 372 ? -3.868 10.106 13.152 1.00 78.69 372 GLU A C 1
ATOM 3081 O O . GLU A 1 372 ? -4.792 9.616 13.791 1.00 78.69 372 GLU A O 1
ATOM 3086 N N . ASP A 1 373 ? -3.404 9.597 12.009 1.00 85.62 373 ASP A N 1
ATOM 3087 C CA . ASP A 1 373 ? -4.050 8.463 11.348 1.00 85.62 373 ASP A CA 1
ATOM 3088 C C . ASP A 1 373 ? -3.391 7.144 11.746 1.00 85.62 373 ASP A C 1
ATOM 3090 O O . ASP A 1 373 ? -2.219 6.862 11.444 1.00 85.62 373 ASP A O 1
ATOM 3094 N N . TRP A 1 374 ? -4.154 6.317 12.448 1.00 90.62 374 TRP A N 1
ATOM 3095 C CA . TRP A 1 374 ? -3.733 4.988 12.865 1.00 90.62 374 TRP A CA 1
ATOM 3096 C C . TRP A 1 374 ? -4.558 3.950 12.143 1.00 90.62 374 TRP A C 1
ATOM 3098 O O . TRP A 1 374 ? -5.774 4.034 12.119 1.00 90.62 374 TRP A O 1
ATOM 3108 N N . VAL A 1 375 ? -3.903 2.944 11.589 1.00 94.12 375 VAL A N 1
ATOM 3109 C CA . VAL A 1 375 ? -4.513 1.965 10.700 1.00 94.12 375 VAL A CA 1
ATOM 3110 C C . VAL A 1 375 ? -4.259 0.546 11.148 1.00 94.12 375 VAL A C 1
ATOM 3112 O O . VAL A 1 375 ? -3.251 0.247 11.791 1.00 94.12 375 VAL A O 1
ATOM 3115 N N . TRP A 1 376 ? -5.137 -0.374 10.754 1.00 95.38 376 TRP A N 1
ATOM 3116 C CA . TRP A 1 376 ? -4.842 -1.792 10.939 1.00 95.38 376 TRP A CA 1
ATOM 3117 C C . TRP A 1 376 ? -3.612 -2.218 10.135 1.00 95.38 376 TRP A C 1
ATOM 3119 O O . TRP A 1 376 ? -2.804 -2.974 10.661 1.00 95.38 376 TRP A O 1
ATOM 3129 N N . GLN A 1 377 ? -3.442 -1.732 8.907 1.00 91.06 377 GLN A N 1
ATOM 3130 C CA . GLN A 1 377 ? -2.305 -2.033 8.039 1.00 91.06 377 GLN A CA 1
ATOM 3131 C C . GLN A 1 377 ? -1.670 -0.733 7.532 1.00 91.06 377 GLN A C 1
ATOM 3133 O O . GLN A 1 377 ? -2.306 0.003 6.776 1.00 91.06 377 GLN A O 1
ATOM 3138 N N . SER A 1 378 ? -0.413 -0.471 7.908 1.00 85.94 378 SER A N 1
ATOM 3139 C CA . SER A 1 378 ? 0.360 0.668 7.405 1.00 85.94 378 SER A CA 1
ATOM 3140 C C . SER A 1 378 ? 0.526 0.590 5.894 1.00 85.94 378 SER A C 1
ATOM 3142 O O . SER A 1 378 ? 0.852 -0.462 5.332 1.00 85.94 378 SER A O 1
ATOM 3144 N N . THR A 1 379 ? 0.353 1.739 5.251 1.00 78.56 379 THR A N 1
ATOM 3145 C CA . THR A 1 379 ? 0.654 1.935 3.835 1.00 78.56 379 THR A CA 1
ATOM 3146 C C . THR A 1 379 ? 2.056 2.487 3.625 1.00 78.56 379 THR A C 1
ATOM 3148 O O . THR A 1 379 ? 2.422 2.693 2.478 1.00 78.56 379 THR A O 1
ATOM 3151 N N . ASP A 1 380 ? 2.809 2.750 4.704 1.00 71.50 380 ASP A N 1
ATOM 3152 C CA . ASP A 1 380 ? 4.180 3.280 4.778 1.00 71.50 380 ASP A CA 1
ATOM 3153 C C . ASP A 1 380 ? 4.438 4.647 4.124 1.00 71.50 380 ASP A C 1
ATOM 3155 O O . ASP A 1 380 ? 5.577 5.124 4.083 1.00 71.50 380 ASP A O 1
ATOM 3159 N N . THR A 1 381 ? 3.381 5.308 3.658 1.00 67.44 381 THR A N 1
ATOM 3160 C CA . THR A 1 381 ? 3.484 6.436 2.717 1.00 67.44 381 THR A CA 1
ATOM 3161 C C . THR A 1 381 ? 2.846 7.710 3.214 1.00 67.44 381 THR A C 1
ATOM 3163 O O . THR A 1 381 ? 3.055 8.769 2.625 1.00 67.44 381 THR A O 1
ATOM 3166 N N . GLY A 1 382 ? 2.106 7.627 4.315 1.00 68.88 382 GLY A N 1
ATOM 3167 C CA . GLY A 1 382 ? 1.317 8.747 4.797 1.00 68.88 382 GLY A CA 1
ATOM 3168 C C . GLY A 1 382 ? -0.055 8.847 4.137 1.00 68.88 382 GLY A C 1
ATOM 3169 O O . GLY A 1 382 ? -0.808 9.754 4.458 1.00 68.88 382 GLY A O 1
ATOM 3170 N N . ASP A 1 383 ? -0.387 7.921 3.243 1.00 73.75 383 ASP A N 1
ATOM 3171 C CA . ASP A 1 383 ? -1.622 7.924 2.474 1.00 73.75 383 ASP A CA 1
ATOM 3172 C C . ASP A 1 383 ? -2.453 6.678 2.791 1.00 73.75 383 ASP A C 1
ATOM 3174 O O . ASP A 1 383 ? -2.010 5.551 2.568 1.00 73.75 383 ASP A O 1
ATOM 3178 N N . LEU A 1 384 ? -3.647 6.881 3.342 1.00 79.94 384 LEU A N 1
ATOM 3179 C CA . LEU A 1 384 ? -4.550 5.807 3.760 1.00 79.94 384 LEU A CA 1
ATOM 3180 C C . LEU A 1 384 ? -5.243 5.152 2.559 1.00 79.94 384 LEU A C 1
ATOM 3182 O O . LEU A 1 384 ? -5.479 3.939 2.571 1.00 79.94 384 LEU A O 1
ATOM 3186 N N . HIS A 1 385 ? -5.487 5.916 1.490 1.00 81.81 385 HIS A N 1
ATOM 3187 C CA . HIS A 1 385 ? -6.261 5.497 0.324 1.00 81.81 385 HIS A CA 1
ATOM 3188 C C . HIS A 1 385 ? -5.396 4.789 -0.727 1.00 81.81 385 HIS A C 1
ATOM 3190 O O . HIS A 1 385 ? -5.445 5.076 -1.926 1.00 81.81 385 HIS A O 1
ATOM 3196 N N . ASN A 1 386 ? -4.619 3.807 -0.266 1.00 81.19 386 ASN A N 1
ATOM 3197 C CA . ASN A 1 386 ? -3.778 2.965 -1.105 1.00 81.19 386 ASN A CA 1
ATOM 3198 C C . ASN A 1 386 ? -4.176 1.479 -0.989 1.00 81.19 386 ASN A C 1
ATOM 3200 O O . ASN A 1 386 ? -3.516 0.711 -0.274 1.00 81.19 386 ASN A O 1
ATOM 3204 N N . PRO A 1 387 ? -5.240 1.033 -1.696 1.00 86.50 387 PRO A N 1
ATOM 3205 C CA . PRO A 1 387 ? -5.819 -0.293 -1.487 1.00 86.50 387 PRO A CA 1
ATOM 3206 C C . PRO A 1 387 ? -4.900 -1.473 -1.817 1.00 86.50 387 PRO A C 1
ATOM 3208 O O . PRO A 1 387 ? -5.136 -2.594 -1.363 1.00 86.50 387 PRO A O 1
ATOM 3211 N N . GLU A 1 388 ? -3.831 -1.253 -2.588 1.00 83.12 388 GLU A N 1
ATOM 3212 C CA . GLU A 1 388 ? -2.821 -2.289 -2.836 1.00 83.12 388 GLU A CA 1
ATOM 3213 C C . GLU A 1 388 ? -2.028 -2.658 -1.580 1.00 83.12 388 GLU A C 1
ATOM 3215 O O . GLU A 1 388 ? -1.632 -3.814 -1.425 1.00 83.12 388 GLU A O 1
ATOM 3220 N N . MET A 1 389 ? -1.859 -1.710 -0.656 1.00 85.62 389 MET A N 1
ATOM 3221 C CA . MET A 1 389 ? -1.094 -1.891 0.577 1.00 85.62 389 MET A CA 1
ATOM 3222 C C . MET A 1 389 ? -1.943 -2.432 1.733 1.00 85.62 389 MET A C 1
ATOM 3224 O O . MET A 1 389 ? -1.382 -2.867 2.737 1.00 85.62 389 MET A O 1
ATOM 3228 N N . TRP A 1 390 ? -3.273 -2.432 1.604 1.00 92.31 390 TRP A N 1
ATOM 3229 C CA . TRP A 1 390 ? -4.203 -2.853 2.655 1.00 92.31 390 TRP A CA 1
ATOM 3230 C C . TRP A 1 390 ? -4.088 -4.336 3.020 1.00 92.31 390 TRP A C 1
ATOM 3232 O O . TRP A 1 390 ? -3.581 -5.162 2.253 1.00 92.31 390 TRP A O 1
ATOM 3242 N N . GLY A 1 391 ? -4.594 -4.685 4.203 1.00 93.50 391 GLY A N 1
ATOM 3243 C CA . GLY A 1 391 ? -4.579 -6.052 4.704 1.00 93.50 391 GLY A CA 1
ATOM 3244 C C . GLY A 1 391 ? -5.423 -6.994 3.844 1.00 93.50 391 GLY A C 1
ATOM 3245 O O . GLY A 1 391 ? -6.286 -6.573 3.071 1.00 93.50 391 GLY A O 1
ATOM 3246 N N . LYS A 1 392 ? -5.157 -8.296 3.964 1.00 94.31 392 LYS A N 1
ATOM 3247 C CA . LYS A 1 392 ? -5.892 -9.354 3.260 1.00 94.31 392 LYS A CA 1
ATOM 3248 C C . LYS A 1 392 ? -6.877 -10.024 4.216 1.00 94.31 392 LYS A C 1
ATOM 3250 O O . LYS A 1 392 ? -6.463 -10.648 5.193 1.00 94.31 392 LYS A O 1
ATOM 3255 N N . VAL A 1 393 ? -8.171 -9.925 3.926 1.00 96.69 393 VAL A N 1
ATOM 3256 C CA . VAL A 1 393 ? -9.223 -10.645 4.657 1.00 96.69 393 VAL A CA 1
ATOM 3257 C C . VAL A 1 393 ? -9.625 -11.871 3.854 1.00 96.69 393 VAL A C 1
ATOM 3259 O O . VAL A 1 393 ? -10.059 -11.741 2.712 1.00 96.69 393 VAL A O 1
ATOM 3262 N N . ILE A 1 394 ? -9.454 -13.055 4.442 1.00 96.81 394 ILE A N 1
ATOM 3263 C CA . ILE A 1 394 ? -9.763 -14.344 3.816 1.00 96.81 394 ILE A CA 1
ATOM 3264 C C . ILE A 1 394 ? -11.029 -14.907 4.450 1.00 96.81 394 ILE A C 1
ATOM 3266 O O . ILE A 1 394 ? -11.098 -15.045 5.670 1.00 96.81 394 ILE A O 1
ATOM 3270 N N . PHE A 1 395 ? -12.021 -15.277 3.650 1.00 98.06 395 PHE A N 1
ATOM 3271 C CA . PHE A 1 395 ? -13.287 -15.775 4.185 1.00 98.06 395 PHE A CA 1
ATOM 3272 C C . PHE A 1 395 ? -13.250 -17.283 4.444 1.00 98.06 395 PHE 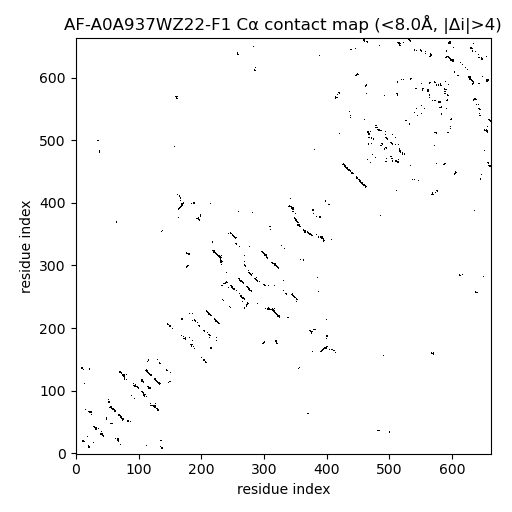A C 1
ATOM 3274 O O . PHE A 1 395 ? -12.882 -18.071 3.571 1.00 98.06 395 PHE A O 1
ATOM 3281 N N . SER A 1 396 ? -13.657 -17.695 5.644 1.00 97.88 396 SER A N 1
ATOM 3282 C CA . SER A 1 396 ? -13.867 -19.098 6.016 1.00 97.88 396 SER A CA 1
ATOM 3283 C C . SER A 1 396 ? -15.356 -19.418 6.046 1.00 97.88 396 SER A C 1
ATOM 3285 O O . SER A 1 396 ? -16.159 -18.628 6.532 1.00 97.88 396 SER A O 1
ATOM 3287 N N . ASP A 1 397 ? -15.746 -20.593 5.566 1.00 97.00 397 ASP A N 1
ATOM 3288 C CA . ASP A 1 397 ? -17.102 -21.133 5.728 1.00 97.00 397 ASP A CA 1
ATOM 3289 C C . ASP A 1 397 ? -17.344 -21.740 7.123 1.00 97.00 397 ASP A C 1
ATOM 3291 O O . ASP A 1 397 ? -18.472 -22.120 7.444 1.00 97.00 397 ASP A O 1
ATOM 3295 N N . LEU A 1 398 ? -16.312 -21.806 7.971 1.00 97.94 398 LEU A N 1
ATOM 3296 C CA . LEU A 1 398 ? -16.430 -22.249 9.355 1.00 97.94 398 LEU A CA 1
ATOM 3297 C C . LEU A 1 398 ? -17.069 -21.172 10.237 1.00 97.94 398 LEU A C 1
ATOM 3299 O O . LEU A 1 398 ? -16.930 -19.968 10.013 1.00 97.94 398 LEU A O 1
ATOM 3303 N N . VAL A 1 399 ? -17.752 -21.626 11.286 1.00 98.06 399 VAL A N 1
ATOM 3304 C CA . VAL A 1 399 ? -18.396 -20.759 12.276 1.00 98.06 399 VAL A CA 1
ATOM 3305 C C . VAL A 1 399 ? -17.389 -20.343 13.344 1.00 98.06 399 VAL A C 1
ATOM 3307 O O . VAL A 1 399 ? -16.669 -21.182 13.892 1.00 98.06 399 VAL A O 1
ATOM 3310 N N . SER A 1 400 ? -17.370 -19.054 13.674 1.00 96.88 400 SER A N 1
ATOM 3311 C CA . SER A 1 400 ? -16.500 -18.487 14.704 1.00 96.88 400 SER A CA 1
ATOM 3312 C C . SER A 1 400 ? -16.643 -19.203 16.057 1.00 96.88 400 SER A C 1
ATOM 3314 O O . SER A 1 400 ? -17.727 -19.668 16.419 1.00 96.88 400 SER A O 1
ATOM 3316 N N . GLY A 1 401 ? -15.542 -19.325 16.804 1.00 92.69 401 GLY A N 1
ATOM 3317 C CA . GLY A 1 401 ? -15.507 -19.978 18.122 1.00 92.69 401 GLY A CA 1
ATOM 3318 C C . GLY A 1 401 ? -15.658 -21.507 18.121 1.00 92.69 401 GLY A C 1
ATOM 3319 O O . GLY A 1 401 ? -15.706 -22.103 19.196 1.00 92.69 401 GLY A O 1
ATOM 3320 N N . THR A 1 402 ? -15.734 -22.163 16.954 1.00 91.56 402 THR A N 1
ATOM 3321 C CA . THR A 1 402 ? -15.834 -23.634 16.865 1.00 91.56 402 THR A CA 1
ATOM 3322 C C . THR A 1 402 ? -14.465 -24.304 16.742 1.00 91.56 402 THR A C 1
ATOM 3324 O O . THR A 1 402 ? -13.992 -24.953 17.673 1.00 91.56 402 THR A O 1
ATOM 3327 N N . VAL A 1 403 ? -13.813 -24.145 15.593 1.00 92.00 403 VAL A N 1
ATOM 3328 C CA . VAL A 1 403 ? -12.469 -24.633 15.296 1.00 92.00 403 VAL A CA 1
ATOM 3329 C C . VAL A 1 403 ? -11.777 -23.633 14.383 1.00 92.00 403 VAL A C 1
ATOM 3331 O O . VAL A 1 403 ? -12.399 -23.044 13.501 1.00 92.00 403 VAL A O 1
ATOM 3334 N N . LEU A 1 404 ? -10.481 -23.445 14.609 1.00 92.12 404 LEU A N 1
ATOM 3335 C CA . LEU A 1 404 ? -9.659 -22.565 13.797 1.00 92.12 404 LEU A CA 1
ATOM 3336 C C . LEU A 1 404 ? -9.462 -23.162 12.397 1.00 92.12 404 LEU A C 1
ATOM 3338 O O . LEU A 1 404 ? -9.129 -24.345 12.254 1.00 92.12 404 LEU A O 1
ATOM 3342 N N . ASP A 1 405 ? -9.590 -22.336 11.366 1.00 95.19 405 ASP A N 1
ATOM 3343 C CA . ASP A 1 405 ? -9.297 -22.717 9.992 1.00 95.19 405 ASP A CA 1
ATOM 3344 C C . ASP A 1 405 ? -7.787 -22.767 9.745 1.00 95.19 405 ASP A C 1
ATOM 3346 O O . ASP A 1 405 ? -7.200 -21.912 9.090 1.00 95.19 405 ASP A O 1
ATOM 3350 N N . THR A 1 406 ? -7.123 -23.791 10.279 1.00 92.94 406 THR A N 1
ATOM 3351 C CA . THR A 1 406 ? -5.654 -23.916 10.219 1.00 92.94 406 THR A CA 1
ATOM 3352 C C . THR A 1 406 ? -5.068 -23.896 8.801 1.00 92.94 406 THR A C 1
ATOM 3354 O O . THR A 1 406 ? -3.855 -23.740 8.651 1.00 92.94 406 THR A O 1
ATOM 3357 N N . GLN A 1 407 ? -5.887 -24.074 7.757 1.00 92.69 407 GLN A N 1
ATOM 3358 C CA . GLN A 1 407 ? -5.459 -23.899 6.375 1.00 92.69 407 GLN A CA 1
ATOM 3359 C C . GLN A 1 407 ? -5.427 -22.419 5.984 1.00 92.69 407 GLN A C 1
ATOM 3361 O O . GLN A 1 407 ? -4.395 -21.970 5.492 1.00 92.69 407 GLN A O 1
ATOM 3366 N N . LEU A 1 408 ? -6.522 -21.679 6.194 1.00 93.44 408 LEU A N 1
ATOM 3367 C CA . LEU A 1 408 ? -6.604 -20.258 5.829 1.00 93.44 408 LEU A CA 1
ATOM 3368 C C . LEU A 1 408 ? -5.782 -19.365 6.767 1.00 93.44 408 LEU A C 1
ATOM 3370 O O . LEU A 1 408 ? -5.225 -18.365 6.332 1.00 93.44 408 LEU A O 1
ATOM 3374 N N . GLU A 1 409 ? -5.618 -19.768 8.025 1.00 89.50 409 GLU A N 1
ATOM 3375 C CA . GLU A 1 409 ? -4.842 -19.045 9.047 1.00 89.50 409 GLU A CA 1
ATOM 3376 C C . GLU A 1 409 ? -3.333 -19.068 8.790 1.00 89.50 409 GLU A C 1
ATOM 3378 O O . GLU A 1 409 ? -2.584 -18.266 9.341 1.00 89.50 409 GLU A O 1
ATOM 3383 N N . LYS A 1 410 ? -2.861 -19.956 7.906 1.00 86.75 410 LYS A N 1
ATOM 3384 C CA . LYS A 1 410 ? -1.492 -19.864 7.373 1.00 86.75 410 LYS A CA 1
ATOM 3385 C C . LYS A 1 410 ? -1.302 -18.633 6.483 1.00 86.75 410 LYS A C 1
ATOM 3387 O O . LYS A 1 410 ? -0.161 -18.294 6.175 1.00 86.75 410 LYS A O 1
ATOM 3392 N N . GLY A 1 411 ? -2.395 -17.990 6.072 1.00 83.94 411 GLY A N 1
ATOM 3393 C CA . GLY A 1 411 ? -2.401 -16.821 5.210 1.00 83.94 411 GLY A CA 1
ATOM 3394 C C . GLY A 1 411 ? -1.739 -17.091 3.862 1.00 83.94 411 GLY A C 1
ATOM 3395 O O . GLY A 1 411 ? -1.803 -18.195 3.316 1.00 83.94 411 GLY A O 1
ATOM 3396 N N . PHE A 1 412 ? -1.081 -16.061 3.335 1.00 80.62 412 PHE A N 1
ATOM 3397 C CA . PHE A 1 412 ? -0.319 -16.128 2.093 1.00 80.62 412 PHE A CA 1
ATOM 3398 C C . PHE A 1 412 ? 1.169 -16.242 2.428 1.00 80.62 412 PHE A C 1
ATOM 3400 O O . PHE A 1 412 ? 1.787 -15.227 2.756 1.00 80.62 412 PHE A O 1
ATOM 3407 N N . PRO A 1 413 ? 1.765 -17.448 2.384 1.00 76.88 413 PRO A N 1
ATOM 3408 C CA . PRO A 1 413 ? 3.185 -17.585 2.655 1.00 76.88 413 PRO A CA 1
ATOM 3409 C C . PRO A 1 413 ? 3.985 -16.818 1.603 1.00 76.88 413 PRO A C 1
ATOM 3411 O O . PRO A 1 413 ? 3.664 -16.859 0.413 1.00 76.88 413 PRO A O 1
ATOM 3414 N N . VAL A 1 414 ? 5.054 -16.160 2.045 1.00 83.56 414 VAL A N 1
ATOM 3415 C CA . VAL A 1 414 ? 6.039 -15.579 1.132 1.00 83.56 414 VAL A CA 1
ATOM 3416 C C . VAL A 1 414 ? 6.806 -16.710 0.472 1.00 83.56 414 VAL A C 1
ATOM 3418 O O . VAL A 1 414 ? 7.327 -17.610 1.135 1.00 83.56 414 VAL A O 1
ATOM 3421 N N . TRP A 1 415 ? 6.879 -16.655 -0.847 1.00 85.19 415 TRP A N 1
ATOM 3422 C CA . TRP A 1 415 ? 7.665 -17.568 -1.645 1.00 85.19 415 TRP A CA 1
ATOM 3423 C C . TRP A 1 415 ? 9.145 -17.208 -1.492 1.00 85.19 415 TRP A C 1
ATOM 3425 O O . TRP A 1 415 ? 9.486 -16.027 -1.370 1.00 85.19 415 TRP A O 1
ATOM 3435 N N . PRO A 1 416 ? 10.053 -18.198 -1.503 1.00 84.44 416 PRO A N 1
ATOM 3436 C CA . PRO A 1 416 ? 11.473 -17.896 -1.544 1.00 84.44 416 PRO A CA 1
ATOM 3437 C C . PRO A 1 416 ? 11.767 -17.077 -2.803 1.00 84.44 416 PRO A C 1
ATOM 3439 O O . PRO A 1 416 ? 11.286 -17.411 -3.890 1.00 84.44 416 PRO A O 1
ATOM 3442 N N . ALA A 1 417 ? 12.549 -16.006 -2.652 1.00 76.50 417 ALA A N 1
ATOM 3443 C CA . ALA A 1 417 ? 12.979 -15.204 -3.788 1.00 76.50 417 ALA A CA 1
ATOM 3444 C C . ALA A 1 417 ? 13.668 -16.116 -4.821 1.00 76.50 417 ALA A C 1
ATOM 3446 O O . ALA A 1 417 ? 14.514 -16.934 -4.433 1.00 76.50 417 ALA A O 1
ATOM 3447 N N . PRO A 1 418 ? 13.322 -16.015 -6.117 1.00 82.19 418 PRO A N 1
ATOM 3448 C CA . PRO A 1 418 ? 14.011 -16.785 -7.137 1.00 82.19 418 PRO A CA 1
ATOM 3449 C C . PRO A 1 418 ? 15.502 -16.415 -7.147 1.00 82.19 418 PRO A C 1
ATOM 3451 O O . PRO A 1 418 ? 15.855 -15.271 -6.837 1.00 82.19 418 PRO A O 1
ATOM 3454 N N . PRO A 1 419 ? 16.397 -17.362 -7.476 1.00 77.94 419 PRO A N 1
ATOM 3455 C CA . PRO A 1 419 ? 17.814 -17.055 -7.568 1.00 77.94 419 PRO A CA 1
ATOM 3456 C C . PRO A 1 419 ? 18.057 -16.033 -8.681 1.00 77.94 419 PRO A C 1
ATOM 3458 O O . PRO A 1 419 ? 17.409 -16.078 -9.729 1.00 77.94 419 PRO A O 1
ATOM 3461 N N . ALA A 1 420 ? 19.036 -15.151 -8.474 1.00 76.69 420 ALA A N 1
ATOM 3462 C CA . ALA A 1 420 ? 19.510 -14.287 -9.545 1.00 76.69 420 ALA A CA 1
ATOM 3463 C C . ALA A 1 420 ? 19.988 -15.142 -10.739 1.00 76.69 420 ALA A C 1
ATOM 3465 O O . ALA A 1 420 ? 20.591 -16.203 -10.527 1.00 76.69 420 ALA A O 1
ATOM 3466 N N . PRO A 1 421 ? 19.736 -14.709 -11.985 1.00 75.38 421 PRO A N 1
ATOM 3467 C CA . PRO A 1 421 ? 20.207 -15.428 -13.163 1.00 75.38 421 PRO A CA 1
ATOM 3468 C C . PRO A 1 421 ? 21.741 -15.543 -13.167 1.00 75.38 421 PRO A C 1
ATOM 3470 O O . PRO A 1 421 ? 22.447 -14.632 -12.737 1.00 75.38 421 PRO A O 1
ATOM 3473 N N . SER A 1 422 ? 22.262 -16.674 -13.657 1.00 65.50 422 SER A N 1
ATOM 3474 C CA . SER A 1 422 ? 23.704 -16.973 -13.658 1.00 65.50 422 SER A CA 1
ATOM 3475 C C . SER A 1 422 ? 24.512 -16.129 -14.648 1.00 65.50 422 SER A C 1
ATOM 3477 O O . SER A 1 422 ? 25.710 -15.951 -14.453 1.00 65.50 422 SER A O 1
ATOM 3479 N N . GLU A 1 423 ? 23.869 -15.621 -15.702 1.00 65.75 423 GLU A N 1
ATOM 3480 C CA . GLU A 1 423 ? 24.461 -14.740 -16.712 1.00 65.75 423 GLU A CA 1
ATOM 3481 C C . GLU A 1 423 ? 23.447 -13.656 -17.112 1.00 65.75 423 GLU A C 1
ATOM 3483 O O . GLU A 1 423 ? 22.264 -13.949 -17.306 1.00 65.75 423 GLU A O 1
ATOM 3488 N N . ARG A 1 424 ? 23.906 -12.403 -17.252 1.00 69.00 424 ARG A N 1
ATOM 3489 C CA . ARG A 1 424 ? 23.099 -11.295 -17.791 1.00 69.00 424 ARG A CA 1
ATOM 3490 C C . ARG A 1 424 ? 23.265 -11.259 -19.312 1.00 69.00 424 ARG A C 1
ATOM 3492 O O . ARG A 1 424 ? 24.387 -11.225 -19.812 1.00 69.00 424 ARG A O 1
ATOM 3499 N N . LEU A 1 425 ? 22.152 -11.288 -20.045 1.00 66.75 425 LEU A N 1
ATOM 3500 C CA . LEU A 1 425 ? 22.141 -11.141 -21.506 1.00 66.75 425 LEU A CA 1
ATOM 3501 C C . LEU A 1 425 ? 22.485 -9.698 -21.917 1.00 66.75 425 LEU A C 1
ATOM 3503 O O . LEU A 1 425 ? 22.410 -8.794 -21.091 1.00 66.75 425 LEU A O 1
ATOM 3507 N N . ALA A 1 426 ? 22.804 -9.481 -23.201 1.00 66.31 426 ALA A N 1
ATOM 3508 C CA . ALA A 1 426 ? 23.117 -8.156 -23.749 1.00 66.31 426 ALA A CA 1
ATOM 3509 C C . ALA A 1 426 ? 22.089 -7.087 -23.334 1.00 66.31 426 ALA A C 1
ATOM 3511 O O . ALA A 1 426 ? 20.881 -7.340 -23.402 1.00 66.31 426 ALA A O 1
ATOM 3512 N N . ASP A 1 427 ? 22.588 -5.907 -22.956 1.00 83.12 427 ASP A N 1
ATOM 3513 C CA . ASP A 1 427 ? 21.844 -4.936 -22.144 1.00 83.12 427 ASP A CA 1
ATOM 3514 C C . ASP A 1 427 ? 20.603 -4.352 -22.828 1.00 83.12 427 ASP A C 1
ATOM 3516 O O . ASP A 1 427 ? 19.650 -4.021 -22.132 1.00 83.12 427 ASP A O 1
ATOM 3520 N N . MET A 1 428 ? 20.557 -4.291 -24.167 1.00 94.50 428 MET A N 1
ATOM 3521 C CA . MET A 1 428 ? 19.409 -3.761 -24.915 1.00 94.50 428 MET A CA 1
ATOM 3522 C C . MET A 1 428 ? 18.915 -4.697 -26.030 1.00 94.50 428 MET A C 1
ATOM 3524 O O . MET A 1 428 ? 19.664 -5.506 -26.582 1.00 94.50 428 MET A O 1
ATOM 3528 N N . VAL A 1 429 ? 17.641 -4.545 -26.394 1.00 95.81 429 VAL A N 1
ATOM 3529 C CA . VAL A 1 429 ? 16.950 -5.216 -27.505 1.00 95.81 429 VAL A CA 1
ATOM 3530 C C . VAL A 1 429 ? 16.532 -4.173 -28.538 1.00 95.81 429 VAL A C 1
ATOM 3532 O O . VAL A 1 429 ? 15.947 -3.155 -28.174 1.00 95.81 429 VAL A O 1
ATOM 3535 N N . TYR A 1 430 ? 16.823 -4.420 -29.817 1.00 96.62 430 TYR A N 1
ATOM 3536 C CA . TYR A 1 430 ? 16.382 -3.554 -30.911 1.00 96.62 430 TYR A CA 1
ATOM 3537 C C . TYR A 1 430 ? 14.971 -3.911 -31.372 1.00 96.62 430 TYR A C 1
ATOM 3539 O O . TYR A 1 430 ? 14.697 -5.060 -31.721 1.00 96.62 430 TYR A O 1
ATOM 3547 N N . PHE A 1 431 ? 14.114 -2.901 -31.449 1.00 96.94 431 PHE A N 1
ATOM 3548 C CA . PHE A 1 431 ? 12.808 -2.955 -32.082 1.00 96.94 431 PHE A CA 1
ATOM 3549 C C . PHE A 1 431 ? 12.871 -2.171 -33.398 1.00 96.94 431 PHE A C 1
ATOM 3551 O O . PHE A 1 431 ? 13.179 -0.977 -33.372 1.00 96.94 431 PHE A O 1
ATOM 3558 N N . PRO A 1 432 ? 12.606 -2.808 -34.555 1.00 97.19 432 PRO A N 1
ATOM 3559 C CA . PRO A 1 432 ? 12.576 -2.103 -35.831 1.00 97.19 432 PRO A CA 1
ATOM 3560 C C . PRO A 1 432 ? 11.377 -1.141 -35.903 1.00 97.19 432 PRO A C 1
ATOM 3562 O O . PRO A 1 432 ? 10.391 -1.354 -35.187 1.00 97.19 432 PRO A O 1
ATOM 3565 N N . PRO A 1 433 ? 11.421 -0.133 -36.799 1.00 97.88 433 PRO A N 1
ATOM 3566 C CA . PRO A 1 433 ? 10.275 0.730 -37.057 1.00 97.88 433 PRO A CA 1
ATOM 3567 C C . PRO A 1 433 ? 9.019 -0.093 -37.341 1.00 97.88 433 PRO A C 1
ATOM 3569 O O . PRO A 1 433 ? 9.068 -1.081 -38.085 1.00 97.88 433 PRO A O 1
ATOM 3572 N N . CYS A 1 434 ? 7.898 0.285 -36.737 1.00 96.75 434 CYS A N 1
ATOM 3573 C CA . CYS A 1 434 ? 6.668 -0.480 -36.862 1.00 96.75 434 CYS A CA 1
ATOM 3574 C C . CYS A 1 434 ? 5.411 0.363 -36.669 1.00 96.75 434 CYS A C 1
ATOM 3576 O O . CYS A 1 434 ? 5.432 1.461 -36.123 1.00 96.75 434 CYS A O 1
ATOM 3578 N N . SER A 1 435 ? 4.306 -0.238 -37.092 1.00 96.44 435 SER A N 1
ATOM 3579 C CA . SER A 1 435 ? 2.948 0.228 -36.876 1.00 96.44 435 SER A CA 1
ATOM 3580 C C . SER A 1 435 ? 2.237 -0.822 -36.029 1.00 96.44 435 SER A C 1
ATOM 3582 O O . SER A 1 435 ? 2.218 -1.992 -36.427 1.00 96.44 435 SER A O 1
ATOM 3584 N N . PHE A 1 436 ? 1.688 -0.449 -34.875 1.00 94.88 436 PHE A N 1
ATOM 3585 C CA . PHE A 1 436 ? 1.008 -1.393 -33.981 1.00 94.88 436 PHE A CA 1
ATOM 3586 C C . PHE A 1 436 ? -0.276 -0.806 -33.391 1.00 94.88 436 PHE A C 1
ATOM 3588 O O . PHE A 1 436 ? -0.524 0.398 -33.481 1.00 94.88 436 PHE A O 1
ATOM 3595 N N . VAL A 1 437 ? -1.117 -1.680 -32.839 1.00 92.56 437 VAL A N 1
ATOM 3596 C CA . VAL A 1 437 ? -2.331 -1.291 -32.118 1.00 92.56 437 VAL A CA 1
ATOM 3597 C C . VAL A 1 437 ? -1.990 -1.188 -30.637 1.00 92.56 437 VAL A C 1
ATOM 3599 O O . VAL A 1 437 ? -1.522 -2.156 -30.045 1.00 92.56 437 VAL A O 1
ATOM 3602 N N . MET A 1 438 ? -2.203 -0.004 -30.076 1.00 91.38 438 MET A N 1
ATOM 3603 C CA . MET A 1 438 ? -1.991 0.327 -28.674 1.00 91.38 438 MET A CA 1
ATOM 3604 C C . MET A 1 438 ? -3.338 0.429 -27.955 1.00 91.38 438 MET A C 1
ATOM 3606 O O . MET A 1 438 ? -4.258 1.061 -28.475 1.00 91.38 438 MET A O 1
ATOM 3610 N N . GLY A 1 439 ? -3.428 -0.133 -26.754 1.00 81.94 439 GLY A N 1
ATOM 3611 C CA . GLY A 1 439 ? -4.625 -0.205 -25.924 1.00 81.94 439 GLY A CA 1
ATOM 3612 C C . GLY A 1 439 ? -5.549 -1.383 -26.276 1.00 81.94 439 GLY A C 1
ATOM 3613 O O . GLY A 1 439 ? -5.577 -1.824 -27.426 1.00 81.94 439 GLY A O 1
ATOM 3614 N N . PRO A 1 440 ? -6.321 -1.918 -25.311 1.00 76.69 440 PRO A N 1
ATOM 3615 C CA . PRO A 1 440 ? -7.388 -2.884 -25.560 1.00 76.69 440 PRO A CA 1
ATOM 3616 C C . PRO A 1 440 ? -8.664 -2.268 -26.173 1.00 76.69 440 PRO A C 1
ATOM 3618 O O . PRO A 1 440 ? -8.842 -1.052 -26.256 1.00 76.69 440 PRO A O 1
ATOM 3621 N N . ASP A 1 441 ? -9.575 -3.157 -26.577 1.00 56.69 441 ASP A N 1
ATOM 3622 C CA . ASP A 1 441 ? -10.969 -2.878 -26.971 1.00 56.69 441 ASP A CA 1
ATOM 3623 C C . ASP A 1 441 ? -11.849 -2.538 -25.730 1.00 56.69 441 ASP A C 1
ATOM 3625 O O . ASP A 1 441 ? -11.495 -2.910 -24.607 1.00 56.69 441 ASP A O 1
ATOM 3629 N N . PRO A 1 442 ? -12.989 -1.829 -25.869 1.00 51.09 442 PRO A N 1
ATOM 3630 C CA . PRO A 1 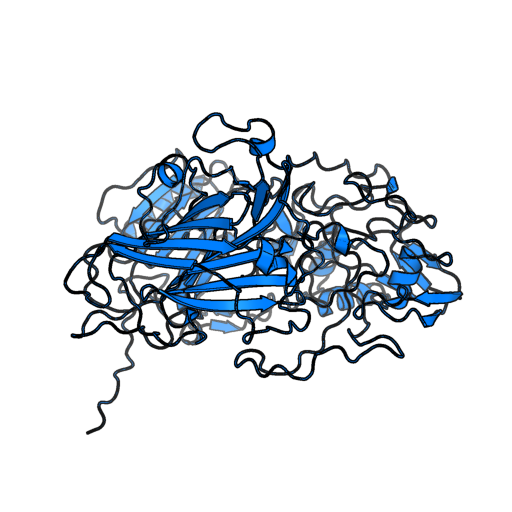442 ? -13.334 -0.581 -25.190 1.00 51.09 442 PRO A CA 1
ATOM 3631 C C . PRO A 1 442 ? -13.825 -0.728 -23.732 1.00 51.09 442 PRO A C 1
ATOM 3633 O O . PRO A 1 442 ? -14.402 0.206 -23.178 1.00 51.09 442 PRO A O 1
ATOM 3636 N N . THR A 1 443 ? -13.664 -1.887 -23.089 1.00 50.69 443 THR A N 1
ATOM 3637 C CA . THR A 1 443 ? -14.250 -2.151 -21.760 1.00 50.69 443 THR A CA 1
ATOM 3638 C C . THR A 1 443 ? -13.490 -1.496 -20.602 1.00 50.69 443 THR A C 1
ATOM 3640 O O . THR A 1 443 ? -13.918 -1.618 -19.458 1.00 50.69 443 THR A O 1
ATOM 3643 N N . ASP A 1 444 ? -12.375 -0.813 -20.875 1.00 61.62 444 ASP A N 1
ATOM 3644 C CA . ASP A 1 444 ? -11.597 -0.064 -19.884 1.00 61.62 444 ASP A CA 1
ATOM 3645 C C . ASP A 1 444 ? -11.280 1.335 -20.424 1.00 61.62 444 ASP A C 1
ATOM 3647 O O . ASP A 1 444 ? -10.331 1.505 -21.189 1.00 61.62 444 ASP A O 1
ATOM 3651 N N . ALA A 1 445 ? -12.073 2.340 -20.040 1.00 54.66 445 ALA A N 1
ATOM 3652 C CA . ALA A 1 445 ? -11.936 3.718 -20.520 1.00 54.66 445 ALA A CA 1
ATOM 3653 C C . ALA A 1 445 ? -10.543 4.329 -20.254 1.00 54.66 445 ALA A C 1
ATOM 3655 O O . ALA A 1 445 ? -10.099 5.177 -21.022 1.00 54.66 445 ALA A O 1
ATOM 3656 N N . LEU A 1 446 ? -9.811 3.858 -19.233 1.00 58.84 446 LEU A N 1
ATOM 3657 C CA . LEU A 1 446 ? -8.445 4.319 -18.939 1.00 58.84 446 LEU A CA 1
ATOM 3658 C C . LEU A 1 446 ? -7.422 3.788 -19.961 1.00 58.84 446 LEU A C 1
ATOM 3660 O O . LEU A 1 446 ? -6.319 4.328 -20.086 1.00 58.84 446 LEU A O 1
ATOM 3664 N N . ARG A 1 447 ? -7.774 2.712 -20.673 1.00 62.03 447 ARG A N 1
ATOM 3665 C CA . ARG A 1 447 ? -6.918 1.967 -21.611 1.00 62.03 447 ARG A CA 1
ATOM 3666 C C . ARG A 1 447 ? -7.509 1.914 -23.025 1.00 62.03 447 ARG A C 1
ATOM 3668 O O . ARG A 1 447 ? -6.973 1.223 -23.881 1.00 62.03 447 ARG A O 1
ATOM 3675 N N . SER A 1 448 ? -8.599 2.636 -23.277 1.00 63.16 448 SER A N 1
ATOM 3676 C CA . SER A 1 448 ? -9.395 2.543 -24.503 1.00 63.16 448 SER A CA 1
ATOM 3677 C C . SER A 1 448 ? -9.603 3.917 -25.153 1.00 63.16 448 SER A C 1
ATOM 3679 O O . SER A 1 448 ? -9.555 4.937 -24.465 1.00 63.16 448 SER A O 1
ATOM 3681 N N . PRO A 1 449 ? -9.896 3.963 -26.462 1.00 79.75 449 PRO A N 1
ATOM 3682 C CA . PRO A 1 449 ? -9.948 2.829 -27.383 1.00 79.75 449 PRO A CA 1
ATOM 3683 C C . PRO A 1 449 ? -8.564 2.404 -27.887 1.00 79.75 449 PRO A C 1
ATOM 3685 O O . PRO A 1 449 ? -7.620 3.200 -27.946 1.00 79.75 449 PRO A O 1
ATOM 3688 N N . ALA A 1 450 ? -8.491 1.144 -28.319 1.00 87.00 450 ALA A N 1
ATOM 3689 C CA . ALA A 1 450 ? -7.416 0.640 -29.155 1.00 87.00 450 ALA A CA 1
ATOM 3690 C C . ALA A 1 450 ? -7.202 1.567 -30.364 1.00 87.00 450 ALA A C 1
ATOM 3692 O O . ALA A 1 450 ? -8.139 1.864 -31.112 1.00 87.00 450 ALA A O 1
ATOM 3693 N N . HIS A 1 451 ? -5.974 2.028 -30.578 1.00 90.44 451 HIS A N 1
ATOM 3694 C CA . HIS A 1 451 ? -5.644 2.954 -31.658 1.00 90.44 451 HIS A CA 1
ATOM 3695 C C . HIS A 1 451 ? -4.284 2.634 -32.270 1.00 90.44 451 HIS A C 1
ATOM 3697 O O . HIS A 1 451 ? -3.428 1.983 -31.675 1.00 90.44 451 HIS A O 1
ATOM 3703 N N . ARG A 1 452 ? -4.091 3.070 -33.512 1.00 93.81 452 ARG A N 1
ATOM 3704 C CA . ARG A 1 452 ? -2.871 2.792 -34.266 1.00 93.81 452 ARG A CA 1
ATOM 3705 C C . ARG A 1 452 ? -1.773 3.788 -33.906 1.00 93.81 452 ARG A C 1
ATOM 3707 O O . ARG A 1 452 ? -2.019 4.993 -33.936 1.00 93.81 452 ARG A O 1
ATOM 3714 N N . VAL A 1 453 ? -0.569 3.287 -33.642 1.00 95.88 453 VAL A N 1
ATOM 3715 C CA . VAL A 1 453 ? 0.622 4.093 -33.350 1.00 95.88 453 VAL A CA 1
ATOM 3716 C C . VAL A 1 453 ? 1.768 3.686 -34.272 1.00 95.88 453 VAL A C 1
ATOM 3718 O O . VAL A 1 453 ? 2.025 2.499 -34.476 1.00 95.88 453 VAL A O 1
ATOM 3721 N N . GLU A 1 454 ? 2.458 4.684 -34.820 1.00 97.56 454 GLU A N 1
ATOM 3722 C CA . GLU A 1 454 ? 3.687 4.516 -35.597 1.00 97.56 454 GLU A CA 1
ATOM 3723 C C . GLU A 1 454 ? 4.893 4.789 -34.694 1.00 97.56 454 GLU A C 1
ATOM 3725 O O . GLU A 1 454 ? 4.941 5.810 -34.004 1.00 97.56 454 GLU A O 1
ATOM 3730 N N . LEU A 1 455 ? 5.868 3.884 -34.700 1.00 97.75 455 LEU A N 1
ATOM 3731 C CA . LEU A 1 455 ? 7.107 4.002 -33.942 1.00 97.75 455 LEU A CA 1
ATOM 3732 C C . LEU A 1 455 ? 8.306 3.878 -34.879 1.00 97.75 455 LEU A C 1
ATOM 3734 O O . LEU A 1 455 ? 8.386 2.950 -35.684 1.00 97.75 455 LEU A O 1
ATOM 3738 N N . GLU A 1 456 ? 9.266 4.785 -34.717 1.00 97.81 456 GLU A N 1
ATOM 3739 C CA . GLU A 1 456 ? 10.608 4.631 -35.280 1.00 97.81 456 GLU A CA 1
ATOM 3740 C C . GLU A 1 456 ? 11.354 3.478 -34.603 1.00 97.81 456 GLU A C 1
ATOM 3742 O O . GLU A 1 456 ? 10.939 2.986 -33.555 1.00 97.81 456 GLU A O 1
ATOM 3747 N N . GLY A 1 457 ? 12.474 3.050 -35.186 1.00 97.50 457 GLY A N 1
ATOM 3748 C CA . GLY A 1 457 ? 13.326 2.035 -34.573 1.00 97.50 457 GLY A CA 1
ATOM 3749 C C . GLY A 1 457 ? 13.947 2.538 -33.268 1.00 97.50 457 GLY A C 1
ATOM 3750 O O . GLY A 1 457 ? 14.353 3.698 -33.169 1.00 97.50 457 GLY A O 1
ATOM 3751 N N . TYR A 1 458 ? 14.038 1.674 -32.260 1.00 97.94 458 TYR A N 1
ATOM 3752 C CA . TYR A 1 458 ? 14.646 2.005 -30.969 1.00 97.94 458 TYR A CA 1
ATOM 3753 C C . TYR A 1 458 ? 15.261 0.779 -30.305 1.00 97.94 458 TYR A C 1
ATOM 3755 O O . TYR A 1 458 ? 14.855 -0.358 -30.531 1.00 97.94 458 TYR A O 1
ATOM 3763 N N . TRP A 1 459 ? 16.239 1.023 -29.445 1.00 97.88 459 TRP A N 1
ATOM 3764 C CA . TRP A 1 459 ? 16.758 0.045 -28.502 1.00 97.88 459 TRP A CA 1
ATOM 3765 C C . TRP A 1 459 ? 16.078 0.245 -27.152 1.00 97.88 459 TRP A C 1
ATOM 3767 O O . TRP A 1 459 ? 15.881 1.385 -26.733 1.00 97.88 459 TRP A O 1
ATOM 3777 N N . MET A 1 460 ? 15.756 -0.839 -26.455 1.00 98.00 460 MET A N 1
ATOM 3778 C CA . MET A 1 460 ? 15.213 -0.810 -25.095 1.00 98.00 460 MET A CA 1
ATOM 3779 C C . MET A 1 460 ? 16.026 -1.712 -24.179 1.00 98.00 460 MET A C 1
ATOM 3781 O O . MET A 1 460 ? 16.372 -2.826 -24.575 1.00 98.00 460 MET A O 1
ATOM 3785 N N . ASP A 1 461 ? 16.300 -1.243 -22.964 1.00 96.94 461 ASP A N 1
ATOM 3786 C CA . ASP A 1 461 ? 16.966 -2.047 -21.944 1.00 96.94 461 ASP A CA 1
ATOM 3787 C C . ASP A 1 461 ? 16.196 -3.347 -21.686 1.00 96.94 461 ASP A C 1
ATOM 3789 O O . ASP A 1 461 ? 14.968 -3.376 -21.542 1.00 96.94 461 ASP A O 1
ATOM 3793 N N . ARG A 1 462 ? 16.941 -4.446 -21.605 1.00 95.62 462 ARG A N 1
ATOM 3794 C CA . ARG A 1 462 ? 16.398 -5.785 -21.385 1.00 95.62 462 ARG A CA 1
ATOM 3795 C C . ARG A 1 462 ? 15.791 -5.943 -19.993 1.00 95.62 462 ARG A C 1
ATOM 3797 O O . ARG A 1 462 ? 14.794 -6.647 -19.836 1.00 95.62 462 ARG A O 1
ATOM 3804 N N . TYR A 1 463 ? 16.390 -5.281 -19.012 1.00 95.69 463 TYR A N 1
ATOM 3805 C CA . TYR A 1 463 ? 16.022 -5.314 -17.601 1.00 95.69 463 TYR A CA 1
ATOM 3806 C C . TYR A 1 463 ? 15.780 -3.884 -17.105 1.00 95.69 463 TYR A C 1
ATOM 3808 O O . TYR A 1 463 ? 16.363 -2.955 -17.669 1.00 95.69 463 TYR A O 1
ATOM 3816 N N . PRO A 1 464 ? 14.996 -3.689 -16.034 1.00 96.69 464 PRO A N 1
ATOM 3817 C CA . PRO A 1 464 ? 14.998 -2.425 -15.311 1.00 96.69 464 PRO A CA 1
ATOM 3818 C C . PRO A 1 464 ? 16.400 -2.092 -14.782 1.00 96.69 464 PRO A C 1
ATOM 3820 O O . PRO A 1 464 ? 17.198 -2.993 -14.502 1.00 96.69 464 PRO A O 1
ATOM 3823 N N . VAL A 1 465 ? 16.677 -0.800 -14.601 1.00 96.00 465 VAL A N 1
ATOM 3824 C CA . VAL A 1 465 ? 17.926 -0.324 -13.992 1.00 96.00 465 VAL A CA 1
ATOM 3825 C C . VAL A 1 465 ? 18.029 -0.860 -12.570 1.00 96.00 465 VAL A C 1
ATOM 3827 O O . VAL A 1 465 ? 17.080 -0.808 -11.786 1.00 96.00 465 VAL A O 1
ATOM 3830 N N . THR A 1 466 ? 19.194 -1.391 -12.233 1.00 95.06 466 THR A N 1
ATOM 3831 C CA . THR A 1 466 ? 19.457 -2.040 -10.952 1.00 95.06 466 THR A CA 1
ATOM 3832 C C . THR A 1 466 ? 19.891 -1.052 -9.871 1.00 95.06 466 THR A C 1
ATOM 3834 O O . THR A 1 466 ? 20.369 0.054 -10.136 1.00 95.06 466 THR A O 1
ATOM 3837 N N . VAL A 1 467 ? 19.783 -1.486 -8.617 1.00 93.38 467 VAL A N 1
ATOM 3838 C CA . VAL A 1 467 ? 20.281 -0.769 -7.439 1.00 93.38 467 VAL A CA 1
ATOM 3839 C C . VAL A 1 467 ? 21.772 -0.440 -7.570 1.00 93.38 467 VAL A C 1
ATOM 3841 O O . VAL A 1 467 ? 22.176 0.683 -7.266 1.00 93.38 467 VAL A O 1
ATOM 3844 N N . ALA A 1 468 ? 22.597 -1.387 -8.032 1.00 93.44 468 ALA A N 1
ATOM 3845 C CA . ALA A 1 468 ? 24.033 -1.160 -8.197 1.00 93.44 468 ALA A CA 1
ATOM 3846 C C . ALA A 1 468 ? 24.343 -0.116 -9.278 1.00 93.44 468 ALA A C 1
ATOM 3848 O O . ALA A 1 468 ? 25.186 0.759 -9.067 1.00 93.44 468 ALA A O 1
ATOM 3849 N N . GLU A 1 469 ? 23.638 -0.169 -10.407 1.00 94.44 469 GLU A N 1
ATOM 3850 C CA . GLU A 1 469 ? 23.784 0.801 -11.495 1.00 94.44 469 GLU A CA 1
ATOM 3851 C C . GLU A 1 469 ? 23.379 2.210 -11.050 1.00 94.44 469 GLU A C 1
ATOM 3853 O O . GLU A 1 469 ? 24.110 3.174 -11.292 1.00 94.44 469 GLU A O 1
ATOM 3858 N N . PHE A 1 470 ? 22.250 2.341 -10.351 1.00 93.12 470 PHE A N 1
ATOM 3859 C CA . PHE A 1 470 ? 21.790 3.639 -9.867 1.00 93.12 470 PHE A CA 1
ATOM 3860 C C . PHE A 1 470 ? 22.694 4.200 -8.760 1.00 93.12 470 PHE A C 1
ATOM 3862 O O . PHE A 1 470 ? 23.048 5.377 -8.793 1.00 93.12 470 PHE A O 1
ATOM 3869 N N . ALA A 1 471 ? 23.157 3.369 -7.820 1.00 90.00 471 ALA A N 1
ATOM 3870 C CA . ALA A 1 471 ? 24.118 3.793 -6.799 1.00 90.00 471 ALA A CA 1
ATOM 3871 C C . ALA A 1 471 ? 25.448 4.271 -7.414 1.00 90.00 471 ALA A C 1
ATOM 3873 O O . ALA A 1 471 ? 26.041 5.236 -6.929 1.00 90.00 471 ALA A O 1
ATOM 3874 N N . ALA A 1 472 ? 25.914 3.639 -8.497 1.00 91.56 472 ALA A N 1
ATOM 3875 C CA . ALA A 1 472 ? 27.092 4.097 -9.231 1.00 91.56 472 ALA A CA 1
ATOM 3876 C C . ALA A 1 472 ? 26.868 5.476 -9.875 1.00 91.56 472 ALA A C 1
ATOM 3878 O O . ALA A 1 472 ? 27.733 6.344 -9.763 1.00 91.56 472 ALA A O 1
ATOM 3879 N N . PHE A 1 473 ? 25.697 5.706 -10.478 1.00 91.38 473 PHE A N 1
ATOM 3880 C CA . PHE A 1 473 ? 25.304 7.018 -11.004 1.00 91.38 473 PHE A CA 1
ATOM 3881 C C . PHE A 1 473 ? 25.299 8.100 -9.914 1.00 91.38 473 PHE A C 1
ATOM 3883 O O . PHE A 1 473 ? 25.879 9.170 -10.104 1.00 91.38 473 PHE A O 1
ATOM 3890 N N . LEU A 1 474 ? 24.714 7.810 -8.749 1.00 86.56 474 LEU A N 1
ATOM 3891 C CA . LEU A 1 474 ? 24.687 8.745 -7.623 1.00 86.56 474 LEU A CA 1
ATOM 3892 C C . LEU A 1 474 ? 26.104 9.073 -7.111 1.00 86.56 474 LEU A C 1
ATOM 3894 O O . LEU A 1 474 ? 26.431 10.237 -6.883 1.00 86.56 474 LEU A O 1
ATOM 3898 N N . ASN A 1 475 ? 26.981 8.070 -6.993 1.00 85.75 475 ASN A N 1
ATOM 3899 C CA . ASN A 1 475 ? 28.386 8.269 -6.608 1.00 85.75 475 ASN A CA 1
ATOM 3900 C C . ASN A 1 475 ? 29.196 9.059 -7.656 1.00 85.75 475 ASN A C 1
ATOM 3902 O O . ASN A 1 475 ? 30.190 9.697 -7.316 1.00 85.75 475 ASN A O 1
ATOM 3906 N N . ALA A 1 476 ? 28.782 9.044 -8.926 1.00 86.12 476 ALA A N 1
ATOM 3907 C CA . ALA A 1 476 ? 29.415 9.805 -10.005 1.00 86.12 476 ALA A CA 1
ATOM 3908 C C . ALA A 1 476 ? 28.979 11.286 -10.056 1.00 86.12 476 ALA A C 1
ATOM 3910 O O . ALA A 1 476 ? 29.373 12.011 -10.970 1.00 86.12 476 ALA A O 1
ATOM 3911 N N . GLY A 1 477 ? 28.183 11.747 -9.084 1.00 80.25 477 GLY A N 1
ATOM 3912 C CA . GLY A 1 477 ? 27.665 13.116 -9.025 1.00 80.25 477 GLY A CA 1
ATOM 3913 C C . GLY A 1 477 ? 26.259 13.278 -9.602 1.00 80.25 477 GLY A C 1
ATOM 3914 O O . GLY A 1 477 ? 25.783 14.407 -9.712 1.00 80.25 477 GLY A O 1
ATOM 3915 N N . GLY A 1 478 ? 25.587 12.176 -9.951 1.00 78.88 478 GLY A N 1
ATOM 3916 C CA . GLY A 1 478 ? 24.151 12.172 -10.199 1.00 78.88 478 GLY A CA 1
ATOM 3917 C C . GLY A 1 478 ? 23.371 12.581 -8.948 1.00 78.88 478 GLY A C 1
ATOM 3918 O O . GLY A 1 478 ? 23.811 12.363 -7.818 1.00 78.88 478 GLY A O 1
ATOM 3919 N N . SER A 1 479 ? 22.197 13.173 -9.138 1.00 69.50 479 SER A N 1
ATOM 3920 C CA . SER A 1 479 ? 21.326 13.581 -8.036 1.00 69.50 479 SER A CA 1
ATOM 3921 C C . SER A 1 479 ? 19.911 13.082 -8.260 1.00 69.50 479 SER A C 1
ATOM 3923 O O . SER A 1 479 ? 19.368 13.251 -9.350 1.00 69.50 479 SER A O 1
ATOM 3925 N N . ASP A 1 480 ? 19.295 12.556 -7.207 1.00 62.50 480 ASP A N 1
ATOM 3926 C CA . ASP A 1 480 ? 17.842 12.457 -7.128 1.00 62.50 480 ASP A CA 1
ATOM 3927 C C . ASP A 1 480 ? 17.350 13.620 -6.265 1.00 62.50 480 ASP A C 1
ATOM 3929 O O . ASP A 1 480 ? 17.552 13.631 -5.057 1.00 62.50 480 ASP A O 1
ATOM 3933 N N . GLU A 1 481 ? 16.756 14.652 -6.862 1.00 51.06 481 GLU A N 1
ATOM 3934 C CA . GLU A 1 481 ? 16.219 15.787 -6.095 1.00 51.06 481 GLU A CA 1
ATOM 3935 C C . GLU A 1 481 ? 15.012 15.378 -5.229 1.00 51.06 481 GLU A C 1
ATOM 3937 O O . GLU A 1 481 ? 14.541 16.174 -4.429 1.00 51.06 481 GLU A O 1
ATOM 3942 N N . TYR A 1 482 ? 14.530 14.135 -5.331 1.00 50.16 482 TYR A N 1
ATOM 3943 C CA . TYR A 1 482 ? 13.367 13.616 -4.620 1.00 50.16 482 TYR A CA 1
ATOM 3944 C C . TYR A 1 482 ? 13.637 12.223 -4.054 1.00 50.16 482 TYR A C 1
ATOM 3946 O O . TYR A 1 482 ? 12.816 11.330 -4.217 1.00 50.16 482 TYR A O 1
ATOM 3954 N N . TYR A 1 483 ? 14.759 12.024 -3.357 1.00 49.00 483 TYR A N 1
ATOM 3955 C CA . TYR A 1 483 ? 14.964 10.826 -2.530 1.00 49.00 483 TYR A CA 1
ATOM 3956 C C . TYR A 1 483 ? 13.863 10.771 -1.475 1.00 49.00 483 TYR A C 1
ATOM 3958 O O . TYR A 1 483 ? 13.931 11.414 -0.425 1.00 49.00 483 TYR A O 1
ATOM 3966 N N . LEU A 1 484 ? 12.793 10.067 -1.832 1.00 51.41 484 LEU A N 1
ATOM 3967 C CA . LEU A 1 484 ? 11.556 9.998 -1.080 1.00 51.41 484 LEU A CA 1
ATOM 3968 C C . LEU A 1 484 ? 11.853 9.479 0.325 1.00 51.41 484 LEU A C 1
ATOM 3970 O O . LEU A 1 484 ? 12.804 8.723 0.541 1.00 51.41 484 LEU A O 1
ATOM 3974 N N . THR A 1 485 ? 10.998 9.823 1.288 1.00 47.22 485 THR A N 1
ATOM 3975 C CA . THR A 1 485 ? 11.066 9.282 2.653 1.00 47.22 485 THR A CA 1
ATOM 3976 C C . THR A 1 485 ? 11.186 7.749 2.657 1.00 47.22 485 THR A C 1
ATOM 3978 O O . THR A 1 485 ? 11.879 7.207 3.510 1.00 47.22 485 THR A O 1
ATOM 3981 N N . CYS A 1 486 ? 10.627 7.050 1.661 1.00 47.66 486 CYS A N 1
ATOM 3982 C CA . CYS A 1 486 ? 10.723 5.595 1.506 1.00 47.66 486 CYS A CA 1
ATOM 3983 C C . CYS A 1 486 ? 12.097 5.061 1.040 1.00 47.66 486 CYS A C 1
ATOM 3985 O O . CYS A 1 486 ? 12.418 3.909 1.327 1.00 47.66 486 CYS A O 1
ATOM 3987 N N . MET A 1 487 ? 12.971 5.874 0.428 1.00 52.62 487 MET A N 1
ATOM 3988 C CA . MET A 1 487 ? 14.375 5.484 0.197 1.00 52.62 487 MET A CA 1
ATOM 3989 C C . MET A 1 487 ? 15.227 5.540 1.476 1.00 52.62 487 MET A C 1
ATOM 3991 O O . MET A 1 487 ? 16.396 5.152 1.464 1.00 52.62 487 MET A O 1
ATOM 3995 N N . ARG A 1 488 ? 14.657 5.989 2.604 1.00 54.84 488 ARG A N 1
ATOM 3996 C CA . ARG A 1 488 ? 15.297 5.931 3.929 1.00 54.84 488 ARG A CA 1
ATOM 3997 C C . ARG A 1 488 ? 15.290 4.528 4.547 1.00 54.84 488 ARG A C 1
ATOM 3999 O O . ARG A 1 488 ? 15.854 4.379 5.626 1.00 54.84 488 ARG A O 1
ATOM 4006 N N . LEU A 1 489 ? 14.699 3.527 3.883 1.00 62.91 489 LEU A N 1
ATOM 4007 C CA . LEU A 1 489 ? 14.857 2.107 4.220 1.00 62.91 489 LEU A CA 1
ATOM 4008 C C . LEU A 1 489 ? 15.791 1.434 3.218 1.00 62.91 489 LEU A C 1
ATOM 4010 O O . LEU A 1 489 ? 15.320 0.939 2.185 1.00 62.91 489 LEU A O 1
ATOM 4014 N N . PRO A 1 490 ? 17.100 1.366 3.507 1.00 69.19 490 PRO A N 1
ATOM 4015 C CA . PRO A 1 490 ? 18.027 0.596 2.696 1.00 69.19 490 PRO A CA 1
ATOM 4016 C C . PRO A 1 490 ? 17.568 -0.846 2.460 1.00 69.19 490 PRO A C 1
ATOM 4018 O O . PRO A 1 490 ? 17.800 -1.398 1.389 1.00 69.19 490 PRO A O 1
ATOM 4021 N N . GLU A 1 491 ? 16.871 -1.454 3.418 1.00 66.38 491 GLU A N 1
ATOM 4022 C CA . GLU A 1 491 ? 16.283 -2.787 3.295 1.00 66.38 491 GLU A CA 1
ATOM 4023 C C . GLU A 1 491 ? 15.243 -2.897 2.167 1.00 66.38 491 GLU A C 1
ATOM 4025 O O . GLU A 1 491 ? 15.123 -3.957 1.555 1.00 66.38 491 GLU A O 1
ATOM 4030 N N . ARG A 1 492 ? 14.539 -1.806 1.833 1.00 73.50 492 ARG A N 1
ATOM 4031 C CA . ARG A 1 492 ? 13.551 -1.780 0.747 1.00 73.50 492 ARG A CA 1
ATOM 4032 C C . ARG A 1 492 ? 14.139 -1.239 -0.549 1.00 73.50 492 ARG A C 1
ATOM 4034 O O . ARG A 1 492 ? 14.044 -1.909 -1.576 1.00 73.50 492 ARG A O 1
ATOM 4041 N N . CYS A 1 493 ? 14.786 -0.074 -0.521 1.00 79.31 493 CYS A N 1
ATOM 4042 C CA . CYS A 1 493 ? 15.328 0.547 -1.735 1.00 79.31 493 CYS A CA 1
ATOM 4043 C C . CYS A 1 493 ? 16.646 -0.089 -2.210 1.00 79.31 493 CYS A C 1
ATOM 4045 O O . CYS A 1 493 ? 16.994 0.018 -3.381 1.00 79.31 493 CYS A O 1
ATOM 4047 N N . GLY A 1 494 ? 17.376 -0.774 -1.324 1.00 82.88 494 GLY A N 1
ATOM 4048 C CA . GLY A 1 494 ? 18.668 -1.393 -1.617 1.00 82.88 494 GLY A CA 1
ATOM 4049 C C . GLY A 1 494 ? 19.875 -0.451 -1.529 1.00 82.88 494 GLY A C 1
ATOM 4050 O O . GLY A 1 494 ? 20.993 -0.905 -1.766 1.00 82.88 494 GLY A O 1
ATOM 4051 N N . ILE A 1 495 ? 19.696 0.826 -1.171 1.00 82.38 495 ILE A N 1
ATOM 4052 C CA . ILE A 1 495 ? 20.765 1.839 -1.127 1.00 82.38 495 ILE A CA 1
ATOM 4053 C C . ILE A 1 495 ? 20.875 2.446 0.277 1.00 82.38 495 ILE A C 1
ATOM 4055 O O . ILE A 1 495 ? 19.891 2.872 0.872 1.00 82.38 495 ILE A O 1
ATOM 4059 N N . VAL A 1 496 ? 22.098 2.514 0.802 1.00 76.31 496 VAL A N 1
ATOM 4060 C CA . VAL A 1 496 ? 22.462 3.248 2.020 1.00 76.31 496 VAL A CA 1
ATOM 4061 C C . VAL A 1 496 ? 23.155 4.545 1.612 1.00 76.31 496 VAL A C 1
ATOM 4063 O O . VAL A 1 496 ? 24.162 4.509 0.906 1.00 76.31 496 VAL A O 1
ATOM 4066 N N . CYS A 1 497 ? 22.649 5.681 2.087 1.00 72.75 497 CYS A N 1
ATOM 4067 C CA . CYS A 1 497 ? 23.343 6.965 2.011 1.00 72.75 497 CYS A CA 1
ATOM 4068 C C . CYS A 1 497 ? 24.211 7.135 3.268 1.00 72.75 497 CYS A C 1
ATOM 4070 O O . CYS A 1 497 ? 23.679 7.221 4.373 1.00 72.75 497 CYS A O 1
ATOM 4072 N N . GLU A 1 498 ? 25.536 7.147 3.113 1.00 64.50 498 GLU A N 1
ATOM 4073 C CA . GLU A 1 498 ? 26.494 7.270 4.232 1.00 64.50 498 GLU A CA 1
ATOM 4074 C C . GLU A 1 498 ? 27.010 8.710 4.405 1.00 64.50 498 GLU A C 1
ATOM 4076 O O . GLU A 1 498 ? 27.757 9.011 5.335 1.00 64.50 498 GLU A O 1
ATOM 4081 N N . GLY A 1 499 ? 26.597 9.614 3.515 1.00 52.88 499 GLY A N 1
ATOM 4082 C CA . GLY A 1 499 ? 26.938 11.028 3.536 1.00 52.88 499 GLY A CA 1
ATOM 4083 C C . GLY A 1 499 ? 26.749 11.678 2.161 1.00 52.88 499 GLY A C 1
ATOM 4084 O O . GLY A 1 499 ? 26.376 11.004 1.198 1.00 52.88 499 GLY A O 1
ATOM 4085 N N . PRO A 1 500 ? 27.015 12.989 2.041 1.00 59.28 500 PRO A N 1
ATOM 4086 C CA . PRO A 1 500 ? 26.956 13.710 0.771 1.00 59.28 500 PRO A CA 1
ATOM 4087 C C . PRO A 1 500 ? 27.741 13.014 -0.348 1.00 59.28 500 PRO A C 1
ATOM 4089 O O . PRO A 1 500 ? 28.966 12.936 -0.288 1.00 59.28 500 PRO A O 1
ATOM 4092 N N . GLY A 1 501 ? 27.044 12.529 -1.378 1.00 65.88 501 GLY A N 1
ATOM 4093 C CA . GLY A 1 501 ? 27.680 11.899 -2.540 1.00 65.88 501 GLY A CA 1
ATOM 4094 C C . GLY A 1 501 ? 28.266 10.504 -2.290 1.00 65.88 501 GLY A C 1
ATOM 4095 O O . GLY A 1 501 ? 29.006 10.024 -3.143 1.00 65.88 501 GLY A O 1
ATOM 4096 N N . VAL A 1 502 ? 27.973 9.867 -1.148 1.00 71.19 502 VAL A N 1
ATOM 4097 C CA . VAL A 1 502 ? 28.503 8.542 -0.790 1.00 71.19 502 VAL A CA 1
ATOM 4098 C C . VAL A 1 502 ? 27.360 7.552 -0.597 1.00 71.19 502 VAL A C 1
ATOM 4100 O O . VAL A 1 502 ? 26.623 7.604 0.392 1.00 71.19 502 VAL A O 1
ATOM 4103 N N . TYR A 1 503 ? 27.249 6.621 -1.542 1.00 80.50 503 TYR A N 1
ATOM 4104 C CA . TYR A 1 503 ? 26.188 5.620 -1.604 1.00 80.50 503 TYR A CA 1
ATOM 4105 C C . TYR A 1 503 ? 26.765 4.222 -1.621 1.00 80.50 503 TYR A C 1
ATOM 4107 O O . TYR A 1 503 ? 27.634 3.900 -2.436 1.00 80.50 503 TYR A O 1
ATOM 4115 N N . ARG A 1 504 ? 26.220 3.362 -0.767 1.00 84.50 504 ARG A N 1
ATOM 4116 C CA . ARG A 1 504 ? 26.581 1.953 -0.715 1.00 84.50 504 ARG A CA 1
ATOM 4117 C C . ARG A 1 504 ? 25.361 1.088 -0.979 1.00 84.50 504 ARG A C 1
ATOM 4119 O O . ARG A 1 504 ? 24.291 1.314 -0.426 1.00 84.50 504 ARG A O 1
ATOM 4126 N N . VAL A 1 505 ? 25.547 0.052 -1.784 1.00 86.25 505 VAL A N 1
ATOM 4127 C CA . VAL A 1 505 ? 24.521 -0.963 -2.016 1.00 86.25 505 VAL A CA 1
ATOM 4128 C C . VAL A 1 505 ? 24.368 -1.845 -0.773 1.00 86.25 505 VAL A C 1
ATOM 4130 O O . VAL A 1 505 ? 25.352 -2.207 -0.115 1.00 86.25 505 VAL A O 1
ATOM 4133 N N . VAL A 1 506 ? 23.129 -2.179 -0.421 1.00 84.69 506 VAL A N 1
ATOM 4134 C CA . VAL A 1 506 ? 22.845 -3.199 0.590 1.00 84.69 506 VAL A CA 1
ATOM 4135 C C . VAL A 1 506 ? 23.264 -4.563 0.033 1.00 84.69 506 VAL A C 1
ATOM 4137 O O . VAL A 1 506 ? 22.796 -4.927 -1.045 1.00 84.69 506 VAL A O 1
ATOM 4140 N N . PRO A 1 507 ? 24.118 -5.329 0.742 1.00 84.25 507 PRO A N 1
ATOM 4141 C CA . PRO A 1 507 ? 24.581 -6.626 0.259 1.00 84.25 507 PRO A CA 1
ATOM 4142 C C . PRO A 1 507 ? 23.425 -7.547 -0.149 1.00 84.25 507 PRO A C 1
ATOM 4144 O O . PRO A 1 507 ? 22.477 -7.725 0.617 1.00 84.25 507 PRO A O 1
ATOM 4147 N N . GLY A 1 508 ? 23.511 -8.132 -1.343 1.00 85.94 508 GLY A N 1
ATOM 4148 C CA . GLY A 1 508 ? 22.480 -9.004 -1.915 1.00 85.94 508 GLY A CA 1
ATOM 4149 C C . GLY A 1 508 ? 21.381 -8.271 -2.692 1.00 85.94 508 GLY A C 1
ATOM 4150 O O . GLY A 1 508 ? 20.524 -8.926 -3.281 1.00 85.94 508 GLY A O 1
ATOM 4151 N N . ARG A 1 509 ? 21.386 -6.930 -2.716 1.00 88.06 509 ARG A N 1
ATOM 4152 C CA . ARG A 1 509 ? 20.415 -6.108 -3.461 1.00 88.06 509 ARG A CA 1
ATOM 4153 C C . ARG A 1 509 ? 20.963 -5.580 -4.785 1.00 88.06 509 ARG A C 1
ATOM 4155 O O . ARG A 1 509 ? 20.234 -4.905 -5.497 1.00 88.06 509 ARG A O 1
ATOM 4162 N N . GLU A 1 510 ? 22.203 -5.903 -5.146 1.00 91.06 510 GLU A N 1
ATOM 4163 C CA . GLU A 1 510 ? 22.924 -5.337 -6.294 1.00 91.06 510 GLU A CA 1
ATOM 4164 C C . GLU A 1 510 ? 22.139 -5.457 -7.601 1.00 91.06 510 GLU A C 1
ATOM 4166 O O . GLU A 1 510 ? 22.031 -4.482 -8.339 1.00 91.06 510 GLU A O 1
ATOM 4171 N N . ASN A 1 511 ? 21.549 -6.631 -7.838 1.00 91.69 511 ASN A N 1
ATOM 4172 C CA . ASN A 1 511 ? 20.817 -6.957 -9.062 1.00 91.69 511 ASN A CA 1
ATOM 4173 C C . ASN A 1 511 ? 19.300 -6.770 -8.937 1.00 91.69 511 ASN A C 1
ATOM 4175 O O . ASN A 1 511 ? 18.560 -7.179 -9.826 1.00 91.69 511 ASN A O 1
ATOM 4179 N N . HIS A 1 512 ? 18.806 -6.213 -7.834 1.00 93.50 512 HIS A N 1
ATOM 4180 C CA . HIS A 1 512 ? 17.397 -5.846 -7.740 1.00 93.50 512 HIS A CA 1
ATOM 4181 C C . HIS A 1 512 ? 17.144 -4.581 -8.561 1.00 93.50 512 HIS A C 1
ATOM 4183 O O . HIS A 1 512 ? 18.055 -3.757 -8.674 1.00 93.50 512 HIS A O 1
ATOM 4189 N N . PRO A 1 513 ? 15.939 -4.392 -9.124 1.00 94.75 513 PRO A N 1
ATOM 4190 C CA . PRO A 1 513 ? 15.601 -3.125 -9.751 1.00 94.75 513 PRO A CA 1
ATOM 4191 C C . PRO A 1 513 ? 15.644 -2.010 -8.705 1.00 94.75 513 PRO A C 1
ATOM 4193 O O . PRO A 1 513 ? 15.217 -2.199 -7.559 1.00 94.75 513 PRO A O 1
ATOM 4196 N N . VAL A 1 514 ? 16.152 -0.848 -9.103 1.00 92.38 514 VAL A N 1
ATOM 4197 C CA . VAL A 1 514 ? 16.024 0.358 -8.293 1.00 92.38 514 VAL A CA 1
ATOM 4198 C C . VAL A 1 514 ? 14.545 0.729 -8.175 1.00 92.38 514 VAL A C 1
ATOM 4200 O O . VAL A 1 514 ? 13.758 0.527 -9.101 1.00 92.38 514 VAL A O 1
ATOM 4203 N N . VAL A 1 515 ? 14.153 1.244 -7.016 1.00 88.56 515 VAL A N 1
ATOM 4204 C CA . VAL A 1 515 ? 12.761 1.525 -6.668 1.00 88.56 515 VAL A CA 1
ATOM 4205 C C . VAL A 1 515 ? 12.679 2.814 -5.853 1.00 88.56 515 VAL A C 1
ATOM 4207 O O . VAL A 1 515 ? 13.647 3.170 -5.184 1.00 88.56 515 VAL A O 1
ATOM 4210 N N . TYR A 1 516 ? 11.526 3.488 -5.899 1.00 82.06 516 TYR A N 1
ATOM 4211 C CA . TYR A 1 516 ? 11.272 4.794 -5.274 1.00 82.06 516 TYR A CA 1
ATOM 4212 C C . TYR A 1 516 ? 12.093 5.942 -5.883 1.00 82.06 516 TYR A C 1
ATOM 4214 O O . TYR A 1 516 ? 12.461 6.891 -5.191 1.00 82.06 516 TYR A O 1
ATOM 4222 N N . VAL A 1 517 ? 12.370 5.859 -7.185 1.00 83.62 517 VAL A N 1
ATOM 4223 C CA . VAL A 1 517 ? 13.118 6.881 -7.926 1.00 83.62 517 VAL A CA 1
ATOM 4224 C C . VAL A 1 517 ? 12.153 7.911 -8.506 1.00 83.62 517 VAL A C 1
ATOM 4226 O O . VAL A 1 517 ? 11.154 7.550 -9.134 1.00 83.62 517 VAL A O 1
ATOM 4229 N N . GLY A 1 518 ? 12.442 9.200 -8.319 1.00 81.56 518 GLY A N 1
ATOM 4230 C CA . GLY A 1 518 ? 11.679 10.285 -8.941 1.00 81.56 518 GLY A CA 1
ATOM 4231 C C . GLY A 1 518 ? 11.888 10.354 -10.460 1.00 81.56 518 GLY A C 1
ATOM 4232 O O . GLY A 1 518 ? 12.945 9.982 -10.966 1.00 81.56 518 GLY A O 1
ATOM 4233 N N . PHE A 1 519 ? 10.904 10.874 -11.206 1.00 86.38 519 PHE A N 1
ATOM 4234 C CA . PHE A 1 519 ? 10.999 10.967 -12.673 1.00 86.38 519 PHE A CA 1
ATOM 4235 C C . PHE A 1 519 ? 12.258 11.719 -13.128 1.00 86.38 519 PHE A C 1
ATOM 4237 O O . PHE A 1 519 ? 12.969 11.251 -14.012 1.00 86.38 519 PHE A O 1
ATOM 4244 N N . GLU A 1 520 ? 12.559 12.864 -12.508 1.00 85.62 520 GLU A N 1
ATOM 4245 C CA . GLU A 1 520 ? 13.702 13.695 -12.908 1.00 85.62 520 GLU A CA 1
ATOM 4246 C C . GLU A 1 520 ? 15.044 12.979 -12.681 1.00 85.62 520 GLU A C 1
ATOM 4248 O O . GLU A 1 520 ? 15.960 13.108 -13.489 1.00 85.62 520 GLU A O 1
ATOM 4253 N N . ALA A 1 521 ? 15.147 12.149 -11.640 1.00 85.81 521 ALA A N 1
ATOM 4254 C CA . ALA A 1 521 ? 16.339 11.351 -11.370 1.00 85.81 521 ALA A CA 1
ATOM 4255 C C . ALA A 1 521 ? 16.504 10.196 -12.364 1.00 85.81 521 ALA A C 1
ATOM 4257 O O . ALA A 1 521 ? 17.602 9.961 -12.868 1.00 85.81 521 ALA A O 1
ATOM 4258 N N . ALA A 1 522 ? 15.405 9.513 -12.695 1.00 91.50 522 ALA A N 1
ATOM 4259 C CA . ALA A 1 522 ? 15.378 8.490 -13.737 1.00 91.50 522 ALA A CA 1
ATOM 4260 C C . ALA A 1 522 ? 15.758 9.079 -15.111 1.00 91.50 522 ALA A C 1
ATOM 4262 O O . ALA A 1 522 ? 16.565 8.506 -15.845 1.00 91.50 522 ALA A O 1
ATOM 4263 N N . ALA A 1 523 ? 15.236 10.265 -15.438 1.00 91.88 523 ALA A N 1
ATOM 4264 C CA . ALA A 1 523 ? 15.564 10.982 -16.665 1.00 91.88 523 ALA A CA 1
ATOM 4265 C C . ALA A 1 523 ? 17.035 11.430 -16.693 1.00 91.88 523 ALA A C 1
ATOM 4267 O O . ALA A 1 523 ? 17.701 11.258 -17.714 1.00 91.88 523 ALA A O 1
ATOM 4268 N N . ALA A 1 524 ? 17.564 11.947 -15.580 1.00 91.31 524 ALA A N 1
ATOM 4269 C CA . ALA A 1 524 ? 18.970 12.329 -15.458 1.00 91.31 524 ALA A CA 1
ATOM 4270 C C . ALA A 1 524 ? 19.913 11.123 -15.602 1.00 91.31 524 ALA A C 1
ATOM 4272 O O . ALA A 1 524 ? 20.925 11.220 -16.301 1.00 91.31 524 ALA A O 1
ATOM 4273 N N . TYR A 1 525 ? 19.563 9.975 -15.010 1.00 93.44 525 TYR A N 1
ATOM 4274 C CA . TYR A 1 525 ? 20.288 8.723 -15.222 1.00 93.44 525 TYR A CA 1
ATOM 4275 C C . TYR A 1 525 ? 20.322 8.366 -16.711 1.00 93.44 525 TYR A C 1
ATOM 4277 O O . TYR A 1 525 ? 21.404 8.184 -17.271 1.00 93.44 525 TYR A O 1
ATOM 4285 N N . ALA A 1 526 ? 19.162 8.323 -17.375 1.00 95.25 526 ALA A N 1
ATOM 4286 C CA . ALA A 1 526 ? 19.088 7.962 -18.789 1.00 95.25 526 ALA A CA 1
ATOM 4287 C C . ALA A 1 526 ? 19.929 8.916 -19.657 1.00 95.25 526 ALA A C 1
ATOM 4289 O O . ALA A 1 526 ? 20.730 8.470 -20.481 1.00 95.25 526 ALA A O 1
ATOM 4290 N N . GLN A 1 527 ? 19.833 10.226 -19.408 1.00 93.88 527 GLN A N 1
ATOM 4291 C CA . GLN A 1 527 ? 20.614 11.245 -20.114 1.00 93.88 527 GLN A CA 1
ATOM 4292 C C . GLN A 1 527 ? 22.123 11.098 -19.900 1.00 93.88 527 GLN A C 1
ATOM 4294 O O . GLN A 1 527 ? 22.886 11.324 -20.839 1.00 93.88 527 GLN A O 1
ATOM 4299 N N . SER A 1 528 ? 22.569 10.679 -18.710 1.00 92.75 528 SER A N 1
ATOM 4300 C CA . SER A 1 528 ? 23.995 10.453 -18.428 1.00 92.75 528 SER A CA 1
ATOM 4301 C C . SER A 1 528 ? 24.627 9.375 -19.322 1.00 92.75 528 SER A C 1
ATOM 4303 O O . SER A 1 528 ? 25.833 9.397 -19.560 1.00 92.75 528 SER A O 1
ATOM 4305 N N . LEU A 1 529 ? 23.801 8.478 -19.874 1.00 93.62 529 LEU A N 1
ATOM 4306 C CA . LEU A 1 529 ? 24.194 7.432 -20.821 1.00 93.62 529 LEU A CA 1
ATOM 4307 C C . LEU A 1 529 ? 23.948 7.821 -22.291 1.00 93.62 529 LEU A C 1
ATOM 4309 O O . LEU A 1 529 ? 24.197 7.022 -23.192 1.00 93.62 529 LEU A O 1
ATOM 4313 N N . GLY A 1 530 ? 23.449 9.035 -22.551 1.00 94.25 530 GLY A N 1
ATOM 4314 C CA . GLY A 1 530 ? 22.985 9.461 -23.875 1.00 94.25 530 GLY A CA 1
ATOM 4315 C C . GLY A 1 530 ? 21.668 8.804 -24.313 1.00 94.25 530 GLY A C 1
ATOM 4316 O O . GLY A 1 530 ? 21.371 8.778 -25.507 1.00 94.25 530 GLY A O 1
ATOM 4317 N N . ASN A 1 531 ? 20.899 8.273 -23.361 1.00 95.94 531 ASN A N 1
ATOM 4318 C CA . ASN A 1 531 ? 19.613 7.606 -23.557 1.00 95.94 531 ASN A CA 1
ATOM 4319 C C . ASN A 1 531 ? 18.444 8.505 -23.088 1.00 95.94 531 ASN A C 1
ATOM 4321 O O . ASN A 1 531 ? 18.640 9.627 -22.618 1.00 95.94 531 ASN A O 1
ATOM 4325 N N . THR A 1 532 ? 17.210 8.008 -23.197 1.00 97.12 532 THR A N 1
ATOM 4326 C CA . THR A 1 532 ? 15.994 8.616 -22.624 1.00 97.12 532 THR A CA 1
ATOM 4327 C C . THR A 1 532 ? 15.143 7.555 -21.921 1.00 97.12 532 THR A C 1
ATOM 4329 O O . THR A 1 532 ? 15.379 6.359 -22.071 1.00 97.12 532 THR A O 1
ATOM 4332 N N . LEU A 1 533 ? 14.140 7.977 -21.153 1.00 97.62 533 LEU A N 1
ATOM 4333 C CA . LEU A 1 533 ? 13.064 7.093 -20.697 1.00 97.62 533 LEU A CA 1
ATOM 4334 C C . LEU A 1 533 ? 12.117 6.756 -21.867 1.00 97.62 533 LEU A C 1
ATOM 4336 O O . LEU A 1 533 ? 11.985 7.578 -22.783 1.00 97.62 533 LEU A O 1
ATOM 4340 N N . PRO A 1 534 ? 11.457 5.581 -21.864 1.00 98.06 534 PRO A N 1
ATOM 4341 C CA . PRO A 1 534 ? 10.527 5.186 -22.918 1.00 98.06 534 PRO A CA 1
ATOM 4342 C C . PRO A 1 534 ? 9.318 6.122 -22.992 1.00 98.06 534 PRO A C 1
ATOM 4344 O O . PRO A 1 534 ? 8.859 6.662 -21.987 1.00 98.06 534 PRO A O 1
ATOM 4347 N N . THR A 1 535 ? 8.746 6.271 -24.183 1.00 97.75 535 THR A N 1
ATOM 4348 C CA . THR A 1 535 ? 7.333 6.666 -24.312 1.00 97.75 535 THR A CA 1
ATOM 4349 C C . THR A 1 535 ? 6.435 5.506 -23.881 1.00 97.75 535 THR A C 1
ATOM 4351 O O . THR A 1 535 ? 6.840 4.343 -23.962 1.00 97.75 535 THR A O 1
ATOM 4354 N N . GLU A 1 536 ? 5.193 5.785 -23.477 1.00 95.38 536 GLU A N 1
ATOM 4355 C CA . GLU A 1 536 ? 4.259 4.702 -23.143 1.00 95.38 536 GLU A CA 1
ATOM 4356 C C . GLU A 1 536 ? 3.992 3.766 -24.334 1.00 95.38 536 GLU A C 1
ATOM 4358 O O . GLU A 1 536 ? 3.808 2.569 -24.142 1.00 95.38 536 GLU A O 1
ATOM 4363 N N . ALA A 1 537 ? 4.054 4.287 -25.564 1.00 97.06 537 ALA A N 1
ATOM 4364 C CA . ALA A 1 537 ? 3.879 3.504 -26.781 1.00 97.06 537 ALA A CA 1
ATOM 4365 C C . ALA A 1 537 ? 5.065 2.567 -27.049 1.00 97.06 537 ALA A C 1
ATOM 4367 O O . ALA A 1 537 ? 4.856 1.399 -27.364 1.00 97.06 537 ALA A O 1
ATOM 4368 N N . GLN A 1 538 ? 6.309 3.038 -26.886 1.00 98.25 538 GLN A N 1
ATOM 4369 C CA . GLN A 1 538 ? 7.493 2.171 -26.986 1.00 98.25 538 GLN A CA 1
ATOM 4370 C C . GLN A 1 538 ? 7.458 1.057 -25.939 1.00 98.25 538 GLN A C 1
ATOM 4372 O O . GLN A 1 538 ? 7.796 -0.090 -26.237 1.00 98.25 538 GLN A O 1
ATOM 4377 N N . TRP A 1 539 ? 7.051 1.399 -24.715 1.00 98.06 539 TRP A N 1
ATOM 4378 C CA . TRP A 1 539 ? 6.920 0.443 -23.625 1.00 98.06 539 TRP A CA 1
ATOM 4379 C C . TRP A 1 539 ? 5.862 -0.620 -23.938 1.00 98.06 539 TRP A C 1
ATOM 4381 O O . TRP A 1 539 ? 6.143 -1.818 -23.878 1.00 98.06 539 TRP A O 1
ATOM 4391 N N . GLU A 1 540 ? 4.664 -0.194 -24.348 1.00 97.00 540 GLU A N 1
ATOM 4392 C CA . GLU A 1 540 ? 3.577 -1.119 -24.657 1.00 97.00 540 GLU A CA 1
ATOM 4393 C C . GLU A 1 540 ? 3.888 -1.978 -25.872 1.00 97.00 540 GLU A C 1
ATOM 4395 O O . GLU A 1 540 ? 3.678 -3.181 -25.816 1.00 97.00 540 GLU A O 1
ATOM 4400 N N . ARG A 1 541 ? 4.473 -1.420 -26.936 1.00 96.81 541 ARG A N 1
ATOM 4401 C CA . ARG A 1 541 ? 4.922 -2.207 -28.090 1.00 96.81 541 ARG A CA 1
ATOM 4402 C C . ARG A 1 541 ? 5.860 -3.341 -27.676 1.00 96.81 541 ARG A C 1
ATOM 4404 O O . ARG A 1 541 ? 5.773 -4.436 -28.239 1.00 96.81 541 ARG A O 1
ATOM 4411 N N . ALA A 1 542 ? 6.761 -3.093 -26.727 1.00 97.31 542 ALA A N 1
ATOM 4412 C CA . ALA A 1 542 ? 7.683 -4.112 -26.243 1.00 97.31 542 ALA A CA 1
ATOM 4413 C C . ALA A 1 542 ? 6.962 -5.209 -25.437 1.00 97.31 542 ALA A C 1
ATOM 4415 O O . ALA A 1 542 ? 7.234 -6.390 -25.642 1.00 97.31 542 ALA A O 1
ATOM 4416 N N . ALA A 1 543 ? 6.006 -4.844 -24.576 1.00 96.31 543 ALA A N 1
ATOM 4417 C CA . ALA A 1 543 ? 5.235 -5.797 -23.773 1.00 96.31 543 ALA A CA 1
ATOM 4418 C C . ALA A 1 543 ? 4.159 -6.542 -24.593 1.00 96.31 543 ALA A C 1
ATOM 4420 O O . ALA A 1 543 ? 4.135 -7.771 -24.635 1.00 96.31 543 ALA A O 1
ATOM 4421 N N . HIS A 1 544 ? 3.296 -5.801 -25.281 1.00 92.06 544 HIS A N 1
ATOM 4422 C CA . HIS A 1 544 ? 2.120 -6.264 -26.023 1.00 92.06 544 HIS A CA 1
ATOM 4423 C C . HIS A 1 544 ? 2.473 -6.956 -27.351 1.00 92.06 544 HIS A C 1
ATOM 4425 O O . HIS A 1 544 ? 1.725 -7.806 -27.832 1.00 92.06 544 HIS A O 1
ATOM 4431 N N . GLY A 1 545 ? 3.630 -6.640 -27.939 1.00 93.81 545 GLY A N 1
ATOM 4432 C CA . GLY A 1 545 ? 4.030 -7.183 -29.238 1.00 93.81 545 GLY A CA 1
ATOM 4433 C C . GLY A 1 545 ? 3.247 -6.580 -30.411 1.00 93.81 545 GLY A C 1
ATOM 4434 O O . GLY A 1 545 ? 2.513 -5.607 -30.258 1.00 93.81 545 GLY A O 1
ATOM 4435 N N . LEU A 1 546 ? 3.426 -7.146 -31.608 1.00 93.62 546 LEU A N 1
ATOM 4436 C CA . LEU A 1 546 ? 2.629 -6.779 -32.796 1.00 93.62 546 LEU A CA 1
ATOM 4437 C C . LEU A 1 546 ? 1.338 -7.596 -32.899 1.00 93.62 546 LEU A C 1
ATOM 4439 O O . LEU A 1 546 ? 0.418 -7.221 -33.619 1.00 93.62 546 LEU A O 1
ATOM 4443 N N . GLU A 1 547 ? 1.301 -8.731 -32.216 1.00 91.00 547 GLU A N 1
ATOM 4444 C CA . GLU A 1 547 ? 0.202 -9.686 -32.197 1.00 91.00 547 GLU A CA 1
ATOM 4445 C C . GLU A 1 547 ? -0.873 -9.360 -31.152 1.00 91.00 547 GLU A C 1
ATOM 4447 O O . GLU A 1 547 ? -1.957 -9.930 -31.218 1.00 91.00 547 GLU A O 1
ATOM 4452 N N . GLY A 1 548 ? -0.584 -8.455 -30.211 1.00 89.88 548 GLY A N 1
ATOM 4453 C CA . GLY A 1 548 ? -1.536 -7.991 -29.207 1.00 89.88 548 GLY A CA 1
ATOM 4454 C C . GLY A 1 548 ? -1.692 -8.896 -27.979 1.00 89.88 548 GLY A C 1
ATOM 4455 O O . GLY A 1 548 ? -2.812 -9.173 -27.556 1.00 89.88 548 GLY A O 1
ATOM 4456 N N . ARG A 1 549 ? -0.582 -9.358 -27.390 1.00 91.88 549 ARG A N 1
ATOM 4457 C CA . ARG A 1 549 ? -0.561 -10.264 -26.223 1.00 91.88 549 ARG A CA 1
ATOM 4458 C C . ARG A 1 549 ? -1.142 -9.610 -24.967 1.00 91.88 549 ARG A C 1
ATOM 4460 O O . ARG A 1 549 ? -0.760 -8.491 -24.622 1.00 91.88 549 ARG A O 1
ATOM 4467 N N . ALA A 1 550 ? -1.968 -10.326 -24.205 1.00 91.31 550 ALA A N 1
ATOM 4468 C CA . ALA A 1 550 ? -2.505 -9.812 -22.939 1.00 91.31 550 ALA A CA 1
ATOM 4469 C C . ALA A 1 550 ? -1.406 -9.494 -21.900 1.00 91.31 550 ALA A C 1
ATOM 4471 O O . ALA A 1 550 ? -1.489 -8.490 -21.184 1.00 91.31 550 ALA A O 1
ATOM 4472 N N . TYR A 1 551 ? -0.357 -10.319 -21.855 1.00 95.69 551 TYR A N 1
ATOM 4473 C CA . TYR A 1 551 ? 0.819 -10.171 -20.995 1.00 95.69 551 TYR A CA 1
ATOM 4474 C C . TYR A 1 551 ? 2.116 -10.224 -21.821 1.00 95.69 551 TYR A C 1
ATOM 4476 O O . TYR A 1 551 ? 2.101 -10.727 -22.948 1.00 95.69 551 TYR A O 1
ATOM 4484 N N . PRO A 1 552 ? 3.268 -9.780 -21.276 1.00 96.50 552 PRO A N 1
ATOM 4485 C CA . PRO A 1 552 ? 4.553 -9.825 -21.982 1.00 96.50 552 PRO A CA 1
ATOM 4486 C C . PRO A 1 552 ? 4.901 -11.185 -22.600 1.00 96.50 552 PRO A C 1
ATOM 4488 O O . PRO A 1 552 ? 5.436 -11.241 -23.706 1.00 96.50 552 PRO A O 1
ATOM 4491 N N . TRP A 1 553 ? 4.546 -12.272 -21.911 1.00 95.88 553 TRP A N 1
ATOM 4492 C CA . TRP A 1 553 ? 4.810 -13.655 -22.314 1.00 95.88 553 TRP A CA 1
ATOM 4493 C C . TRP A 1 553 ? 3.738 -14.278 -23.226 1.00 95.88 553 TRP A C 1
ATOM 4495 O O . TRP A 1 553 ? 3.954 -15.372 -23.746 1.00 95.88 553 TRP A O 1
ATOM 4505 N N . GLY A 1 554 ? 2.576 -13.639 -23.406 1.00 95.25 554 GLY A N 1
ATOM 4506 C CA . GLY A 1 554 ? 1.435 -14.188 -24.151 1.00 95.25 554 GLY A CA 1
ATOM 4507 C C . GLY A 1 554 ? 0.105 -14.064 -23.406 1.00 95.25 554 GLY A C 1
ATOM 4508 O O . GLY A 1 554 ? -0.064 -13.199 -22.553 1.00 95.25 554 GLY A O 1
ATOM 4509 N N . ASP A 1 555 ? -0.835 -14.959 -23.718 1.00 94.38 555 ASP A N 1
ATOM 4510 C CA . ASP A 1 555 ? -2.210 -14.925 -23.184 1.00 94.38 555 ASP A CA 1
ATOM 4511 C C . ASP A 1 555 ? -2.454 -15.926 -22.044 1.00 94.38 555 ASP A C 1
ATOM 4513 O O . ASP A 1 555 ? -3.574 -16.075 -21.554 1.00 94.38 555 ASP A O 1
ATOM 4517 N N . ALA A 1 556 ? -1.408 -16.641 -21.618 1.00 95.00 556 ALA A N 1
ATOM 4518 C CA . ALA A 1 556 ? -1.498 -17.518 -20.460 1.00 95.00 556 ALA A CA 1
ATOM 4519 C C . ALA A 1 556 ? -1.811 -16.682 -19.201 1.00 95.00 556 ALA A C 1
ATOM 4521 O O . ALA A 1 556 ? -1.131 -15.673 -18.982 1.00 95.00 556 ALA A O 1
ATOM 4522 N N . PRO A 1 557 ? -2.789 -17.094 -18.367 1.00 92.69 557 PRO A N 1
ATOM 4523 C CA . PRO A 1 557 ? -3.097 -16.405 -17.121 1.00 92.69 557 PRO A CA 1
ATOM 4524 C C . PRO A 1 557 ? -1.865 -16.267 -16.234 1.00 92.69 557 PRO A C 1
ATOM 4526 O O . PRO A 1 557 ? -1.038 -17.177 -16.158 1.00 92.69 557 PRO A O 1
ATOM 4529 N N . ILE A 1 558 ? -1.770 -15.135 -15.543 1.00 91.62 558 ILE A N 1
ATOM 4530 C CA . ILE A 1 558 ? -0.680 -14.886 -14.608 1.00 91.62 558 ILE A CA 1
ATOM 4531 C C . ILE A 1 558 ? -0.731 -15.849 -13.414 1.00 91.62 558 ILE A C 1
ATOM 4533 O O . ILE A 1 558 ? -1.785 -16.092 -12.824 1.00 91.62 558 ILE A O 1
ATOM 4537 N N . ASP A 1 559 ? 0.443 -16.343 -13.034 1.00 92.12 559 ASP A N 1
ATOM 4538 C CA . ASP A 1 559 ? 0.711 -16.961 -11.739 1.00 92.12 559 ASP A CA 1
ATOM 4539 C C . ASP A 1 559 ? 2.065 -16.450 -11.202 1.00 92.12 559 ASP A C 1
ATOM 4541 O O . ASP A 1 559 ? 2.843 -15.870 -11.974 1.00 92.12 559 ASP A O 1
ATOM 4545 N N . PRO A 1 560 ? 2.384 -16.644 -9.907 1.00 92.19 560 PRO A N 1
ATOM 4546 C CA . PRO A 1 560 ? 3.607 -16.106 -9.304 1.00 92.19 560 PRO A CA 1
ATOM 4547 C C . PRO A 1 560 ? 4.916 -16.542 -9.984 1.00 92.19 560 PRO A C 1
ATOM 4549 O O . PRO A 1 560 ? 5.938 -15.899 -9.794 1.00 92.19 560 PRO A O 1
ATOM 4552 N N . SER A 1 561 ? 4.923 -17.594 -10.812 1.00 92.75 561 SER A N 1
ATOM 4553 C CA . SER A 1 561 ? 6.107 -18.016 -11.574 1.00 92.75 561 SER A CA 1
ATOM 4554 C C . SER A 1 561 ? 6.402 -17.178 -12.827 1.00 92.75 561 SER A C 1
ATOM 4556 O O . SER A 1 561 ? 7.481 -17.337 -13.407 1.00 92.75 561 SER A O 1
ATOM 4558 N N . TYR A 1 562 ? 5.488 -16.294 -13.242 1.00 95.06 562 TYR A N 1
ATOM 4559 C CA . TYR A 1 562 ? 5.674 -15.391 -14.385 1.00 95.06 562 TYR A CA 1
ATOM 4560 C C . TYR A 1 562 ? 6.165 -13.997 -13.989 1.00 95.06 562 TYR A C 1
ATOM 4562 O O . TYR A 1 562 ? 6.856 -13.362 -14.777 1.00 95.06 562 TYR A O 1
ATOM 4570 N N . ALA A 1 563 ? 5.822 -13.502 -12.802 1.00 95.69 563 ALA A N 1
ATOM 4571 C CA . ALA A 1 563 ? 6.164 -12.146 -12.383 1.00 95.69 563 ALA A CA 1
ATOM 4572 C C . ALA A 1 563 ? 6.120 -11.993 -10.858 1.00 95.69 563 ALA A C 1
ATOM 4574 O O . ALA A 1 563 ? 5.478 -12.770 -10.153 1.00 95.69 563 ALA A O 1
ATOM 4575 N N . ASN A 1 564 ? 6.746 -10.929 -10.355 1.00 95.25 564 ASN A N 1
ATOM 4576 C CA . ASN A 1 564 ? 6.666 -10.533 -8.952 1.00 95.25 564 ASN A CA 1
ATOM 4577 C C . ASN A 1 564 ? 5.544 -9.505 -8.736 1.00 95.25 564 ASN A C 1
ATOM 4579 O O . ASN A 1 564 ? 5.677 -8.358 -9.159 1.00 95.25 564 ASN A O 1
ATOM 4583 N N . TYR A 1 565 ? 4.462 -9.904 -8.070 1.00 93.06 565 TYR A N 1
ATOM 4584 C CA . TYR A 1 565 ? 3.280 -9.075 -7.815 1.00 93.06 565 TYR A CA 1
ATOM 4585 C C . TYR A 1 565 ? 2.584 -9.509 -6.507 1.00 93.06 565 TYR A C 1
ATOM 4587 O O . TYR A 1 565 ? 2.926 -10.546 -5.933 1.00 93.06 565 TYR A O 1
ATOM 4595 N N . ASP A 1 566 ? 1.624 -8.711 -6.025 1.00 90.38 566 ASP A N 1
ATOM 4596 C CA . ASP A 1 566 ? 0.734 -8.995 -4.882 1.00 90.38 566 ASP A CA 1
ATOM 4597 C C . ASP A 1 566 ? 1.422 -9.524 -3.602 1.00 90.38 566 ASP A C 1
ATOM 4599 O O . ASP A 1 566 ? 0.848 -10.298 -2.827 1.00 90.38 566 ASP A O 1
ATOM 4603 N N . PHE A 1 567 ? 2.656 -9.075 -3.352 1.00 89.75 567 PHE A N 1
ATOM 4604 C CA . PHE A 1 567 ? 3.491 -9.449 -2.206 1.00 89.75 567 PHE A CA 1
ATOM 4605 C C . PHE A 1 567 ? 3.912 -10.923 -2.149 1.00 89.75 567 PHE A C 1
ATOM 4607 O O . PHE A 1 567 ? 4.408 -11.365 -1.114 1.00 89.75 567 PHE A O 1
ATOM 4614 N N . HIS A 1 568 ? 3.796 -11.687 -3.242 1.00 91.25 568 HIS A N 1
ATOM 4615 C CA . HIS A 1 568 ? 4.163 -13.111 -3.249 1.00 91.25 568 HIS A CA 1
ATOM 4616 C C . HIS A 1 568 ? 5.614 -13.372 -2.815 1.00 91.25 568 HIS A C 1
ATOM 4618 O O . HIS A 1 568 ? 5.884 -14.397 -2.193 1.00 91.25 568 HIS A O 1
ATOM 4624 N N . TYR A 1 569 ? 6.522 -12.430 -3.083 1.00 90.88 569 TYR A N 1
ATOM 4625 C CA . TYR A 1 569 ? 7.943 -12.493 -2.712 1.00 90.88 569 TYR A CA 1
ATOM 4626 C C . TYR A 1 569 ? 8.347 -11.466 -1.641 1.00 90.88 569 TYR A C 1
ATOM 4628 O O . TYR A 1 569 ? 9.512 -11.398 -1.261 1.00 90.88 569 TYR A O 1
ATOM 4636 N N . GLY A 1 570 ? 7.391 -10.658 -1.169 1.00 86.31 570 GLY A N 1
ATOM 4637 C CA . GLY A 1 570 ? 7.551 -9.648 -0.118 1.00 86.31 570 GLY A CA 1
ATOM 4638 C C . GLY A 1 570 ? 8.560 -8.522 -0.377 1.00 86.31 570 GLY A C 1
ATOM 4639 O O . GLY A 1 570 ? 9.044 -7.888 0.555 1.00 86.31 570 GLY A O 1
ATOM 4640 N N . GLY A 1 571 ? 8.893 -8.251 -1.630 1.00 87.81 571 GLY A N 1
ATOM 4641 C CA . GLY A 1 571 ? 9.772 -7.154 -2.021 1.00 87.81 571 GLY A CA 1
ATOM 4642 C C . GLY A 1 571 ? 10.153 -7.291 -3.483 1.00 87.81 571 GLY A C 1
ATOM 4643 O O . GLY A 1 571 ? 9.712 -8.225 -4.151 1.00 87.81 571 GLY A O 1
ATOM 4644 N N . THR A 1 572 ? 11.006 -6.400 -3.987 1.00 91.62 572 THR A N 1
ATOM 4645 C CA . THR A 1 572 ? 11.596 -6.600 -5.318 1.00 91.62 572 THR A CA 1
ATOM 4646 C C . THR A 1 572 ? 12.458 -7.863 -5.338 1.00 91.62 572 THR A C 1
ATOM 4648 O O . THR A 1 572 ? 13.069 -8.226 -4.329 1.00 91.62 572 THR A O 1
ATOM 4651 N N . THR A 1 573 ? 12.564 -8.492 -6.502 1.00 93.69 573 THR A N 1
ATOM 4652 C CA . THR A 1 573 ? 13.411 -9.665 -6.786 1.00 93.69 573 THR A CA 1
ATOM 4653 C C . THR A 1 573 ? 14.526 -9.276 -7.759 1.00 93.69 573 THR A C 1
ATOM 4655 O O . THR A 1 573 ? 14.348 -8.292 -8.486 1.00 93.69 573 THR A O 1
ATOM 4658 N N . PRO A 1 574 ? 15.648 -10.021 -7.833 1.00 94.19 574 PRO A N 1
ATOM 4659 C CA . PRO A 1 574 ? 16.683 -9.752 -8.826 1.00 94.19 574 PRO A CA 1
ATOM 4660 C C . PRO A 1 574 ? 16.098 -9.698 -10.241 1.00 94.19 574 PRO A C 1
ATOM 4662 O O . PRO A 1 574 ? 15.221 -10.500 -10.575 1.00 94.19 574 PRO A O 1
ATOM 4665 N N . VAL A 1 575 ? 16.570 -8.774 -11.072 1.00 94.56 575 VAL A N 1
ATOM 4666 C CA . VAL A 1 575 ? 16.111 -8.672 -12.461 1.00 94.56 575 VAL A CA 1
ATOM 4667 C C . VAL A 1 575 ? 16.395 -9.973 -13.220 1.00 94.56 575 VAL A C 1
ATOM 4669 O O . VAL A 1 575 ? 17.412 -10.632 -12.998 1.00 94.56 575 VAL A O 1
ATOM 4672 N N . GLY A 1 576 ? 15.475 -10.382 -14.091 1.00 92.94 576 GLY A N 1
ATOM 4673 C CA . GLY A 1 576 ? 15.577 -11.626 -14.857 1.00 92.94 576 GLY A CA 1
ATOM 4674 C C . GLY A 1 576 ? 15.186 -12.903 -14.108 1.00 92.94 576 GLY A C 1
ATOM 4675 O O . GLY A 1 576 ? 15.305 -13.992 -14.668 1.00 92.94 576 GLY A O 1
ATOM 4676 N N . SER A 1 577 ? 14.685 -12.791 -12.874 1.00 94.00 577 SER A N 1
ATOM 4677 C CA . SER A 1 577 ? 14.255 -13.928 -12.040 1.00 94.00 577 SER A CA 1
ATOM 4678 C C . SER A 1 577 ? 13.096 -14.749 -12.626 1.00 94.00 577 SER A C 1
ATOM 4680 O O . SER A 1 577 ? 12.897 -15.898 -12.231 1.00 94.00 577 SER A O 1
ATOM 4682 N N . PHE A 1 578 ? 12.339 -14.182 -13.571 1.00 93.88 578 PHE A N 1
ATOM 4683 C CA . PHE A 1 578 ? 11.146 -14.796 -14.161 1.00 93.88 578 PHE A CA 1
ATOM 4684 C C . PHE A 1 578 ? 11.304 -15.030 -15.670 1.00 93.88 578 PHE A C 1
ATOM 4686 O O . PHE A 1 578 ? 10.712 -14.316 -16.478 1.00 93.88 578 PHE A O 1
ATOM 4693 N N . PRO A 1 579 ? 12.062 -16.052 -16.103 1.00 93.44 579 PRO A N 1
ATOM 4694 C CA . PRO A 1 579 ? 12.262 -16.322 -17.528 1.00 93.44 579 PRO A CA 1
ATOM 4695 C C . PRO A 1 579 ? 10.979 -16.701 -18.272 1.00 93.44 579 PRO A C 1
ATOM 4697 O O . PRO A 1 579 ? 10.878 -16.450 -19.467 1.00 93.44 579 PRO A O 1
ATOM 4700 N N . LYS A 1 580 ? 9.980 -17.263 -17.581 1.00 95.00 580 LYS A N 1
ATOM 4701 C CA . LYS A 1 580 ? 8.660 -17.527 -18.173 1.00 95.00 580 LYS A CA 1
ATOM 4702 C C . LYS A 1 580 ? 7.872 -16.251 -18.463 1.00 95.00 580 LYS A C 1
ATOM 4704 O O . LYS A 1 580 ? 7.008 -16.280 -19.327 1.00 95.00 580 LYS A O 1
ATOM 4709 N N . GLY A 1 581 ? 8.155 -15.172 -17.734 1.00 95.50 581 GLY A N 1
ATOM 4710 C CA . GLY A 1 581 ? 7.515 -13.872 -17.907 1.00 95.50 581 GLY A CA 1
ATOM 4711 C C . GLY A 1 581 ? 8.187 -12.971 -18.936 1.00 95.50 581 GLY A C 1
ATOM 4712 O O . GLY A 1 581 ? 7.749 -11.837 -19.124 1.00 95.50 581 GLY A O 1
ATOM 4713 N N . ALA A 1 582 ? 9.264 -13.435 -19.573 1.00 95.69 582 ALA A N 1
ATOM 4714 C CA . ALA A 1 582 ? 9.966 -12.651 -20.573 1.00 95.69 582 ALA A CA 1
ATOM 4715 C C . ALA A 1 582 ? 9.151 -12.526 -21.869 1.00 95.69 582 ALA A C 1
ATOM 4717 O O . ALA A 1 582 ? 8.383 -13.420 -22.232 1.00 95.69 582 ALA A O 1
ATOM 4718 N N . THR A 1 583 ? 9.362 -11.432 -22.600 1.00 96.94 583 THR A N 1
ATOM 4719 C CA . THR A 1 583 ? 8.839 -11.297 -23.965 1.00 96.94 583 THR A CA 1
ATOM 4720 C C . THR A 1 583 ? 9.561 -12.258 -24.921 1.00 96.94 583 THR A C 1
ATOM 4722 O O . THR A 1 583 ? 10.691 -12.670 -24.633 1.00 96.94 583 THR A O 1
ATOM 4725 N N . PRO A 1 584 ? 8.987 -12.587 -26.096 1.00 95.31 584 PRO A N 1
ATOM 4726 C CA . PRO A 1 584 ? 9.681 -13.371 -27.124 1.00 95.31 584 PRO A CA 1
ATOM 4727 C C . PRO A 1 584 ? 11.010 -12.752 -27.586 1.00 95.31 584 PRO A C 1
ATOM 4729 O O . PRO A 1 584 ? 11.952 -13.469 -27.919 1.00 95.31 584 PRO A O 1
ATOM 4732 N N . GLU A 1 585 ? 11.110 -11.421 -27.578 1.00 94.12 585 GLU A N 1
ATOM 4733 C CA . GLU A 1 585 ? 12.331 -10.663 -27.882 1.00 94.12 585 GLU A CA 1
ATOM 4734 C C . GLU A 1 585 ? 13.350 -10.664 -26.716 1.00 94.12 585 GLU A C 1
ATOM 4736 O O . GLU A 1 585 ? 14.495 -10.212 -26.848 1.00 94.12 585 GLU A O 1
ATOM 4741 N N . GLY A 1 586 ? 12.950 -11.218 -25.571 1.00 93.75 586 GLY A N 1
ATOM 4742 C CA . GLY A 1 586 ? 13.787 -11.478 -24.411 1.00 93.75 586 GLY A CA 1
ATOM 4743 C C . GLY A 1 586 ? 13.888 -10.315 -23.431 1.00 93.75 586 GLY A C 1
ATOM 4744 O O . GLY A 1 586 ? 14.923 -10.213 -22.776 1.00 93.75 586 GLY A O 1
ATOM 4745 N N . LEU A 1 587 ? 12.887 -9.433 -23.340 1.00 96.19 587 LEU A N 1
ATOM 4746 C CA . LEU A 1 587 ? 12.809 -8.444 -22.261 1.00 96.19 587 LEU A CA 1
ATOM 4747 C C . LEU A 1 587 ? 12.218 -9.089 -21.014 1.00 96.19 587 LEU A C 1
ATOM 4749 O O . LEU A 1 587 ? 11.253 -9.842 -21.104 1.00 96.19 587 LEU A O 1
ATOM 4753 N N . PHE A 1 588 ? 12.780 -8.766 -19.857 1.00 95.69 588 PHE A N 1
ATOM 4754 C CA . PHE A 1 588 ? 12.372 -9.307 -18.565 1.00 95.69 588 PHE A CA 1
ATOM 4755 C C . PHE A 1 588 ? 11.761 -8.213 -17.698 1.00 95.69 588 PHE A C 1
ATOM 4757 O O . PHE A 1 588 ? 12.033 -7.024 -17.894 1.00 95.69 588 PHE A O 1
ATOM 4764 N N . ASP A 1 589 ? 10.950 -8.640 -16.729 1.00 95.94 589 ASP A N 1
ATOM 4765 C CA . ASP A 1 589 ? 10.334 -7.768 -15.725 1.00 95.94 589 ASP A CA 1
ATOM 4766 C C . ASP A 1 589 ? 9.555 -6.595 -16.349 1.00 95.94 589 ASP A C 1
ATOM 4768 O O . ASP A 1 589 ? 9.462 -5.525 -15.765 1.00 95.94 589 ASP A O 1
ATOM 4772 N N . MET A 1 590 ? 8.996 -6.790 -17.553 1.00 97.06 590 MET A N 1
ATOM 4773 C CA . MET A 1 590 ? 8.042 -5.841 -18.146 1.00 97.06 590 MET A CA 1
ATOM 4774 C C . MET A 1 590 ? 6.746 -5.790 -17.324 1.00 97.06 590 MET A C 1
ATOM 4776 O O . MET A 1 590 ? 6.000 -4.830 -17.397 1.00 97.06 590 MET A O 1
ATOM 4780 N N . THR A 1 591 ? 6.458 -6.824 -16.541 1.00 94.06 591 THR A N 1
ATOM 4781 C CA . THR A 1 591 ? 5.285 -6.887 -15.674 1.00 94.06 591 THR A CA 1
ATOM 4782 C C . THR A 1 591 ? 5.729 -7.265 -14.265 1.00 94.06 591 THR A C 1
ATOM 4784 O O . THR A 1 591 ? 6.483 -8.223 -14.086 1.00 94.06 591 THR A O 1
ATOM 4787 N N . GLY A 1 592 ? 5.225 -6.543 -13.265 1.00 93.88 592 GLY A N 1
ATOM 4788 C CA . GLY A 1 592 ? 5.582 -6.725 -11.863 1.00 93.88 592 GLY A CA 1
ATOM 4789 C C . GLY A 1 592 ? 6.968 -6.175 -11.517 1.00 93.88 592 GLY A C 1
ATOM 4790 O O . GLY A 1 592 ? 7.574 -5.420 -12.265 1.00 93.88 592 GLY A O 1
ATOM 4791 N N . ASN A 1 593 ? 7.475 -6.560 -10.349 1.00 94.75 593 ASN A N 1
ATOM 4792 C CA . ASN A 1 593 ? 8.718 -6.072 -9.751 1.00 94.75 593 ASN A CA 1
ATOM 4793 C C . ASN A 1 593 ? 8.681 -4.560 -9.456 1.00 94.75 593 ASN A C 1
ATOM 4795 O O . ASN A 1 593 ? 8.464 -4.206 -8.304 1.00 94.75 593 ASN A O 1
ATOM 4799 N N . VAL A 1 594 ? 8.789 -3.665 -10.441 1.00 94.06 594 VAL A N 1
ATOM 4800 C CA . VAL A 1 594 ? 8.672 -2.204 -10.252 1.00 94.06 594 VAL A CA 1
ATOM 4801 C C . VAL A 1 594 ? 7.829 -1.568 -11.349 1.00 94.06 594 VAL A C 1
ATOM 4803 O O . VAL A 1 594 ? 7.898 -1.981 -12.502 1.00 94.06 594 VAL A O 1
ATOM 4806 N N . LYS A 1 595 ? 7.088 -0.510 -10.999 1.00 92.56 595 LYS A N 1
ATOM 4807 C CA . LYS A 1 595 ? 6.455 0.345 -12.009 1.00 92.56 595 LYS A CA 1
ATOM 4808 C C . LYS A 1 595 ? 7.550 1.092 -12.754 1.00 92.56 595 LYS A C 1
ATOM 4810 O O . LYS A 1 595 ? 8.536 1.491 -12.138 1.00 92.56 595 LYS A O 1
ATOM 4815 N N . GLU A 1 596 ? 7.362 1.346 -14.039 1.00 95.25 596 GLU A N 1
ATOM 4816 C CA . GLU A 1 596 ? 8.385 2.001 -14.854 1.00 95.25 596 GLU A CA 1
ATOM 4817 C C . GLU A 1 596 ? 7.936 3.373 -15.349 1.00 95.25 596 GLU A C 1
ATOM 4819 O O . GLU A 1 596 ? 6.850 3.519 -15.917 1.00 95.25 596 GLU A O 1
ATOM 4824 N N . HIS A 1 597 ? 8.794 4.376 -15.138 1.00 93.88 597 HIS A N 1
ATOM 4825 C CA . HIS A 1 597 ? 8.594 5.730 -15.655 1.00 93.88 597 HIS A CA 1
ATOM 4826 C C . HIS A 1 597 ? 8.547 5.764 -17.183 1.00 93.88 597 HIS A C 1
ATOM 4828 O O . HIS A 1 597 ? 9.394 5.175 -17.856 1.00 93.88 597 HIS A O 1
ATOM 4834 N N . THR A 1 598 ? 7.619 6.557 -17.722 1.00 95.19 598 THR A N 1
ATOM 4835 C CA . THR A 1 598 ? 7.597 6.932 -19.139 1.00 95.19 598 THR A CA 1
ATOM 4836 C C . THR A 1 598 ? 7.589 8.451 -19.296 1.00 95.19 598 THR A C 1
ATOM 4838 O O . THR A 1 598 ? 7.216 9.186 -18.381 1.00 95.19 598 THR A O 1
ATOM 4841 N N . VAL A 1 599 ? 7.986 8.946 -20.469 1.00 95.19 599 VAL A N 1
ATOM 4842 C CA . VAL A 1 599 ? 7.934 10.386 -20.782 1.00 95.19 599 VAL A CA 1
ATOM 4843 C C . VAL A 1 599 ? 6.536 10.873 -21.181 1.00 95.19 599 VAL A C 1
ATOM 4845 O O . VAL A 1 599 ? 6.326 12.081 -21.297 1.00 95.19 599 VAL A O 1
ATOM 4848 N N . SER A 1 600 ? 5.590 9.959 -21.411 1.00 92.31 600 SER A N 1
ATOM 4849 C CA . SER A 1 600 ? 4.249 10.275 -21.904 1.00 92.31 600 SER A CA 1
ATOM 4850 C C . SER A 1 600 ? 3.359 10.839 -20.800 1.00 92.31 600 SER A C 1
ATOM 4852 O O . SER A 1 600 ? 3.369 10.350 -19.672 1.00 92.31 600 SER A O 1
ATOM 4854 N N . TRP A 1 601 ? 2.556 11.851 -21.126 1.00 87.81 601 TRP A N 1
ATOM 4855 C CA . TRP A 1 601 ? 1.536 12.377 -20.218 1.00 87.81 601 TRP A CA 1
ATOM 4856 C C . TRP A 1 601 ? 0.351 11.414 -20.113 1.00 87.81 601 TRP A C 1
ATOM 4858 O O . TRP A 1 601 ? -0.010 10.759 -21.089 1.00 87.81 601 TRP A O 1
ATOM 4868 N N . PHE A 1 602 ? -0.252 11.331 -18.929 1.00 81.25 602 PHE A N 1
ATOM 4869 C CA . PHE A 1 602 ? -1.435 10.513 -18.691 1.00 81.25 602 PHE A CA 1
ATOM 4870 C C . PHE A 1 602 ? -2.688 11.230 -19.190 1.00 81.25 602 PHE A C 1
ATOM 4872 O O . PHE A 1 602 ? -3.359 11.959 -18.465 1.00 81.25 602 PHE A O 1
ATOM 4879 N N . GLU A 1 603 ? -2.951 11.045 -20.479 1.00 79.12 603 GLU A N 1
ATOM 4880 C CA . GLU A 1 603 ? -4.074 11.633 -21.205 1.00 79.12 603 GLU A CA 1
ATOM 4881 C C . GLU A 1 603 ? -4.977 10.518 -21.776 1.00 79.12 603 GLU A C 1
ATOM 4883 O O . GLU A 1 603 ? -4.520 9.370 -21.929 1.00 79.12 603 GLU A O 1
ATOM 4888 N N . PRO A 1 604 ? -6.263 10.818 -22.065 1.00 77.44 604 PRO A N 1
ATOM 4889 C CA . PRO A 1 604 ? -7.127 9.891 -22.787 1.00 77.44 604 PRO A CA 1
ATOM 4890 C C . PRO A 1 604 ? -6.484 9.458 -24.103 1.00 77.44 604 PRO A C 1
ATOM 4892 O O . PRO A 1 604 ? -5.814 10.253 -24.768 1.00 77.44 604 PRO A O 1
ATOM 4895 N N . TYR A 1 605 ? -6.730 8.217 -24.515 1.00 82.00 605 TYR A N 1
ATOM 4896 C CA . TYR A 1 605 ? -6.361 7.800 -25.862 1.00 82.00 605 TYR A CA 1
ATOM 4897 C C . TYR A 1 605 ? -7.169 8.552 -26.926 1.00 82.00 605 TYR A C 1
ATOM 4899 O O . TYR A 1 605 ? -8.261 9.052 -26.639 1.00 82.00 605 TYR A O 1
ATOM 4907 N N . PRO A 1 606 ? -6.656 8.663 -28.166 1.00 83.62 606 PRO A N 1
ATOM 4908 C CA . PRO A 1 606 ? -7.384 9.300 -29.255 1.00 83.62 606 PRO A CA 1
ATOM 4909 C C . PRO A 1 606 ? -8.786 8.698 -29.434 1.00 83.62 606 PRO A C 1
ATOM 4911 O O . PRO A 1 606 ? -8.926 7.512 -29.718 1.00 83.62 606 PRO A O 1
ATOM 4914 N N . GLY A 1 607 ? -9.826 9.523 -29.283 1.00 78.38 607 GLY A N 1
ATOM 4915 C CA . GLY A 1 607 ? -11.226 9.084 -29.360 1.00 78.38 607 GLY A CA 1
ATOM 4916 C C . GLY A 1 607 ? -11.781 8.456 -28.076 1.00 78.38 607 GLY A C 1
ATOM 4917 O O . GLY A 1 607 ? -12.919 7.998 -28.090 1.00 78.38 607 GLY A O 1
ATOM 4918 N N . GLY A 1 608 ? -11.002 8.433 -26.993 1.00 73.38 608 GLY A N 1
ATOM 4919 C CA . GLY A 1 608 ? -11.448 8.036 -25.662 1.00 73.38 608 GLY A CA 1
ATOM 4920 C C . GLY A 1 608 ? -12.189 9.152 -24.936 1.00 73.38 608 GLY A C 1
ATOM 4921 O O . GLY A 1 608 ? -12.059 10.335 -25.266 1.00 73.38 608 GLY A O 1
ATOM 4922 N N . GLU A 1 609 ? -12.970 8.757 -23.935 1.00 67.69 609 GLU A N 1
ATOM 4923 C CA . GLU A 1 609 ? -13.670 9.698 -23.066 1.00 67.69 609 GLU A CA 1
ATOM 4924 C C . GLU A 1 609 ? -12.668 10.556 -22.278 1.00 67.69 609 GLU A C 1
ATOM 4926 O O . GLU A 1 609 ? -11.612 10.056 -21.874 1.00 67.69 609 GLU A O 1
ATOM 4931 N N . PRO A 1 610 ? -12.964 11.846 -22.033 1.00 61.22 610 PRO A N 1
ATOM 4932 C CA . PRO A 1 610 ? -12.145 12.667 -21.161 1.00 61.22 610 PRO A CA 1
ATOM 4933 C C . PRO A 1 610 ? -11.979 11.992 -19.800 1.00 61.22 610 PRO A C 1
ATOM 4935 O O . PRO A 1 610 ? -12.945 11.730 -19.088 1.00 61.22 610 PRO A O 1
ATOM 4938 N N . MET A 1 611 ? -10.730 11.752 -19.423 1.00 58.75 611 MET A N 1
ATOM 4939 C CA . MET A 1 611 ? -10.372 11.342 -18.074 1.00 58.75 611 MET A CA 1
ATOM 4940 C C . MET A 1 611 ? -10.852 12.456 -17.136 1.00 58.75 611 MET A C 1
ATOM 4942 O O . MET A 1 611 ? -10.606 13.633 -17.427 1.00 58.75 611 MET A O 1
ATOM 4946 N N . ILE A 1 612 ? -11.548 12.119 -16.047 1.00 50.84 612 ILE A N 1
ATOM 4947 C CA . ILE A 1 612 ? -12.121 13.085 -15.091 1.00 50.84 612 ILE A CA 1
ATOM 4948 C C . ILE A 1 612 ? -10.985 13.729 -14.268 1.00 50.84 612 ILE A C 1
ATOM 4950 O O . ILE A 1 612 ? -10.900 13.599 -13.061 1.00 50.84 612 ILE A O 1
ATOM 4954 N N . TYR A 1 613 ? -10.077 14.455 -14.920 1.00 47.66 613 TYR A N 1
ATOM 4955 C CA . TYR A 1 613 ? -8.996 15.226 -14.295 1.00 47.66 613 TYR A CA 1
ATOM 4956 C C . TYR A 1 613 ? -9.393 16.686 -14.019 1.00 47.66 613 TYR A C 1
ATOM 4958 O O . TYR A 1 613 ? -8.558 17.494 -13.623 1.00 47.66 613 TYR A O 1
ATOM 4966 N N . LEU A 1 614 ? -10.651 17.070 -14.265 1.00 36.72 614 LEU A N 1
ATOM 4967 C CA . LEU A 1 614 ? -11.008 18.480 -14.484 1.00 36.72 614 LEU A CA 1
ATOM 4968 C C . LEU A 1 614 ? -12.195 19.005 -13.658 1.00 36.72 614 LEU A C 1
ATOM 4970 O O . LEU A 1 614 ? -12.653 20.117 -13.914 1.00 36.72 614 LEU A O 1
ATOM 4974 N N . GLY A 1 615 ? -12.679 18.258 -12.659 1.00 35.22 615 GLY A N 1
ATOM 4975 C CA . GLY A 1 615 ? -13.834 18.673 -11.843 1.00 35.22 615 GLY A CA 1
ATOM 4976 C C . GLY A 1 615 ? -13.612 18.756 -10.330 1.00 35.22 615 GLY A C 1
ATOM 4977 O O . GLY A 1 615 ? -14.371 19.448 -9.654 1.00 35.22 615 GLY A O 1
ATOM 4978 N N . MET A 1 616 ? -12.594 18.085 -9.786 1.00 36.72 616 MET A N 1
ATOM 4979 C CA . MET A 1 616 ? -12.431 17.952 -8.335 1.00 36.72 616 MET A CA 1
ATOM 4980 C C . MET A 1 616 ? -11.802 19.207 -7.730 1.00 36.72 616 MET A C 1
ATOM 4982 O O . MET A 1 616 ? -10.601 19.444 -7.837 1.00 36.72 616 MET A O 1
ATOM 4986 N N . ARG A 1 617 ? -12.642 20.017 -7.080 1.00 36.97 617 ARG A N 1
ATOM 4987 C CA . ARG A 1 617 ? -12.236 20.994 -6.064 1.00 36.97 617 ARG A CA 1
ATOM 4988 C C . ARG A 1 617 ? -12.373 20.353 -4.686 1.00 36.97 617 ARG A C 1
ATOM 4990 O O . ARG A 1 617 ? -13.157 20.818 -3.866 1.00 36.97 617 ARG A O 1
ATOM 4997 N N . GLU A 1 618 ? -11.618 19.291 -4.446 1.00 40.88 618 GLU A N 1
ATOM 4998 C CA . GLU A 1 618 ? -11.276 18.945 -3.068 1.00 40.88 618 GLU A CA 1
ATOM 4999 C C . GLU A 1 618 ? -10.485 20.129 -2.473 1.00 40.88 618 GLU A C 1
ATOM 5001 O O . GLU A 1 618 ? -9.640 20.699 -3.177 1.00 40.88 618 GLU A O 1
ATOM 5006 N N . PRO A 1 619 ? -10.692 20.530 -1.206 1.00 34.97 619 PRO A N 1
ATOM 5007 C CA . PRO A 1 619 ? -9.954 21.634 -0.578 1.00 34.97 619 PRO A CA 1
ATOM 5008 C C . PRO A 1 619 ? -8.423 21.444 -0.574 1.00 34.97 619 PRO A C 1
ATOM 5010 O O . PRO A 1 619 ? -7.676 22.395 -0.319 1.00 34.97 619 PRO A O 1
ATOM 5013 N N . PHE A 1 620 ? -7.954 20.222 -0.844 1.00 40.56 620 PHE A N 1
ATOM 5014 C CA . PHE A 1 620 ? -6.577 19.775 -0.641 1.00 40.56 620 PHE A CA 1
ATOM 5015 C C . PHE A 1 620 ? -5.762 19.605 -1.933 1.00 40.56 620 PHE A C 1
ATOM 5017 O O . PHE A 1 620 ? -4.533 19.692 -1.885 1.00 40.56 620 PHE A O 1
ATOM 5024 N N . ILE A 1 621 ? -6.401 19.457 -3.101 1.00 41.88 621 ILE A N 1
ATOM 5025 C CA . ILE A 1 621 ? -5.697 19.391 -4.393 1.00 41.88 621 ILE A CA 1
ATOM 5026 C C . ILE A 1 621 ? -5.556 20.815 -4.932 1.00 41.88 621 ILE A C 1
ATOM 5028 O O . ILE A 1 621 ? -6.443 21.363 -5.582 1.00 41.88 621 ILE A O 1
ATOM 5032 N N . ARG A 1 622 ? -4.432 21.457 -4.597 1.00 36.66 622 ARG A N 1
ATOM 5033 C CA . ARG A 1 622 ? -4.243 22.899 -4.823 1.00 36.66 622 ARG A CA 1
ATOM 5034 C C . ARG A 1 622 ? -4.124 23.318 -6.294 1.00 36.66 622 ARG A C 1
ATOM 5036 O O . ARG A 1 622 ? -4.391 24.483 -6.565 1.00 36.66 622 ARG A O 1
ATOM 5043 N N . GLU A 1 623 ? -3.795 22.419 -7.225 1.00 40.34 623 GLU A N 1
ATOM 5044 C CA . GLU A 1 623 ? -3.754 22.674 -8.680 1.00 40.34 623 GLU A CA 1
ATOM 5045 C C . GLU A 1 623 ? -3.962 21.364 -9.472 1.00 40.34 623 GLU A C 1
ATOM 5047 O O . GLU A 1 623 ? -3.648 20.297 -8.937 1.00 40.34 623 GLU A O 1
ATOM 5052 N N . PRO A 1 624 ? -4.450 21.391 -10.734 1.00 49.34 624 PRO A N 1
ATOM 5053 C CA . PRO A 1 624 ? -4.511 20.193 -11.572 1.00 49.34 624 PRO A CA 1
ATOM 5054 C C . PRO A 1 624 ? -3.091 19.677 -11.845 1.00 49.34 624 PRO A C 1
ATOM 5056 O O . PRO A 1 624 ? -2.377 20.177 -12.717 1.00 49.34 624 PRO A O 1
ATOM 5059 N N . ALA A 1 625 ? -2.665 18.676 -11.079 1.00 55.47 625 ALA A N 1
ATOM 5060 C CA . ALA A 1 625 ? -1.393 18.006 -11.289 1.00 55.47 625 ALA A CA 1
ATOM 5061 C C . ALA A 1 625 ? -1.454 17.205 -12.600 1.00 55.47 625 ALA A C 1
ATOM 5063 O O . ALA A 1 625 ? -2.301 16.329 -12.770 1.00 55.47 625 ALA A O 1
ATOM 5064 N N . ARG A 1 626 ? -0.558 17.507 -13.550 1.00 67.50 626 ARG A N 1
ATOM 5065 C CA . ARG A 1 626 ? -0.343 16.656 -14.731 1.00 67.50 626 ARG A CA 1
ATOM 5066 C C . ARG A 1 626 ? 0.568 15.500 -14.341 1.00 67.50 626 ARG A C 1
ATOM 5068 O O . ARG A 1 626 ? 1.703 15.726 -13.924 1.00 67.50 626 ARG A O 1
ATOM 5075 N N . PHE A 1 627 ? 0.092 14.277 -14.529 1.00 76.38 627 PHE A N 1
ATOM 5076 C CA . PHE A 1 627 ? 0.854 13.063 -14.252 1.00 76.38 627 PHE A CA 1
ATOM 5077 C C . PHE A 1 627 ? 1.426 12.464 -15.536 1.00 76.38 627 PHE A C 1
ATOM 5079 O O . PHE A 1 627 ? 0.853 12.606 -16.619 1.00 76.38 627 PHE A O 1
ATOM 5086 N N . ARG A 1 628 ? 2.569 11.787 -15.416 1.00 85.25 628 ARG A N 1
ATOM 5087 C CA . ARG A 1 628 ? 3.126 10.961 -16.493 1.00 85.25 628 ARG A CA 1
ATOM 5088 C C . ARG A 1 628 ? 2.645 9.527 -16.338 1.00 85.25 628 ARG A C 1
ATOM 5090 O O . ARG A 1 628 ? 2.416 9.071 -15.220 1.00 85.25 628 ARG A O 1
ATOM 5097 N N . VAL A 1 629 ? 2.511 8.828 -17.459 1.00 87.06 629 VAL A N 1
ATOM 5098 C CA . VAL A 1 629 ? 2.137 7.415 -17.474 1.00 87.06 629 VAL A CA 1
ATOM 5099 C C . VAL A 1 629 ? 3.266 6.606 -16.850 1.00 87.06 629 VAL A C 1
ATOM 5101 O O . VAL A 1 629 ? 4.441 6.794 -17.178 1.00 87.06 629 VAL A O 1
ATOM 5104 N N . VAL A 1 630 ? 2.896 5.660 -15.999 1.00 89.00 630 VAL A N 1
ATOM 5105 C CA . VAL A 1 630 ? 3.779 4.606 -15.510 1.00 89.00 630 VAL A CA 1
ATOM 5106 C C . VAL A 1 630 ? 3.198 3.248 -15.897 1.00 89.00 630 VAL A C 1
ATOM 5108 O O . VAL A 1 630 ? 1.980 3.089 -16.029 1.00 89.00 630 VAL A O 1
ATOM 5111 N N . ARG A 1 631 ? 4.076 2.277 -16.150 1.00 92.69 631 ARG A N 1
ATOM 5112 C CA . ARG A 1 631 ? 3.720 0.987 -16.762 1.00 92.69 631 ARG A CA 1
ATOM 5113 C C . ARG A 1 631 ? 4.199 -0.211 -15.944 1.00 92.69 631 ARG A C 1
ATOM 5115 O O . ARG A 1 631 ? 4.976 -0.048 -15.008 1.00 92.69 631 ARG A O 1
ATOM 5122 N N . GLY A 1 632 ? 3.703 -1.401 -16.287 1.00 91.25 632 GLY A N 1
ATOM 5123 C CA . GLY A 1 632 ? 4.193 -2.699 -15.793 1.00 91.25 632 GLY A CA 1
ATOM 5124 C C . GLY A 1 632 ? 3.630 -3.183 -14.458 1.00 91.25 632 GLY A C 1
ATOM 5125 O O . GLY A 1 632 ? 3.642 -4.382 -14.190 1.00 91.25 632 GLY A O 1
ATOM 5126 N N . GLY A 1 633 ? 3.085 -2.292 -13.628 1.00 89.94 633 GLY A N 1
ATOM 5127 C CA . GLY A 1 633 ? 2.707 -2.649 -12.257 1.00 89.94 633 GLY A CA 1
ATOM 5128 C C . GLY A 1 633 ? 3.941 -2.855 -11.370 1.00 89.94 633 GLY A C 1
ATOM 5129 O O . GLY A 1 633 ? 5.049 -2.536 -11.765 1.00 89.94 633 GLY A O 1
ATOM 5130 N N . ALA A 1 634 ? 3.769 -3.331 -10.140 1.00 91.00 634 ALA A N 1
ATOM 5131 C CA . ALA A 1 634 ? 4.868 -3.526 -9.189 1.00 91.00 634 ALA A CA 1
ATOM 5132 C C . ALA A 1 634 ? 4.640 -4.768 -8.325 1.00 91.00 634 ALA A C 1
ATOM 5134 O O . ALA A 1 634 ? 3.551 -5.340 -8.326 1.00 91.00 634 ALA A O 1
ATOM 5135 N N . TRP A 1 635 ? 5.643 -5.125 -7.521 1.00 91.44 635 TRP A N 1
ATOM 5136 C CA . TRP A 1 635 ? 5.580 -6.215 -6.540 1.00 91.44 635 TRP A CA 1
ATOM 5137 C C . TRP A 1 635 ? 4.424 -6.102 -5.525 1.00 91.44 635 TRP A C 1
ATOM 5139 O O . TRP A 1 635 ? 4.031 -7.108 -4.939 1.00 91.44 635 TRP A O 1
ATOM 5149 N N . THR A 1 636 ? 3.852 -4.907 -5.337 1.00 87.94 636 THR A N 1
ATOM 5150 C CA . THR A 1 636 ? 2.691 -4.636 -4.467 1.00 87.94 636 THR A CA 1
ATOM 5151 C C . THR A 1 636 ? 1.345 -4.705 -5.190 1.00 87.94 636 THR A C 1
ATOM 5153 O O . THR A 1 636 ? 0.312 -4.898 -4.553 1.00 87.94 636 THR A O 1
ATOM 5156 N N . LYS A 1 637 ? 1.341 -4.548 -6.518 1.00 87.06 637 LYS A N 1
ATOM 5157 C CA . LYS A 1 637 ? 0.125 -4.445 -7.332 1.00 87.06 637 LYS A CA 1
ATOM 5158 C C . LYS A 1 637 ? -0.498 -5.823 -7.564 1.00 87.06 637 LYS A C 1
ATOM 5160 O O . LYS A 1 637 ? 0.195 -6.833 -7.655 1.00 87.06 637 LYS A O 1
ATOM 5165 N N . GLN A 1 638 ? -1.815 -5.849 -7.698 1.00 86.75 638 GLN A N 1
ATOM 5166 C CA . GLN A 1 638 ? -2.620 -7.063 -7.834 1.00 86.75 638 GLN A CA 1
ATOM 5167 C C . GLN A 1 638 ? -2.627 -7.584 -9.287 1.00 86.75 638 GLN A C 1
ATOM 5169 O O . GLN A 1 638 ? -2.272 -6.834 -10.202 1.00 86.75 638 GLN A O 1
ATOM 5174 N N . PRO A 1 639 ? -3.052 -8.840 -9.547 1.00 87.56 639 PRO A N 1
ATOM 5175 C CA . PRO A 1 639 ? -3.058 -9.441 -10.889 1.00 87.56 639 PRO A CA 1
ATOM 5176 C C . PRO A 1 639 ? -3.689 -8.588 -11.999 1.00 87.56 639 PRO A C 1
ATOM 5178 O O . PRO A 1 639 ? -3.201 -8.578 -13.127 1.00 87.56 639 PRO A O 1
ATOM 5181 N N . ALA A 1 640 ? -4.757 -7.846 -11.690 1.00 82.94 640 ALA A N 1
ATOM 5182 C CA . ALA A 1 640 ? -5.454 -6.988 -12.653 1.00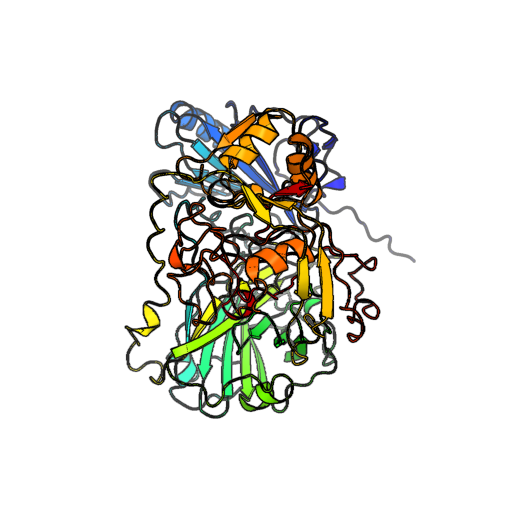 82.94 640 ALA A CA 1
ATOM 5183 C C . ALA A 1 640 ? -4.568 -5.859 -13.218 1.00 82.94 640 ALA A C 1
ATOM 5185 O O . ALA A 1 640 ? -4.847 -5.308 -14.286 1.00 82.94 640 ALA A O 1
ATOM 5186 N N . CYS A 1 641 ? -3.482 -5.539 -12.513 1.00 85.56 641 CYS A N 1
ATOM 5187 C CA . CYS A 1 641 ? -2.534 -4.483 -12.842 1.00 85.56 641 CYS A CA 1
ATOM 5188 C C . CYS A 1 641 ? -1.356 -4.962 -13.703 1.00 85.56 641 CYS A C 1
ATOM 5190 O O . CYS A 1 641 ? -0.437 -4.192 -13.965 1.00 85.56 641 CYS A O 1
ATOM 5192 N N . MET A 1 642 ? -1.356 -6.238 -14.098 1.00 90.25 642 MET A N 1
ATOM 5193 C CA . MET A 1 642 ? -0.209 -6.903 -14.723 1.00 90.25 642 MET A CA 1
ATOM 5194 C C . 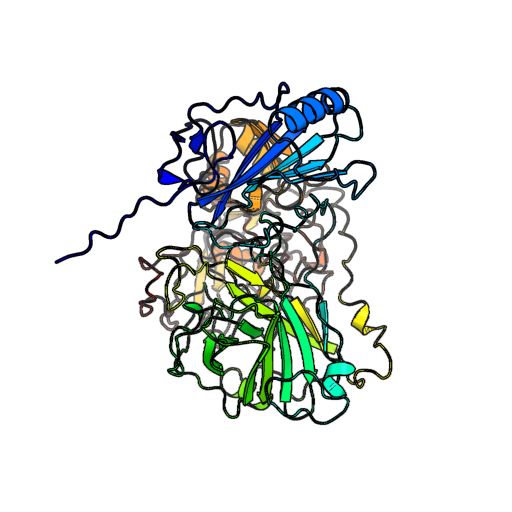MET A 1 642 ? -0.303 -6.997 -16.254 1.00 90.25 642 MET A C 1
ATOM 5196 O O . MET A 1 642 ? 0.652 -7.418 -16.906 1.00 90.25 642 MET A O 1
ATOM 5200 N N . ALA A 1 643 ? -1.443 -6.618 -16.837 1.00 90.44 643 ALA A N 1
ATOM 5201 C CA . ALA A 1 643 ? -1.651 -6.641 -18.284 1.00 90.44 643 ALA A CA 1
ATOM 5202 C C . ALA A 1 643 ? -0.689 -5.688 -19.017 1.00 90.44 643 ALA A C 1
ATOM 5204 O O . ALA A 1 643 ? -0.386 -4.603 -18.523 1.00 90.44 643 ALA A O 1
ATOM 5205 N N . ALA A 1 644 ? -0.270 -6.046 -20.233 1.00 92.62 644 ALA A N 1
ATOM 5206 C CA . ALA A 1 644 ? 0.668 -5.248 -21.031 1.00 92.62 644 ALA A CA 1
ATOM 5207 C C . ALA A 1 644 ? 0.145 -3.829 -21.333 1.00 92.62 644 ALA A C 1
ATOM 5209 O O . ALA A 1 644 ? 0.900 -2.859 -21.331 1.00 92.62 644 ALA A O 1
ATOM 5210 N N . ALA A 1 645 ? -1.163 -3.690 -21.537 1.00 89.31 645 ALA A N 1
ATOM 5211 C CA . ALA A 1 645 ? -1.801 -2.401 -21.784 1.00 89.31 645 ALA A CA 1
ATOM 5212 C C . ALA A 1 645 ? -2.230 -1.663 -20.501 1.00 89.31 645 ALA A C 1
ATOM 5214 O O . ALA A 1 645 ? -2.915 -0.644 -20.565 1.00 89.31 645 ALA A O 1
ATOM 5215 N N . TYR A 1 646 ? -1.876 -2.176 -19.316 1.00 86.19 646 TYR A N 1
ATOM 5216 C CA . TYR A 1 646 ? -2.155 -1.489 -18.060 1.00 86.19 646 TYR A CA 1
ATOM 5217 C C . TYR A 1 646 ? -1.428 -0.143 -18.005 1.00 86.19 646 TYR A C 1
ATOM 5219 O O . TYR A 1 646 ? -0.229 -0.056 -18.285 1.00 86.19 646 TYR A O 1
ATOM 5227 N N . ARG A 1 647 ? -2.153 0.900 -17.595 1.00 83.75 647 ARG A N 1
ATOM 5228 C CA . ARG A 1 647 ? -1.621 2.246 -17.381 1.00 83.75 647 ARG A CA 1
ATOM 5229 C C . ARG A 1 647 ? -1.931 2.691 -15.962 1.00 83.75 647 ARG A C 1
ATOM 5231 O O . ARG A 1 647 ? -3.012 2.428 -15.438 1.00 83.75 647 ARG A O 1
ATOM 5238 N N . ASP A 1 648 ? -0.984 3.399 -15.376 1.00 78.75 648 ASP A N 1
ATOM 5239 C CA . ASP A 1 648 ? -1.097 4.036 -14.073 1.00 78.75 648 ASP A CA 1
ATOM 5240 C C . ASP A 1 648 ? -0.517 5.457 -14.176 1.00 78.75 648 ASP A C 1
ATOM 5242 O O . ASP A 1 648 ? 0.206 5.782 -15.120 1.00 78.75 648 ASP A O 1
ATOM 5246 N N . ALA A 1 649 ? -0.847 6.305 -13.212 1.00 73.44 649 ALA A N 1
ATOM 5247 C CA . ALA A 1 649 ? -0.404 7.691 -13.105 1.00 73.44 649 ALA A CA 1
ATOM 5248 C C . ALA A 1 649 ? -0.011 8.077 -11.667 1.00 73.44 649 ALA A C 1
ATOM 5250 O O . ALA A 1 649 ? 0.347 9.225 -11.407 1.00 73.44 649 ALA A O 1
ATOM 5251 N N . HIS A 1 650 ? -0.075 7.122 -10.730 1.00 63.97 650 HIS A N 1
ATOM 5252 C CA . HIS A 1 650 ? 0.121 7.355 -9.304 1.00 63.97 650 HIS A CA 1
ATOM 5253 C C . HIS A 1 650 ? 1.544 7.816 -8.956 1.00 63.97 650 HIS A C 1
ATOM 5255 O O . HIS A 1 650 ? 2.542 7.232 -9.397 1.00 63.97 650 HIS A O 1
ATOM 5261 N N . GLY A 1 651 ? 1.621 8.811 -8.065 1.00 57.66 651 GLY A N 1
ATOM 5262 C CA . GLY A 1 651 ? 2.855 9.365 -7.517 1.00 57.66 651 GLY A CA 1
ATOM 5263 C C . GLY A 1 651 ? 3.750 8.325 -6.834 1.00 57.66 651 GLY A C 1
ATOM 5264 O O . GLY A 1 651 ? 3.292 7.510 -6.044 1.00 57.66 651 GLY A O 1
ATOM 5265 N N . SER A 1 652 ? 5.038 8.376 -7.173 1.00 53.19 652 SER A N 1
ATOM 5266 C CA . SER A 1 652 ? 6.222 8.016 -6.368 1.00 53.19 652 SER A CA 1
ATOM 5267 C C . SER A 1 652 ? 6.411 6.579 -5.816 1.00 53.19 652 SER A C 1
ATOM 5269 O O . SER A 1 652 ? 7.555 6.164 -5.624 1.00 53.19 652 SER A O 1
ATOM 5271 N N . LEU A 1 653 ? 5.369 5.772 -5.605 1.00 69.94 653 LEU A N 1
ATOM 5272 C CA . LEU A 1 653 ? 5.487 4.479 -4.919 1.00 69.94 653 LEU A CA 1
ATOM 5273 C C . LEU A 1 653 ? 5.885 3.346 -5.852 1.00 69.94 653 LEU A C 1
ATOM 5275 O O . LEU A 1 653 ? 5.277 3.156 -6.901 1.00 69.94 653 LEU A O 1
ATOM 5279 N N . ASN A 1 654 ? 6.884 2.567 -5.440 1.00 82.50 654 ASN A N 1
ATOM 5280 C CA . ASN A 1 654 ? 7.408 1.407 -6.160 1.00 82.50 654 ASN A CA 1
ATOM 5281 C C . ASN A 1 654 ? 7.850 1.691 -7.612 1.00 82.50 654 ASN A C 1
ATOM 5283 O O . ASN A 1 654 ? 7.793 0.797 -8.459 1.00 82.50 654 ASN A O 1
ATOM 5287 N N . LEU A 1 655 ? 8.279 2.929 -7.899 1.00 87.56 655 LEU A N 1
ATOM 5288 C CA . LEU A 1 655 ? 8.741 3.352 -9.222 1.00 87.56 655 LEU A CA 1
ATOM 5289 C C . LEU A 1 655 ? 10.237 3.104 -9.412 1.00 87.56 655 LEU A C 1
ATOM 5291 O O . LEU A 1 655 ? 11.066 3.652 -8.687 1.00 87.56 655 LEU A O 1
ATOM 5295 N N . GLY A 1 656 ? 10.555 2.294 -10.410 1.00 93.19 656 GLY A N 1
ATOM 5296 C CA . GLY A 1 656 ? 11.856 2.192 -11.046 1.00 93.19 656 GLY A CA 1
ATOM 5297 C C . GLY A 1 656 ? 11.764 2.691 -12.485 1.00 93.19 656 GLY A C 1
ATOM 5298 O O . GLY A 1 656 ? 10.884 3.480 -12.844 1.00 93.19 656 GLY A O 1
ATOM 5299 N N . PHE A 1 657 ? 12.693 2.255 -13.327 1.00 95.38 657 PHE A N 1
ATOM 5300 C CA . PHE A 1 657 ? 12.708 2.642 -14.731 1.00 95.38 657 PHE A CA 1
ATOM 5301 C C . PHE A 1 657 ? 13.628 1.741 -15.553 1.00 95.38 657 PHE A C 1
ATOM 5303 O O . PHE A 1 657 ? 14.474 1.021 -15.019 1.00 95.38 657 PHE A O 1
ATOM 5310 N N . ARG A 1 658 ? 13.475 1.841 -16.872 1.00 97.00 658 ARG A N 1
ATOM 5311 C CA . ARG A 1 658 ? 14.401 1.315 -17.874 1.00 97.00 658 ARG A CA 1
ATOM 5312 C C . ARG A 1 658 ? 14.641 2.377 -18.943 1.00 97.00 658 ARG A C 1
ATOM 5314 O O . ARG A 1 658 ? 13.821 3.285 -19.092 1.00 97.00 658 ARG A O 1
ATOM 5321 N N . CYS A 1 659 ? 15.743 2.288 -19.675 1.00 97.38 659 CYS A N 1
ATOM 5322 C CA . CYS A 1 659 ? 16.092 3.265 -20.700 1.00 97.38 659 CYS A CA 1
ATOM 5323 C C . CYS A 1 659 ? 15.746 2.772 -22.109 1.00 97.38 659 CYS A C 1
ATOM 5325 O O . CYS A 1 659 ? 15.643 1.576 -22.396 1.00 97.38 659 CYS A O 1
ATOM 5327 N N . VAL A 1 660 ? 15.613 3.736 -23.016 1.00 97.75 660 VAL A N 1
ATOM 5328 C CA . VAL A 1 660 ? 15.591 3.524 -24.461 1.00 97.75 660 VAL A CA 1
ATOM 5329 C C . VAL A 1 660 ? 16.607 4.427 -25.145 1.00 97.75 660 VAL A C 1
ATOM 5331 O O . VAL A 1 660 ? 16.961 5.501 -24.653 1.00 97.75 660 VAL A O 1
ATOM 5334 N N . LYS A 1 661 ? 17.051 4.004 -26.323 1.00 96.00 661 LYS A N 1
ATOM 5335 C CA . LYS A 1 661 ? 17.954 4.754 -27.191 1.00 96.00 661 LYS A CA 1
ATOM 5336 C C . LYS A 1 661 ? 17.391 4.759 -28.603 1.00 96.00 661 LYS A C 1
ATOM 5338 O O . LYS A 1 661 ? 16.922 3.726 -29.076 1.00 96.00 661 LYS A O 1
ATOM 5343 N N . SER A 1 662 ? 17.446 5.902 -29.280 1.00 89.94 662 SER A N 1
ATOM 5344 C CA . SER A 1 662 ? 17.032 5.997 -30.684 1.00 89.94 662 SER A CA 1
ATOM 5345 C C . SER A 1 662 ? 17.820 5.016 -31.561 1.00 89.94 662 SER A C 1
ATOM 5347 O O . SER A 1 662 ? 19.015 4.799 -31.331 1.00 89.94 662 SER A O 1
ATOM 5349 N N . GLY A 1 663 ? 17.110 4.385 -32.499 1.00 71.94 663 GLY A N 1
ATOM 5350 C CA . GLY A 1 663 ? 17.594 3.302 -33.355 1.00 71.94 663 GLY A CA 1
ATOM 5351 C C . GLY A 1 663 ? 18.468 3.714 -34.522 1.00 71.94 663 GLY A C 1
ATOM 5352 O O . GLY A 1 663 ? 18.472 4.910 -34.890 1.00 71.94 663 GLY A O 1
#

pLDDT: mean 81.02, std 17.79, range [25.33, 98.81]

Solvent-accessible surface area (backbone atoms only — not comparable to full-atom values): 35706 Å² total; per-residue (Å²): 133,84,78,78,77,83,79,80,77,72,53,42,96,45,62,62,92,92,44,33,24,51,40,42,51,91,77,49,65,59,32,84,53,95,60,60,52,32,66,86,45,52,43,51,69,81,67,62,54,67,52,61,91,39,64,39,77,45,77,45,79,39,64,55,86,53,23,34,42,36,39,40,36,33,29,59,30,32,84,43,41,66,54,36,52,53,39,44,47,69,76,55,50,61,77,61,76,74,43,63,91,44,99,52,34,40,34,38,36,36,96,36,38,33,40,37,34,39,49,22,86,40,82,76,34,62,21,40,37,40,42,33,42,37,59,69,87,50,77,98,73,73,92,66,78,51,67,71,54,63,66,62,72,90,66,81,55,77,53,66,48,72,65,52,67,48,73,32,23,24,52,62,50,81,82,75,74,63,11,67,76,76,45,70,28,50,67,36,39,62,70,52,68,62,37,30,20,26,37,33,85,83,44,62,44,49,64,56,59,33,36,40,30,51,31,30,65,98,55,33,41,34,41,40,37,46,38,49,31,53,58,45,48,59,84,68,73,60,69,67,46,81,54,76,80,32,36,30,38,35,45,37,43,23,67,67,46,54,47,48,48,30,39,40,38,37,36,30,72,71,56,26,45,30,39,36,36,26,63,37,38,60,70,66,49,34,56,69,35,71,87,44,73,67,64,77,58,43,69,22,43,32,69,50,60,53,80,52,42,74,89,62,76,27,62,21,37,24,41,23,36,40,40,36,55,70,42,55,44,77,87,31,76,78,48,77,76,80,87,47,67,71,43,56,26,24,36,41,37,40,31,38,40,64,51,56,36,70,94,48,99,56,60,42,74,40,83,90,49,47,82,41,56,30,13,57,37,42,48,53,69,71,49,89,73,42,54,56,45,27,14,41,37,32,33,43,81,49,43,38,70,72,66,82,58,73,72,66,71,61,57,82,70,66,45,80,70,61,65,63,59,94,70,85,72,75,66,56,42,80,44,72,61,46,74,37,72,45,44,47,75,69,87,42,62,92,35,9,38,49,38,82,46,79,42,74,36,28,30,34,43,23,43,53,46,23,21,43,59,51,38,51,43,34,50,72,72,47,68,48,69,44,56,37,82,67,42,74,36,31,68,75,29,19,41,39,76,80,50,70,65,39,55,42,66,36,89,92,27,44,57,17,49,28,41,35,51,37,69,69,28,55,41,49,55,21,45,75,74,75,31,34,49,29,41,57,64,62,49,30,45,61,26,19,42,85,87,62,29,53,23,36,57,30,77,72,81,88,52,78,74,34,35,42,33,58,34,43,45,17,53,70,52,32,55,55,48,27,73,69,24,19,20,94,88,60,36,23,59,61,33,10,40,34,20,27,51,27,73,30,67,64,64,56,38,83,91,29,63,80,65,69,70,82,76,80,78,53,95,78,60,86,62,86,78,85,40,44,29,30,33,21,29,17,18,52,33,30,79,81,38,39,33,26,59,39,73,45,45,63,78,64,70,51,17,22,37,41,41,24,34,86,93

Foldseek 3Di:
DDDPPPPPQDFDPDDPPPDGFFDFQVRQQFDQDPQDAADRPGQRPPDDCQDLNARFLDKDFDAFLRTTFKIKTKGFFLVCQVSSVVSCCVRAPAPDDWDDPDPQKTWGHHPFWTWIKGGQPHHGGMIMIMIGTQDFSDDDDCPDGQLPFDLPPPDDPLDFADFAEDEAEAFPDDDDFAQDQPDPRSVLFDKFPWWAFLQPNVDTGDSWTKIWTWYDDQWWTKIKIWTFDFAFEDDDDDALDPRLVHWKKKKKWDQLLFLAFIKMKIAGQNRHIFIWTWGGQPFLLTPTPSVDDQPPKDKHKDWQDDYQANPGTTGTMMMMIIRTPVSSCVRPVPRDPDDDAFRKIFIKMKIWDFRWDDPDRTIDGDPPTGTGIIMSFHPSANDPRGSLRGHIYGYHHHYGNPDDPVPCVVPQDADAFFDADPDDDDFKFKDAWDKAWFFDPDPDLLRDDTDIDTDHIKIWTLWFAFPQLLLVCLLVVQGQNPCDPVVPPCSAQQWDDSTRSDIDGNPPRGQFHGWLGDPVSQQSSQVVVVWGFAALVRLLCCFLPRVGAQGQLHPPQDDCLQEQAQSNNSHAHGWPSRQSNHHPSNRTLSAAAAWAFHPAWSAGDVVGDGSNLDDDPDVPPPDSDTFGWIGRYYNSGDSVQHTSSHTDRDPRGRYTHITMHRD